Protein AF-0000000082692762 (afdb_homodimer)

InterPro domains:
  IPR006624 Beta-propeller repeat TECPR [PF19193] (37-255)
  IPR006624 Beta-propeller repeat TECPR [SM00706] (29-62)
  IPR006624 Beta-propeller repeat TECPR [SM00706] (63-96)
  IPR006624 Beta-propeller repeat TECPR [SM00706] (97-131)
  IPR006624 Beta-propeller repeat TECPR [SM00706] (144-177)
  IPR006624 Beta-propeller repeat TECPR [SM00706] (186-220)
  IPR006624 Beta-propeller repeat TECPR [SM00706] (229-265)
  IPR051513 Tectonin beta-propeller repeat-containing [PTHR23250] (22-263)

Solvent-accessible surface area (backbone atoms only — not comparable to full-atom values): 27855 Å² total; per-residue (Å²): 138,83,83,78,76,80,76,77,79,75,80,72,77,76,74,74,70,78,77,74,74,78,75,83,81,64,82,71,65,55,64,44,78,47,90,69,62,32,69,37,59,23,35,20,63,22,44,37,38,31,15,25,90,85,14,42,32,33,34,43,43,64,92,38,80,43,77,42,82,66,64,25,63,36,55,19,36,28,42,45,16,40,38,31,16,25,89,85,15,44,28,32,34,38,47,76,20,28,83,37,58,39,67,66,66,25,61,35,61,22,16,26,17,68,26,15,38,36,24,12,24,90,85,15,44,27,38,24,26,25,23,86,48,40,67,65,61,68,58,45,85,47,88,68,71,68,39,79,34,91,67,64,24,59,33,47,18,22,12,65,60,29,34,38,31,18,26,89,85,16,44,30,33,37,38,40,74,37,39,38,89,40,47,72,36,78,48,77,39,82,43,89,70,63,25,65,39,57,32,34,13,61,84,46,52,36,39,32,21,23,88,84,13,49,41,32,35,55,37,70,55,39,92,92,36,56,85,35,75,47,78,42,75,51,88,54,87,84,56,44,30,67,39,57,26,38,34,78,52,33,40,36,36,24,30,74,87,12,45,35,35,42,23,40,51,71,68,86,117,138,82,81,78,77,79,77,78,80,77,80,73,76,76,73,71,71,77,76,76,75,78,75,79,81,64,81,72,64,56,61,44,78,46,90,71,61,34,69,39,57,22,35,20,62,22,43,37,37,30,15,25,90,85,14,42,32,34,35,42,43,64,94,39,78,43,77,40,84,66,64,27,62,38,53,19,35,28,44,45,16,40,35,31,16,24,88,86,16,43,29,31,33,39,48,77,20,29,83,38,60,39,70,66,65,24,61,34,60,21,16,28,16,68,26,15,38,34,25,10,24,91,84,15,42,28,37,27,25,25,22,87,48,39,66,65,61,68,58,46,85,47,88,67,72,67,40,77,34,90,69,64,22,61,33,48,19,22,12,65,60,27,34,38,30,18,26,89,85,16,44,30,33,38,37,39,74,37,39,36,87,40,48,69,36,78,49,78,39,82,42,90,68,64,25,65,40,56,33,32,13,60,83,46,52,38,40,32,21,23,89,85,13,48,41,33,35,55,38,70,56,39,92,92,37,57,85,35,75,45,80,42,75,53,85,54,88,85,57,42,30,67,40,58,27,40,34,78,53,34,40,35,37,24,31,71,87,11,47,34,34,44,23,43,51,71,69,85,116

Secondary structure (DSSP, 8-state):
---------------------SSS-----EEEEEEEE-SEEEEETTEEEEE-TT--EEEEETTEEEEESS--SEEEEETTEEEEE-TT-EEEEEETTEEEEEEEE-SEEE--SSS-EEEE-TT-EEEEE-HHHHTT---TTS----EEEEEE-SEEEEETTEEEEE-TT-EEEEEET--SS-TT-SEEEEEEEE-SEEEE-TTS-EEEE-TTS-EEEEE---SS-TT-SEEEEPP-TT--EEEEEEETTEEEEEETT-EEEEEE-----/---------------------SSS-----EEEEEEEE-SEEEEETTEEEEE-TT--EEEEETTEEEEESS--SEEEEETTEEEEE-TT-EEEEEETTEEEEEEEE-SEEE--SSS-EEEE-TT-EEEEE-HHHHTT---TTSPP--EEEEEE-SEEEEETTEEEEE-TT-EEEEEET--SS-TT-SEEEEEEEE-SEEEE-TTS-EEEE-TTS-EEEEES--SS-TT-SEEEEPP-TT--EEEEEEETTEEEEEETT-EEEEEE-----

Sequence (538 aa):
MMAMGRMAGLQVSLLLLLQLLLTGLSSAMLCVQIPGNLKQIDVSNGHVFGVNYEDQIYTWYENSWTQINGALKHVSVGPAGIWGVNRGDSIYRMVGGKWVQMQGLLKQIDAGGDEFISGANSNDDIFCMSKSGTIPAKVQSSSLPWVQIEGKLKYISCGSLGCWGVNSGDDIYYLWNSSPDSCQGSSWQHVEGKLSMIEAGTEGTVYGVNAQGMVYHRDGITASNPIGTSWIQVDSCGYKFKHVSYDLGFLWMLTTDGTILKCSIACAEMMAMGRMAGLQVSLLLLLQLLLTGLSSAMLCVQIPGNLKQIDVSNGHVFGVNYEDQIYTWYENSWTQINGALKHVSVGPAGIWGVNRGDSIYRMVGGKWVQMQGLLKQIDAGGDEFISGANSNDDIFCMSKSGTIPAKVQSSSLPWVQIEGKLKYISCGSLGCWGVNSGDDIYYLWNSSPDSCQGSSWQHVEGKLSMIEAGTEGTVYGVNAQGMVYHRDGITASNPIGTSWIQVDSCGYKFKHVSYDLGFLWMLTTDGTILKCSIACAE

Organism: NCBI:txid1415580

Nearest PDB structures (foldseek):
  4rus-assembly3_E  TM=9.747E-01  e=4.995E-30  Cyprinus carpio
  5fsc-assembly1_B  TM=8.614E-01  e=7.210E-18  Laccaria bicolor S238N-H82
  5ojp-assembly1_A  TM=5.790E-01  e=2.066E-08  Thermosynechococcus vestitus
  5ojp-assembly3_C  TM=5.913E-01  e=3.999E-07  Thermosynechococcus vestitus
  5ojp-assembly2_B  TM=5.235E-01  e=3.623E-07  Thermosynechococcus vestitus

Foldseek 3Di:
DDPDDPPPPPPPLPPPPPDDDPDPPPVDWRKHWQDDFFPAWADAPHWIWTAHPQQWIWTDDPRDIDTQPDGFNEWEAACQAIWGAHPQQFIWGADPNDTATADDGFNYKYCAANNKIKGAHPQQWIKIAANVQRNPDDHHPDDGPIDTADDGFHEKEAEHQFIWGAHPQQWIWTAAPQHNHRNNGDDIDTDDDGFPYKYAYHVLWIWGAHPQQWIWTAAADDSVRSNGDDIDTDDPVPFGFDYWYDYDQWIWTQTPRRTIMITGNPPPD/DDDPPPPPPPPPQPLPPPDDDPDPPPVDWRKHWQDDFFPAWADAPHWIWTAHPQQWIWTDDPRDIDTQPDGFNEWEAACQAIWGAHPQQFIWGADPNDTATADDGFNYKYCAANNKIKGAHPQQWIKIAANVQRNPDDHHVDDGPIDTADDGFHEKEAAHQFIWGAHPQQWIWTAAPQHNHRNNGDDIDTDDDGFPYKYAYHVLWIWGAHPQQWIWTAAADDSVRSNGDDIDTDDPVPFGFDYWYDYDQWIWTATPRRTIMITGNPPPD

Radius of gyration: 24.18 Å; Cα contacts (8 Å, |Δi|>4): 1562; chains: 2; bounding box: 64×62×82 Å

pLDDT: mean 89.21, std 20.15, range [24.97, 98.94]

Structure (mmCIF, N/CA/C/O backbone):
data_AF-0000000082692762-model_v1
#
loop_
_entity.id
_entity.type
_entity.pdbx_description
1 polymer 'Fish-egg lectin-like'
#
loop_
_atom_site.group_PDB
_atom_site.id
_atom_site.type_symbol
_atom_site.label_atom_id
_atom_site.label_alt_id
_atom_site.label_comp_id
_atom_site.label_asym_id
_atom_site.label_entity_id
_atom_site.label_seq_id
_atom_site.pdbx_PDB_ins_code
_atom_site.Cartn_x
_atom_site.Cartn_y
_atom_site.Cartn_z
_atom_site.occupancy
_atom_site.B_iso_or_equiv
_atom_site.auth_seq_id
_atom_site.auth_comp_id
_atom_site.auth_asym_id
_atom_site.auth_atom_id
_atom_site.pdbx_PDB_model_num
ATOM 1 N N . MET A 1 1 ? 26.594 -29.578 46.469 1 26.94 1 MET A N 1
ATOM 2 C CA . MET A 1 1 ? 26 -28.484 45.719 1 26.94 1 MET A CA 1
ATOM 3 C C . MET A 1 1 ? 26.375 -28.562 44.25 1 26.94 1 MET A C 1
ATOM 5 O O . MET A 1 1 ? 27.484 -28.172 43.875 1 26.94 1 MET A O 1
ATOM 9 N N . MET A 1 2 ? 25.844 -29.547 43.5 1 27.72 2 MET A N 1
ATOM 10 C CA . MET A 1 2 ? 26.203 -30.016 42.156 1 27.72 2 MET A CA 1
ATOM 11 C C . MET A 1 2 ? 25.734 -29.047 41.094 1 27.72 2 MET A C 1
ATOM 13 O O . MET A 1 2 ? 24.609 -28.547 41.156 1 27.72 2 MET A O 1
ATOM 17 N N . ALA A 1 3 ? 26.688 -28.297 40.438 1 33.91 3 ALA A N 1
ATOM 18 C CA . ALA A 1 3 ? 26.703 -27.344 39.344 1 33.91 3 ALA A CA 1
ATOM 19 C C . ALA A 1 3 ? 25.969 -27.906 38.125 1 33.91 3 ALA A C 1
ATOM 21 O O . ALA A 1 3 ? 26.406 -28.891 37.531 1 33.91 3 ALA A O 1
ATOM 22 N N . MET A 1 4 ? 24.625 -27.938 38.219 1 29.98 4 MET A N 1
ATOM 23 C CA . MET A 1 4 ? 23.875 -28.391 37.031 1 29.98 4 MET A CA 1
ATOM 24 C C . MET A 1 4 ? 24.297 -27.625 35.781 1 29.98 4 MET A C 1
ATOM 26 O O . MET A 1 4 ? 24.672 -26.453 35.875 1 29.98 4 MET A O 1
ATOM 30 N N . GLY A 1 5 ? 24.422 -28.25 34.594 1 27.31 5 GLY A N 1
ATOM 31 C CA . GLY A 1 5 ? 24.812 -28.391 33.219 1 27.31 5 GLY A CA 1
ATOM 32 C C . GLY A 1 5 ? 24.016 -27.531 32.25 1 27.31 5 GLY A C 1
ATOM 33 O O . GLY A 1 5 ? 23.016 -27.984 31.688 1 27.31 5 GLY A O 1
ATOM 34 N N . ARG A 1 6 ? 23.438 -26.297 32.562 1 31.12 6 ARG A N 1
ATOM 35 C CA . ARG A 1 6 ? 22.547 -25.797 31.516 1 31.12 6 ARG A CA 1
ATOM 36 C C . ARG A 1 6 ? 23.281 -25.641 30.188 1 31.12 6 ARG A C 1
ATOM 38 O O . ARG A 1 6 ? 24.25 -24.875 30.094 1 31.12 6 ARG A O 1
ATOM 45 N N . MET A 1 7 ? 23.312 -26.609 29.312 1 24.97 7 MET A N 1
ATOM 46 C CA . MET A 1 7 ? 23.844 -26.484 27.953 1 24.97 7 MET A CA 1
ATOM 47 C C . MET A 1 7 ? 23.078 -25.422 27.172 1 24.97 7 MET A C 1
ATOM 49 O O . MET A 1 7 ? 21.859 -25.516 27.047 1 24.97 7 MET A O 1
ATOM 53 N N . ALA A 1 8 ? 23.406 -24.188 27.25 1 36.41 8 ALA A N 1
ATOM 54 C CA . ALA A 1 8 ? 23 -23.125 26.328 1 36.41 8 ALA A CA 1
ATOM 55 C C . ALA A 1 8 ? 23 -23.609 24.891 1 36.41 8 ALA A C 1
ATOM 57 O O . ALA A 1 8 ? 24.047 -24.016 24.375 1 36.41 8 ALA A O 1
ATOM 58 N N . GLY A 1 9 ? 21.906 -24.25 24.359 1 28.53 9 GLY A N 1
ATOM 59 C CA . GLY A 1 9 ? 21.766 -24.641 22.969 1 28.53 9 GLY A CA 1
ATOM 60 C C . GLY A 1 9 ? 22.109 -23.531 22 1 28.53 9 GLY A C 1
ATOM 61 O O . GLY A 1 9 ? 21.5 -22.453 22.031 1 28.53 9 GLY A O 1
ATOM 62 N N . LEU A 1 10 ? 23.344 -23.359 21.469 1 32.19 10 LEU A N 1
ATOM 63 C CA . LEU A 1 10 ? 23.812 -22.547 20.328 1 32.19 10 LEU A CA 1
ATOM 64 C C . LEU A 1 10 ? 22.969 -22.844 19.094 1 32.19 10 LEU A C 1
ATOM 66 O O . LEU A 1 10 ? 22.969 -23.953 18.578 1 32.19 10 LEU A O 1
ATOM 70 N N . GLN A 1 11 ? 21.844 -22.219 18.938 1 33.12 11 GLN A N 1
ATOM 71 C CA . GLN A 1 11 ? 21.188 -22.281 17.641 1 33.12 11 GLN A CA 1
ATOM 72 C C . GLN A 1 11 ? 22.141 -21.891 16.516 1 33.12 11 GLN A C 1
ATOM 74 O O . GLN A 1 11 ? 22.594 -20.734 16.438 1 33.12 11 GLN A O 1
ATOM 79 N N . VAL A 1 12 ? 22.984 -22.703 15.922 1 32.22 12 VAL A N 1
ATOM 80 C CA . VAL A 1 12 ? 23.766 -22.547 14.703 1 32.22 12 VAL A CA 1
ATOM 81 C C . VAL A 1 12 ? 22.844 -22.234 13.531 1 32.22 12 VAL A C 1
ATOM 83 O O . VAL A 1 12 ? 21.953 -23.016 13.195 1 32.22 12 VAL A O 1
ATOM 86 N N . SER A 1 13 ? 22.547 -21 13.305 1 36.94 13 SER A N 1
ATOM 87 C CA . SER A 1 13 ? 22.016 -20.656 11.992 1 36.94 13 SER A CA 1
ATOM 88 C C . SER A 1 13 ? 22.812 -21.328 10.875 1 36.94 13 SER A C 1
ATOM 90 O O . SER A 1 13 ? 24 -21.062 10.711 1 36.94 13 SER A O 1
ATOM 92 N N . LEU A 1 14 ? 22.531 -22.5 10.555 1 35.59 14 LEU A N 1
ATOM 93 C CA . LEU A 1 14 ? 23.125 -23.156 9.398 1 35.59 14 LEU A CA 1
ATOM 94 C C . LEU A 1 14 ? 23.047 -22.266 8.164 1 35.59 14 LEU A C 1
ATOM 96 O O . LEU A 1 14 ? 21.953 -22 7.664 1 35.59 14 LEU A O 1
ATOM 100 N N . LEU A 1 15 ? 23.984 -21.422 8.023 1 39 15 LEU A N 1
ATOM 101 C CA . LEU A 1 15 ? 24.234 -20.812 6.723 1 39 15 LEU A CA 1
ATOM 102 C C . LEU A 1 15 ? 24.453 -21.875 5.648 1 39 15 LEU A C 1
ATOM 104 O O . LEU A 1 15 ? 25.422 -22.625 5.707 1 39 15 LEU A O 1
ATOM 108 N N . LEU A 1 16 ? 23.453 -22.453 5.199 1 35.91 16 LEU A N 1
ATOM 109 C CA . LEU A 1 16 ? 23.672 -23.297 4.023 1 35.91 16 LEU A CA 1
ATOM 110 C C . LEU A 1 16 ? 24.281 -22.5 2.883 1 35.91 16 LEU A C 1
ATOM 112 O O . LEU A 1 16 ? 23.625 -21.594 2.33 1 35.91 16 LEU A O 1
ATOM 116 N N . LEU A 1 17 ? 25.562 -22.297 3.023 1 36.5 17 LEU A N 1
ATOM 117 C CA . LEU A 1 17 ? 26.281 -21.812 1.849 1 36.5 17 LEU A CA 1
ATOM 118 C C . LEU A 1 17 ? 26.281 -22.859 0.742 1 36.5 17 LEU A C 1
ATOM 120 O O . LEU A 1 17 ? 26.875 -23.938 0.899 1 36.5 17 LEU A O 1
ATOM 124 N N . LEU A 1 18 ? 25.281 -22.953 -0.052 1 34.22 18 LEU A N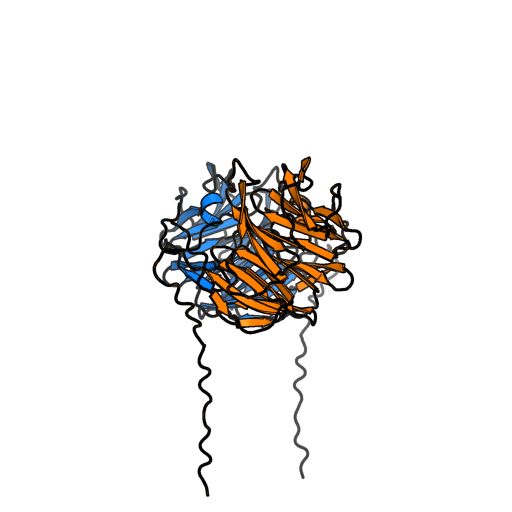 1
ATOM 125 C CA . LEU A 1 18 ? 25.5 -23.734 -1.267 1 34.22 18 LEU A CA 1
ATOM 126 C C . LEU A 1 18 ? 26.641 -23.156 -2.092 1 34.22 18 LEU A C 1
ATOM 128 O O . LEU A 1 18 ? 26.562 -22.031 -2.566 1 34.22 18 LEU A O 1
ATOM 132 N N . GLN A 1 19 ? 27.797 -23.562 -1.807 1 34.25 19 GLN A N 1
ATOM 133 C CA . GLN A 1 19 ? 28.984 -23.234 -2.582 1 34.25 19 GLN A CA 1
ATOM 134 C C . GLN A 1 19 ? 28.828 -23.656 -4.043 1 34.25 19 GLN A C 1
ATOM 136 O O . GLN A 1 19 ? 28.578 -24.828 -4.336 1 34.25 19 GLN A O 1
ATOM 141 N N . LEU A 1 20 ? 28.359 -22.719 -4.949 1 36.56 20 LEU A N 1
ATOM 142 C CA . LEU A 1 20 ? 28.5 -22.906 -6.391 1 36.56 20 LEU A CA 1
ATOM 143 C C . LEU A 1 20 ? 29.969 -23.047 -6.773 1 36.56 20 LEU A C 1
ATOM 145 O O . LEU A 1 20 ? 30.797 -22.234 -6.359 1 36.56 20 LEU A O 1
ATOM 149 N N . LEU A 1 21 ? 30.359 -24.141 -7.129 1 35.19 21 LEU A N 1
ATOM 150 C CA . LEU A 1 21 ? 31.531 -24.328 -7.961 1 35.19 21 LEU A CA 1
ATOM 151 C C . LEU A 1 21 ? 31.562 -23.328 -9.109 1 35.19 21 LEU A C 1
ATOM 153 O O . LEU A 1 21 ? 30.516 -22.953 -9.633 1 35.19 21 LEU A O 1
ATOM 157 N N . LEU A 1 22 ? 32.688 -22.609 -9.477 1 35.75 22 LEU A N 1
ATOM 158 C CA . LEU A 1 22 ? 33.188 -21.594 -10.383 1 35.75 22 LEU A CA 1
ATOM 159 C C . LEU A 1 22 ? 32.781 -21.906 -11.82 1 35.75 22 LEU A C 1
ATOM 161 O O . LEU A 1 22 ? 33.312 -21.312 -12.766 1 35.75 22 LEU A O 1
ATOM 165 N N . THR A 1 23 ? 32.344 -22.984 -12.367 1 36.72 23 THR A N 1
ATOM 166 C CA . THR A 1 23 ? 32.219 -22.719 -13.797 1 36.72 23 THR A CA 1
ATOM 167 C C . THR A 1 23 ? 31.344 -21.5 -14.031 1 36.72 23 THR A C 1
ATOM 169 O O . THR A 1 23 ? 31.844 -20.406 -14.289 1 36.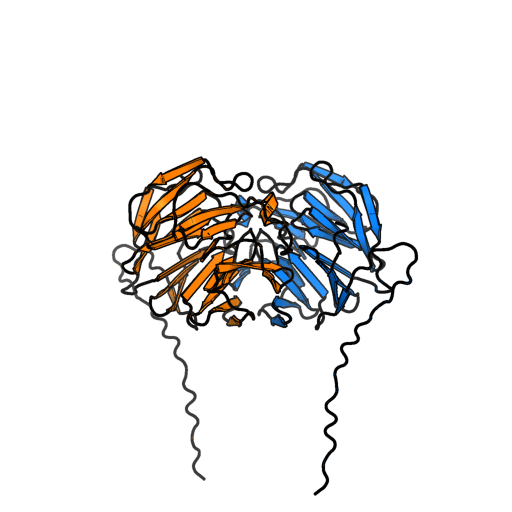72 23 THR A O 1
ATOM 172 N N . GLY A 1 24 ? 30.312 -21.547 -15.102 1 39.38 24 GLY A N 1
ATOM 173 C CA . GLY A 1 24 ? 29.422 -20.469 -15.523 1 39.38 24 GLY A CA 1
ATOM 174 C C . GLY A 1 24 ? 28.688 -19.812 -14.367 1 39.38 24 GLY A C 1
ATOM 175 O O . GLY A 1 24 ? 28.281 -20.5 -13.422 1 39.38 24 GLY A O 1
ATOM 176 N N . LEU A 1 25 ? 29.016 -18.547 -13.961 1 39.31 25 LEU A N 1
ATOM 177 C CA . LEU A 1 25 ? 28.484 -17.641 -12.945 1 39.31 25 LEU A CA 1
ATOM 178 C C . LEU A 1 25 ? 26.969 -17.75 -12.859 1 39.31 25 LEU A C 1
ATOM 180 O O . LEU A 1 25 ? 26.25 -17.109 -13.633 1 39.31 25 LEU A O 1
ATOM 184 N N . SER A 1 26 ? 26.375 -18.828 -12.891 1 43.81 26 SER A N 1
ATOM 185 C CA . SER A 1 26 ? 24.953 -18.766 -12.547 1 43.81 26 SER A CA 1
ATOM 186 C C . SER A 1 26 ? 24.734 -17.906 -11.305 1 43.81 26 SER A C 1
ATOM 188 O O . SER A 1 26 ? 25.359 -18.125 -10.273 1 43.81 26 SER A O 1
ATOM 190 N N . SER A 1 27 ? 24.641 -16.641 -11.453 1 50.75 27 SER A N 1
ATOM 191 C CA . SER A 1 27 ? 24.281 -15.758 -10.344 1 50.75 27 SER A CA 1
ATOM 192 C C . SER A 1 27 ? 23.359 -16.469 -9.352 1 50.75 27 SER A C 1
ATOM 194 O O . SER A 1 27 ? 22.203 -16.766 -9.664 1 50.75 27 SER A O 1
ATOM 196 N N . ALA A 1 28 ? 23.938 -17.312 -8.508 1 59.25 28 ALA A N 1
ATOM 197 C CA . ALA A 1 28 ? 23.234 -18.031 -7.449 1 59.25 28 ALA A CA 1
ATOM 198 C C . ALA A 1 28 ? 22.375 -17.094 -6.613 1 59.25 28 ALA A C 1
ATOM 200 O O . ALA A 1 28 ? 22.781 -15.969 -6.309 1 59.25 28 ALA A O 1
ATOM 201 N N . MET A 1 29 ? 21.031 -17.359 -6.621 1 78.12 29 MET A N 1
ATOM 202 C CA . MET A 1 29 ? 20.094 -16.688 -5.707 1 78.12 29 MET A CA 1
ATOM 203 C C . MET A 1 29 ? 20.469 -16.969 -4.254 1 78.12 29 MET A C 1
ATOM 205 O O . MET A 1 29 ? 20.734 -18.109 -3.889 1 78.12 29 MET A O 1
ATOM 209 N N . LEU A 1 30 ? 20.891 -16.016 -3.443 1 86.69 30 LEU A N 1
ATOM 210 C CA . LEU A 1 30 ? 21.094 -16.156 -2.006 1 86.69 30 LEU A CA 1
ATOM 211 C C . LEU A 1 30 ? 19.766 -16.188 -1.268 1 86.69 30 LEU A C 1
ATOM 213 O O . LEU A 1 30 ? 19 -15.219 -1.34 1 86.69 30 LEU A O 1
ATOM 217 N N . CYS A 1 31 ? 19.531 -17.438 -0.653 1 93.62 31 CYS A N 1
ATOM 218 C CA . CYS A 1 31 ? 18.25 -17.578 0.041 1 93.62 31 CYS A CA 1
ATOM 219 C C . CYS A 1 31 ? 18.469 -17.734 1.542 1 93.62 31 CYS A C 1
ATOM 221 O O . CYS A 1 31 ? 19.438 -18.359 1.975 1 93.62 31 CYS A O 1
ATOM 223 N N . VAL A 1 32 ? 17.625 -17.156 2.309 1 95.88 32 VAL A N 1
ATOM 224 C CA . VAL A 1 32 ? 17.578 -17.344 3.754 1 95.88 32 VAL A CA 1
ATOM 225 C C . VAL A 1 32 ? 16.219 -17.922 4.156 1 95.88 32 VAL A C 1
ATOM 227 O O . VAL A 1 32 ? 15.195 -17.578 3.562 1 95.88 32 VAL A O 1
ATOM 230 N N . GLN A 1 33 ? 16.234 -18.828 5.117 1 97.12 33 GLN A N 1
ATOM 231 C CA . GLN A 1 33 ? 14.977 -19.344 5.656 1 97.12 33 GLN A CA 1
ATOM 232 C C . GLN A 1 33 ? 14.391 -18.375 6.68 1 97.12 33 GLN A C 1
ATOM 234 O O . GLN A 1 33 ? 15.086 -17.953 7.617 1 97.12 33 GLN A O 1
ATOM 239 N N . ILE A 1 34 ? 13.219 -18 6.492 1 98.62 34 ILE A N 1
ATOM 240 C CA . ILE A 1 34 ? 12.484 -17.141 7.414 1 98.62 34 ILE A CA 1
ATOM 241 C C . ILE A 1 34 ? 11.719 -18 8.422 1 98.62 34 ILE A C 1
ATOM 243 O O . ILE A 1 34 ? 11.078 -18.984 8.047 1 98.62 34 ILE A O 1
ATOM 247 N N . PRO A 1 35 ? 11.766 -17.688 9.727 1 98.5 35 PRO A N 1
ATOM 248 C CA . PRO A 1 35 ? 11.055 -18.516 10.711 1 98.5 35 PRO A CA 1
ATOM 249 C C . PRO A 1 35 ? 9.547 -18.547 10.461 1 98.5 35 PRO A C 1
ATOM 251 O O . PRO A 1 35 ? 8.977 -17.594 9.953 1 98.5 35 PRO A O 1
ATOM 254 N N . GLY A 1 36 ? 8.953 -19.656 10.883 1 98.5 36 GLY A N 1
ATOM 255 C CA . GLY A 1 36 ? 7.516 -19.812 10.758 1 98.5 36 GLY A CA 1
ATOM 256 C C . GLY A 1 36 ? 7.113 -20.734 9.617 1 98.5 36 GLY A C 1
ATOM 257 O O . GLY A 1 36 ? 7.965 -21.359 8.992 1 98.5 36 GLY A O 1
ATOM 258 N N . ASN A 1 37 ? 5.852 -20.875 9.445 1 98.75 37 ASN A N 1
ATOM 259 C CA . ASN A 1 37 ? 5.242 -21.734 8.422 1 98.75 37 ASN A CA 1
ATOM 260 C C . ASN A 1 37 ? 3.996 -21.078 7.824 1 98.75 37 ASN A C 1
ATOM 262 O O . ASN A 1 37 ? 3.109 -20.641 8.555 1 98.75 37 ASN A O 1
ATOM 266 N N . LEU A 1 38 ? 3.98 -20.969 6.527 1 98.94 38 LEU A N 1
ATOM 267 C CA . LEU A 1 38 ? 2.863 -20.344 5.836 1 98.94 38 LEU A CA 1
ATOM 268 C C . LEU A 1 38 ? 2.336 -21.234 4.719 1 98.94 38 LEU A C 1
ATOM 270 O O . LEU A 1 38 ? 3.074 -22.062 4.184 1 98.94 38 LEU A O 1
ATOM 274 N N . LYS A 1 39 ? 1.078 -21.109 4.383 1 98.81 39 LYS A N 1
ATOM 275 C CA . LYS A 1 39 ? 0.538 -21.781 3.207 1 98.81 39 LYS A CA 1
ATOM 276 C C . LYS A 1 39 ? 0.406 -20.828 2.029 1 98.81 39 LYS A C 1
ATOM 278 O O . LYS A 1 39 ? 0.283 -21.25 0.881 1 98.81 39 LYS A O 1
ATOM 283 N N . GLN A 1 40 ? 0.372 -19.531 2.283 1 98.88 40 GLN A N 1
ATOM 284 C CA . GLN A 1 40 ? 0.263 -18.5 1.26 1 98.88 40 GLN A CA 1
ATOM 285 C C . GLN A 1 40 ? 0.945 -17.203 1.707 1 98.88 40 GLN A C 1
ATOM 287 O O . GLN A 1 40 ? 0.914 -16.859 2.889 1 98.88 40 GLN A O 1
ATOM 292 N N . ILE A 1 41 ? 1.595 -16.469 0.715 1 98.94 41 ILE A N 1
ATOM 293 C CA . ILE A 1 41 ? 2.305 -15.219 0.998 1 98.94 41 ILE A CA 1
ATOM 294 C C . ILE A 1 41 ? 2.104 -14.234 -0.153 1 98.94 41 ILE A C 1
ATOM 296 O O . ILE A 1 41 ? 1.976 -14.641 -1.311 1 98.94 41 ILE A O 1
ATOM 300 N N . ASP A 1 42 ? 1.983 -13.031 0.146 1 98.88 42 ASP A N 1
ATOM 301 C CA . ASP A 1 42 ? 1.984 -11.961 -0.851 1 98.88 42 ASP A CA 1
ATOM 302 C C . ASP A 1 42 ? 2.855 -10.797 -0.403 1 98.88 42 ASP A C 1
ATOM 304 O O . ASP A 1 42 ? 2.77 -10.352 0.744 1 98.88 42 ASP A O 1
ATOM 308 N N . VAL A 1 43 ? 3.736 -10.414 -1.306 1 98.25 43 VAL A N 1
ATOM 309 C CA . VAL A 1 43 ? 4.629 -9.289 -1.048 1 98.25 43 VAL A CA 1
ATOM 310 C C . VAL A 1 43 ? 4.48 -8.25 -2.154 1 98.25 43 VAL A C 1
ATOM 312 O O . VAL A 1 43 ? 4.367 -8.594 -3.332 1 98.25 43 VAL A O 1
ATOM 315 N N . SER A 1 44 ? 4.41 -7.016 -1.741 1 97 44 SER A N 1
ATOM 316 C CA . SER A 1 44 ? 4.254 -5.93 -2.703 1 97 44 SER A CA 1
ATOM 317 C C . SER A 1 44 ? 4.617 -4.586 -2.082 1 97 44 SER A C 1
ATOM 319 O O . SER A 1 44 ? 4.199 -4.277 -0.966 1 97 44 SER A O 1
ATOM 321 N N . ASN A 1 45 ? 5.398 -3.871 -2.785 1 94.12 45 ASN A N 1
ATOM 322 C CA . ASN A 1 45 ? 5.684 -2.484 -2.438 1 94.12 45 ASN A CA 1
ATOM 323 C C . ASN A 1 45 ? 6.203 -2.359 -1.008 1 94.12 45 ASN A C 1
ATOM 325 O O . ASN A 1 45 ? 5.785 -1.465 -0.269 1 94.12 45 ASN A O 1
ATOM 329 N N . GLY A 1 46 ? 6.992 -3.309 -0.642 1 95.56 46 GLY A N 1
ATOM 330 C CA . GLY A 1 46 ? 7.664 -3.305 0.649 1 95.56 46 GLY A CA 1
ATOM 331 C C . GLY A 1 46 ? 6.93 -4.105 1.706 1 95.56 46 GLY A C 1
ATOM 332 O O . GLY A 1 46 ? 7.5 -4.445 2.746 1 95.56 46 GLY A O 1
ATOM 333 N N . HIS A 1 47 ? 5.664 -4.422 1.494 1 97.31 47 HIS A N 1
ATOM 334 C CA . HIS A 1 47 ? 4.828 -5.141 2.451 1 97.31 47 HIS A CA 1
ATOM 335 C C . HIS A 1 47 ? 4.984 -6.648 2.297 1 97.31 47 HIS A C 1
ATOM 337 O O . HIS A 1 47 ? 5.141 -7.148 1.181 1 97.31 47 HIS A O 1
ATOM 343 N N . VAL A 1 48 ? 4.934 -7.332 3.402 1 98.75 48 VAL A N 1
ATOM 344 C CA . VAL A 1 48 ? 4.926 -8.789 3.451 1 98.75 48 VAL A CA 1
ATOM 345 C C . VAL A 1 48 ? 3.732 -9.273 4.273 1 98.75 48 VAL A C 1
ATOM 347 O O . VAL A 1 48 ? 3.625 -8.961 5.465 1 98.75 48 VAL A O 1
ATOM 350 N N . PHE A 1 49 ? 2.83 -9.977 3.684 1 98.88 49 PHE A N 1
ATOM 351 C CA . PHE A 1 49 ? 1.69 -10.586 4.359 1 98.88 49 PHE A CA 1
ATOM 352 C C . PHE A 1 49 ? 1.596 -12.07 4.027 1 98.88 49 PHE A C 1
ATOM 354 O O . PHE A 1 49 ? 1.956 -12.492 2.926 1 98.88 49 PHE A O 1
ATOM 361 N N . GLY A 1 50 ? 1.166 -12.891 4.926 1 98.94 50 GLY A N 1
ATOM 362 C CA . GLY A 1 50 ? 0.938 -14.305 4.691 1 98.94 50 GLY A CA 1
ATOM 363 C C . GLY A 1 50 ? -0.062 -14.914 5.652 1 98.94 50 GLY A C 1
ATOM 364 O O . GLY A 1 50 ? -0.442 -14.289 6.645 1 98.94 50 GLY A O 1
ATOM 365 N N . VAL A 1 51 ? -0.509 -16.078 5.277 1 98.94 51 VAL A N 1
ATOM 366 C CA . VAL A 1 51 ? -1.422 -16.828 6.133 1 98.94 51 VAL A CA 1
ATOM 367 C C . VAL A 1 51 ? -0.905 -18.25 6.312 1 98.94 51 VAL A C 1
ATOM 369 O O . VAL A 1 51 ? -0.277 -18.812 5.41 1 98.94 51 VAL A O 1
ATOM 372 N N . ASN A 1 52 ? -1.148 -18.781 7.531 1 98.88 52 ASN A N 1
ATOM 373 C CA . ASN A 1 52 ? -0.727 -20.172 7.766 1 98.88 52 ASN A CA 1
ATOM 374 C C . ASN A 1 52 ? -1.882 -21.141 7.578 1 98.88 52 ASN A C 1
ATOM 376 O O . ASN A 1 52 ? -2.947 -20.766 7.086 1 98.88 52 ASN A O 1
ATOM 380 N N . TYR A 1 53 ? -1.653 -22.391 7.879 1 98.56 53 TYR A N 1
ATOM 381 C CA . TYR A 1 53 ? -2.629 -23.438 7.602 1 98.56 53 TYR A CA 1
ATOM 382 C C . TYR A 1 53 ? -3.828 -23.328 8.539 1 98.56 53 TYR A C 1
ATOM 384 O O . TYR A 1 53 ? -4.887 -23.906 8.266 1 98.56 53 TYR A O 1
ATOM 392 N N . GLU A 1 54 ? -3.676 -22.594 9.695 1 98.69 54 GLU A N 1
ATOM 393 C CA . GLU A 1 54 ? -4.777 -22.344 10.617 1 98.69 54 GLU A CA 1
ATOM 394 C C . GLU A 1 54 ? -5.523 -21.062 10.242 1 98.69 54 GLU A C 1
ATOM 396 O O . GLU A 1 54 ? -6.402 -20.609 10.977 1 98.69 54 GLU A O 1
ATOM 401 N N . ASP A 1 55 ? -5.164 -20.391 9.188 1 98.88 55 ASP A N 1
ATOM 402 C CA . ASP A 1 55 ? -5.781 -19.188 8.648 1 98.88 55 ASP A CA 1
ATOM 403 C C . ASP A 1 55 ? -5.402 -17.953 9.469 1 98.88 55 ASP A C 1
ATOM 405 O O . ASP A 1 55 ? -6.082 -16.938 9.406 1 98.88 55 ASP A O 1
ATOM 409 N N . GLN A 1 56 ? -4.395 -18.156 10.266 1 98.94 56 GLN A N 1
ATOM 410 C CA . GLN A 1 56 ? -3.883 -16.984 10.977 1 98.94 56 GLN A CA 1
ATOM 411 C C . GLN A 1 56 ? -3.117 -16.062 10.039 1 98.94 56 GLN A C 1
ATOM 413 O O . GLN A 1 56 ? -2.395 -16.531 9.148 1 98.94 56 GLN A O 1
ATOM 418 N N . ILE A 1 57 ? -3.285 -14.766 10.203 1 98.94 57 ILE A N 1
ATOM 419 C CA . ILE A 1 57 ? -2.742 -13.75 9.305 1 98.94 57 ILE A CA 1
ATOM 420 C C . ILE A 1 57 ? -1.492 -13.125 9.93 1 98.94 57 ILE A C 1
ATOM 422 O O . ILE A 1 57 ? -1.478 -12.805 11.117 1 98.94 57 ILE A O 1
ATOM 426 N N . TYR A 1 58 ? -0.481 -12.984 9.094 1 98.94 58 TYR A N 1
ATOM 427 C CA . TYR A 1 58 ? 0.78 -12.453 9.594 1 98.94 58 TYR A CA 1
ATOM 428 C C . TYR A 1 58 ? 1.326 -11.375 8.656 1 98.94 58 TYR A C 1
ATOM 430 O O . TYR A 1 58 ? 1.101 -11.422 7.449 1 98.94 58 TYR A O 1
ATOM 438 N N . THR A 1 59 ? 2.027 -10.438 9.258 1 98.81 59 THR A N 1
ATOM 439 C CA . THR A 1 59 ? 2.891 -9.516 8.531 1 98.81 59 THR A CA 1
ATOM 440 C C . THR A 1 59 ? 4.309 -9.539 9.102 1 98.81 59 THR A C 1
ATOM 442 O O . THR A 1 59 ? 4.527 -10.016 10.211 1 98.81 59 THR A O 1
ATOM 445 N N . TRP A 1 60 ? 5.23 -9.117 8.289 1 98.75 60 TRP A N 1
ATOM 446 C CA . TRP A 1 60 ? 6.645 -9.258 8.602 1 98.75 60 TRP A CA 1
ATOM 447 C C . TRP A 1 60 ? 7.336 -7.902 8.633 1 98.75 60 TRP A C 1
ATOM 449 O O . TRP A 1 60 ? 7.32 -7.168 7.645 1 98.75 60 TRP A O 1
ATOM 459 N N . TYR A 1 61 ? 7.902 -7.555 9.82 1 98.44 61 TYR A N 1
ATOM 460 C CA . TYR A 1 61 ? 8.703 -6.344 9.961 1 98.44 61 TYR A CA 1
ATOM 461 C C . TYR A 1 61 ? 9.977 -6.617 10.742 1 98.44 61 TYR A C 1
ATOM 463 O O . TYR A 1 61 ? 9.938 -7.207 11.82 1 98.44 61 TYR A O 1
ATOM 471 N N . GLU A 1 62 ? 11.109 -6.203 10.172 1 98.06 62 GLU A N 1
ATOM 472 C CA . GLU A 1 62 ? 12.391 -6.203 10.867 1 98.06 62 GLU A CA 1
ATOM 473 C C . GLU A 1 62 ? 12.633 -7.531 11.578 1 98.06 62 GLU A C 1
ATOM 475 O O . GLU A 1 62 ? 12.883 -7.559 12.789 1 98.06 62 GLU A O 1
ATOM 480 N N . ASN A 1 63 ? 12.5 -8.609 10.875 1 97.31 63 ASN A N 1
ATOM 481 C CA . ASN A 1 63 ? 12.859 -9.977 11.25 1 97.31 63 ASN A CA 1
ATOM 482 C C . ASN A 1 63 ? 11.898 -10.547 12.281 1 97.31 63 ASN A C 1
ATOM 484 O O . ASN A 1 63 ? 12.281 -11.398 13.086 1 97.31 63 ASN A O 1
ATOM 488 N N . SER A 1 64 ? 10.68 -10.062 12.25 1 97.75 64 SER A N 1
ATOM 489 C CA . SER A 1 64 ? 9.688 -10.602 13.164 1 97.75 64 SER A CA 1
ATOM 490 C C . SER A 1 64 ? 8.305 -10.641 12.523 1 97.75 64 SER A C 1
ATOM 492 O O . SER A 1 64 ? 7.902 -9.68 11.852 1 97.75 64 SER A O 1
ATOM 494 N N . TRP A 1 65 ? 7.621 -11.766 12.828 1 98.5 65 TRP A N 1
ATOM 495 C CA . TRP A 1 65 ? 6.227 -11.859 12.414 1 98.5 65 TRP A CA 1
ATOM 496 C C . TRP A 1 65 ? 5.309 -11.188 13.422 1 98.5 65 TRP A C 1
ATOM 498 O O . TRP A 1 65 ? 5.52 -11.305 14.633 1 98.5 65 TRP A O 1
ATOM 508 N N . THR A 1 66 ? 4.367 -10.5 12.977 1 98.44 66 THR A N 1
ATOM 509 C CA . THR A 1 66 ? 3.246 -10 13.758 1 98.44 66 THR A CA 1
ATOM 510 C C . THR A 1 66 ? 1.941 -10.656 13.312 1 98.44 66 THR A C 1
ATOM 512 O O . THR A 1 66 ? 1.575 -10.594 12.141 1 98.44 66 THR A O 1
ATOM 515 N N . GLN A 1 67 ? 1.3 -11.258 14.273 1 98.69 67 GLN A N 1
ATOM 516 C CA . GLN A 1 67 ? -0.002 -11.836 13.961 1 98.69 67 GLN A CA 1
ATOM 517 C C . GLN A 1 67 ? -1.102 -10.781 14.016 1 98.69 67 GLN A C 1
ATOM 519 O O . GLN A 1 67 ? -1.135 -9.961 14.93 1 98.69 67 GLN A O 1
ATOM 524 N N . ILE A 1 68 ? -1.924 -10.766 13.062 1 98.81 68 ILE A N 1
ATOM 525 C CA . ILE A 1 68 ? -3.096 -9.898 13.016 1 98.81 68 ILE A CA 1
ATOM 526 C C . ILE A 1 68 ? -4.355 -10.719 13.281 1 98.81 68 ILE A C 1
ATOM 528 O O . ILE A 1 68 ? -4.641 -11.68 12.57 1 98.81 68 ILE A O 1
ATOM 532 N N . ASN A 1 69 ? -5.098 -10.328 14.289 1 98.69 69 ASN A N 1
ATOM 533 C CA . ASN A 1 69 ? -6.312 -11.07 14.594 1 98.69 69 ASN A CA 1
ATOM 534 C C . ASN A 1 69 ? -7.242 -11.156 13.383 1 98.69 69 ASN A C 1
ATOM 536 O O . ASN A 1 69 ? -7.383 -10.18 12.641 1 98.69 69 ASN A O 1
ATOM 540 N N . GLY A 1 70 ? -7.871 -12.25 13.211 1 98.62 70 GLY A N 1
ATOM 541 C CA . GLY A 1 70 ? -8.719 -12.578 12.07 1 98.62 70 GLY A CA 1
ATOM 542 C C . GLY A 1 70 ? -8.398 -13.938 11.469 1 98.62 70 GLY A C 1
ATOM 543 O O . GLY A 1 70 ? -7.559 -14.672 11.992 1 98.62 70 GLY A O 1
ATOM 544 N N . ALA A 1 71 ? -9.133 -14.258 10.438 1 98.88 71 ALA A N 1
ATOM 545 C CA . ALA A 1 71 ? -8.922 -15.539 9.766 1 98.88 71 ALA A CA 1
ATOM 546 C C . ALA A 1 71 ? -9.125 -15.406 8.258 1 98.88 71 ALA A C 1
ATOM 548 O O . ALA A 1 71 ? -10.227 -15.117 7.793 1 98.88 71 ALA A O 1
ATOM 549 N N . LEU A 1 72 ? -8.086 -15.594 7.539 1 98.94 72 LEU A N 1
ATOM 550 C CA . LEU A 1 72 ? -8.102 -15.578 6.082 1 98.94 72 LEU A CA 1
ATOM 551 C C . LEU A 1 72 ? -7.355 -16.781 5.516 1 98.94 72 LEU A C 1
ATOM 553 O O . LEU A 1 72 ? -6.332 -17.203 6.062 1 98.94 72 LEU A O 1
ATOM 557 N N . LYS A 1 73 ? -7.84 -17.312 4.461 1 98.94 73 LYS A N 1
ATOM 558 C CA . LYS A 1 73 ? -7.109 -18.375 3.779 1 98.94 73 LYS A CA 1
ATOM 559 C C . LYS A 1 73 ? -6.18 -17.812 2.711 1 98.94 73 LYS A C 1
ATOM 561 O O . LYS A 1 73 ? -5.277 -18.5 2.234 1 98.94 73 LYS A O 1
ATOM 566 N N . HIS A 1 74 ? -6.418 -16.625 2.275 1 98.94 74 HIS A N 1
ATOM 567 C CA . HIS A 1 74 ? -5.66 -15.906 1.255 1 98.94 74 HIS A CA 1
ATOM 568 C C . HIS A 1 74 ? -5.648 -14.406 1.525 1 98.94 74 HIS A C 1
ATOM 570 O O . HIS A 1 74 ? -6.695 -13.805 1.787 1 98.94 74 HIS A O 1
ATOM 576 N N . VAL A 1 75 ? -4.434 -13.781 1.524 1 98.94 75 VAL A N 1
ATOM 577 C CA . VAL A 1 75 ? -4.289 -12.344 1.749 1 98.94 75 VAL A CA 1
ATOM 578 C C . VAL A 1 75 ? -3.434 -11.734 0.642 1 98.94 75 VAL A C 1
ATOM 580 O O . VAL A 1 75 ? -2.506 -12.367 0.14 1 98.94 75 VAL A O 1
ATOM 583 N N . SER A 1 76 ? -3.789 -10.602 0.193 1 98.88 76 SER A N 1
ATOM 584 C CA . SER A 1 76 ? -3.039 -9.867 -0.817 1 98.88 76 SER A CA 1
ATOM 585 C C . SER A 1 76 ? -2.82 -8.414 -0.393 1 98.88 76 SER A C 1
ATOM 587 O O . SER A 1 76 ? -3.691 -7.812 0.235 1 98.88 76 SER A O 1
ATOM 589 N N . VAL A 1 77 ? -1.682 -7.895 -0.716 1 98.44 77 VAL A N 1
ATOM 590 C CA . VAL A 1 77 ? -1.318 -6.516 -0.401 1 98.44 77 VAL A CA 1
ATOM 591 C C . VAL A 1 77 ? -0.689 -5.855 -1.625 1 98.44 77 VAL A C 1
ATOM 593 O O . VAL A 1 77 ? -0.004 -6.512 -2.41 1 98.44 77 VAL A O 1
ATOM 596 N N . GLY A 1 78 ? -0.9 -4.574 -1.784 1 96.81 78 GLY A N 1
ATOM 597 C CA . GLY A 1 78 ? -0.344 -3.799 -2.883 1 96.81 78 GLY A CA 1
ATOM 598 C C . GLY A 1 78 ? -0.866 -2.377 -2.938 1 96.81 78 GLY A C 1
ATOM 599 O O . GLY A 1 78 ? -1.348 -1.849 -1.933 1 96.81 78 GLY A O 1
ATOM 600 N N . PRO A 1 79 ? -0.718 -1.739 -4.121 1 96.12 79 PRO A N 1
ATOM 601 C CA . PRO A 1 79 ? -1.177 -0.355 -4.262 1 96.12 79 PRO A CA 1
ATOM 602 C C . PRO A 1 79 ? -2.674 -0.2 -3.996 1 96.12 79 PRO A C 1
ATOM 604 O O . PRO A 1 79 ? -3.148 0.911 -3.75 1 96.12 79 PRO A O 1
ATOM 607 N N . ALA A 1 80 ? -3.414 -1.29 -4.016 1 96.38 80 ALA A N 1
ATOM 608 C CA . ALA A 1 80 ? -4.859 -1.256 -3.797 1 96.38 80 ALA A CA 1
ATOM 609 C C . ALA A 1 80 ? -5.195 -1.477 -2.326 1 96.38 80 ALA A C 1
ATOM 611 O O . ALA A 1 80 ? -6.371 -1.518 -1.951 1 96.38 80 ALA A O 1
ATOM 612 N N . GLY A 1 81 ? -4.176 -1.6 -1.483 1 97 81 GLY A N 1
ATOM 613 C CA . GLY A 1 81 ? -4.41 -1.84 -0.069 1 97 81 GLY A CA 1
ATOM 614 C C . GLY A 1 81 ? -4.234 -3.295 0.326 1 97 81 GLY A C 1
ATOM 615 O O . GLY A 1 81 ? -3.422 -4.012 -0.262 1 97 81 GLY A O 1
ATOM 616 N N . ILE A 1 82 ? -4.895 -3.656 1.418 1 98.5 82 ILE A N 1
ATOM 617 C CA . ILE A 1 82 ? -4.824 -5.023 1.921 1 98.5 82 ILE A CA 1
ATOM 618 C C . ILE A 1 82 ? -6.203 -5.676 1.83 1 98.5 82 ILE A C 1
ATOM 620 O O . ILE A 1 82 ? -7.18 -5.16 2.379 1 98.5 82 ILE A O 1
ATOM 624 N N . TRP A 1 83 ? -6.258 -6.773 1.169 1 98.75 83 TRP A N 1
ATOM 625 C CA . TRP A 1 83 ? -7.484 -7.535 0.964 1 98.75 83 TRP A CA 1
ATOM 626 C C . TRP A 1 83 ? -7.266 -9.016 1.265 1 98.75 83 TRP A C 1
ATOM 628 O O . TRP A 1 83 ? -6.125 -9.492 1.269 1 98.75 83 TRP A O 1
ATOM 638 N N . GLY A 1 84 ? -8.312 -9.711 1.526 1 98.88 84 GLY A N 1
ATOM 639 C CA . GLY A 1 84 ? -8.227 -11.148 1.726 1 98.88 84 GLY A CA 1
ATOM 640 C C . GLY A 1 84 ? -9.578 -11.836 1.659 1 98.88 84 GLY A C 1
ATOM 641 O O . GLY A 1 84 ? -10.617 -11.18 1.545 1 98.88 84 GLY A O 1
ATOM 642 N N . VAL A 1 85 ? -9.492 -13.141 1.61 1 98.94 85 VAL A N 1
ATOM 643 C CA . VAL A 1 85 ? -10.695 -13.961 1.617 1 98.94 85 VAL A CA 1
ATOM 644 C C . VAL A 1 85 ? -10.578 -15.055 2.676 1 98.94 85 VAL A C 1
ATOM 646 O O . VAL A 1 85 ? -9.484 -15.578 2.918 1 98.94 85 VAL A O 1
ATOM 649 N N . ASN A 1 86 ? -11.719 -15.367 3.299 1 98.88 86 ASN A N 1
ATOM 650 C CA . ASN A 1 86 ? -11.688 -16.406 4.32 1 98.88 86 ASN A CA 1
ATOM 651 C C . ASN A 1 86 ? -12.141 -17.75 3.766 1 98.88 86 ASN A C 1
ATOM 653 O O . ASN A 1 86 ? -12.297 -17.906 2.553 1 98.88 86 ASN A O 1
ATOM 657 N N . ARG A 1 87 ? -12.211 -18.719 4.598 1 98.62 87 ARG A N 1
ATOM 658 C CA . ARG A 1 87 ? -12.547 -20.078 4.176 1 98.62 87 ARG A CA 1
ATOM 659 C C . ARG A 1 87 ? -13.914 -20.109 3.502 1 98.62 87 ARG A C 1
ATOM 661 O O . ARG A 1 87 ? -14.141 -20.922 2.594 1 98.62 87 ARG A O 1
ATOM 668 N N . GLY A 1 88 ? -14.805 -19.266 4.02 1 98.62 88 GLY A N 1
ATOM 669 C CA . GLY A 1 88 ? -16.141 -19.188 3.436 1 98.62 88 GLY A CA 1
ATOM 670 C C . GLY A 1 88 ? -16.203 -18.328 2.188 1 98.62 88 GLY A C 1
ATOM 671 O O . GLY A 1 88 ? -17.281 -18.031 1.689 1 98.62 88 GLY A O 1
ATOM 672 N N . ASP A 1 89 ? -15.133 -17.812 1.721 1 98.81 89 ASP A N 1
ATOM 673 C CA . ASP A 1 89 ? -14.969 -17.031 0.492 1 98.81 89 ASP A CA 1
ATOM 674 C C . ASP A 1 89 ? -15.453 -15.602 0.675 1 98.81 89 ASP A C 1
ATOM 676 O O . ASP A 1 89 ? -15.578 -14.852 -0.298 1 98.81 89 ASP A O 1
ATOM 680 N N . SER A 1 90 ? -15.742 -15.266 1.931 1 98.31 90 SER A N 1
ATOM 681 C CA . SER A 1 90 ? -16.078 -13.867 2.174 1 98.31 90 SER A CA 1
ATOM 682 C C . SER A 1 90 ? -14.867 -12.961 1.953 1 98.31 90 SER A C 1
ATOM 684 O O . SER A 1 90 ? -13.742 -13.328 2.312 1 98.31 90 SER A O 1
ATOM 686 N N . ILE A 1 91 ? -15.125 -11.844 1.365 1 98.19 91 ILE A N 1
ATOM 687 C CA . ILE A 1 91 ? -14.07 -10.883 1.047 1 98.19 91 ILE A CA 1
ATOM 688 C C . ILE A 1 91 ? -13.906 -9.898 2.201 1 98.19 91 ILE A C 1
ATOM 690 O O . ILE A 1 91 ? -14.891 -9.406 2.756 1 98.19 91 ILE A O 1
ATOM 694 N N . TYR A 1 92 ? -12.672 -9.648 2.527 1 98.31 92 TYR A N 1
ATOM 695 C CA . TYR A 1 92 ? -12.344 -8.648 3.547 1 98.31 92 TYR A CA 1
ATOM 696 C C . TYR A 1 92 ? -11.312 -7.656 3.029 1 98.31 92 TYR A C 1
ATOM 698 O O . TYR A 1 92 ? -10.461 -8.008 2.213 1 98.31 92 TYR A O 1
ATOM 706 N N . ARG A 1 93 ? -11.398 -6.438 3.512 1 97.88 93 ARG A N 1
ATOM 707 C CA . ARG A 1 93 ? -10.391 -5.402 3.297 1 97.88 93 ARG A CA 1
ATOM 708 C C . ARG A 1 93 ? -9.992 -4.746 4.613 1 97.88 93 ARG A C 1
ATOM 710 O O . ARG A 1 93 ? -10.797 -4.656 5.539 1 97.88 93 ARG A O 1
ATOM 717 N N . MET A 1 94 ? -8.758 -4.367 4.703 1 97.94 94 MET A N 1
ATOM 718 C CA . MET A 1 94 ? -8.297 -3.598 5.855 1 97.94 94 MET A CA 1
ATOM 719 C C . MET A 1 94 ? -8.773 -2.152 5.77 1 97.94 94 MET A C 1
ATOM 721 O O . MET A 1 94 ? -8.609 -1.499 4.734 1 97.94 94 MET A O 1
ATOM 725 N N . VAL A 1 95 ? -9.422 -1.627 6.789 1 96.75 95 VAL A N 1
ATOM 726 C CA . VAL A 1 95 ? -9.891 -0.251 6.922 1 96.75 95 VAL A CA 1
ATOM 727 C C . VAL A 1 95 ? -9.555 0.276 8.312 1 96.75 95 VAL A C 1
ATOM 729 O O . VAL A 1 95 ? -10.062 -0.233 9.32 1 96.75 95 VAL A O 1
ATOM 732 N N . GLY A 1 96 ? -8.711 1.285 8.352 1 95.62 96 GLY A N 1
ATOM 733 C CA . GLY A 1 96 ? -8.328 1.833 9.641 1 95.62 96 GLY A CA 1
ATOM 734 C C . GLY A 1 96 ? -7.707 0.806 10.562 1 95.62 96 GLY A C 1
ATOM 735 O O . GLY A 1 96 ? -7.945 0.825 11.773 1 95.62 96 GLY A O 1
ATOM 736 N N . GLY A 1 97 ? -7.086 -0.189 9.992 1 97.12 97 GLY A N 1
ATOM 737 C CA . GLY A 1 97 ? -6.418 -1.217 10.773 1 97.12 97 GLY A CA 1
ATOM 738 C C . GLY A 1 97 ? -7.336 -2.35 11.188 1 97.12 97 GLY A C 1
ATOM 739 O O . GLY A 1 97 ? -6.977 -3.182 12.023 1 97.12 97 GLY A O 1
ATOM 740 N N . LYS A 1 98 ? -8.516 -2.371 10.625 1 97.38 98 LYS A N 1
ATOM 741 C CA . LYS A 1 98 ? -9.477 -3.424 10.945 1 97.38 98 LYS A CA 1
ATOM 742 C C . LYS A 1 98 ? -9.969 -4.117 9.68 1 97.38 98 LYS A C 1
ATOM 744 O O . LYS A 1 98 ? -10.156 -3.471 8.641 1 97.38 98 LYS A O 1
ATOM 749 N N . TRP A 1 99 ? -10.195 -5.445 9.867 1 98.06 99 TRP A N 1
ATOM 750 C CA . TRP A 1 99 ? -10.812 -6.172 8.758 1 98.06 99 TRP A CA 1
ATOM 751 C C . TRP A 1 99 ? -12.289 -5.836 8.641 1 98.06 99 TRP A C 1
ATOM 753 O O . TRP A 1 99 ? -13.039 -5.953 9.617 1 98.06 99 TRP A O 1
ATOM 763 N N . VAL A 1 100 ? -12.695 -5.43 7.48 1 96.94 100 VAL A N 1
ATOM 764 C CA . VAL A 1 100 ? -14.094 -5.148 7.184 1 96.94 100 VAL A CA 1
ATOM 765 C C . VAL A 1 100 ? -14.57 -6.043 6.047 1 96.94 100 VAL A C 1
ATOM 767 O O . VAL A 1 100 ? -13.922 -6.125 5 1 96.94 100 VAL A O 1
ATOM 770 N N . GLN A 1 101 ? -15.688 -6.688 6.258 1 96.75 101 GLN A N 1
ATOM 771 C CA . GLN A 1 101 ? -16.234 -7.547 5.211 1 96.75 101 GLN A CA 1
ATOM 772 C C . GLN A 1 101 ? -16.797 -6.719 4.059 1 96.75 101 GLN A C 1
ATOM 774 O O . GLN A 1 101 ? -17.469 -5.711 4.285 1 96.75 101 GLN A O 1
ATOM 779 N N . MET A 1 102 ? -16.531 -7.125 2.846 1 96.94 102 MET A N 1
ATOM 780 C CA . MET A 1 102 ? -17 -6.484 1.623 1 96.94 102 MET A CA 1
ATOM 781 C C . MET A 1 102 ? -18 -7.383 0.895 1 96.94 102 MET A C 1
ATOM 783 O O . MET A 1 102 ? -17.969 -8.602 1.038 1 96.94 102 MET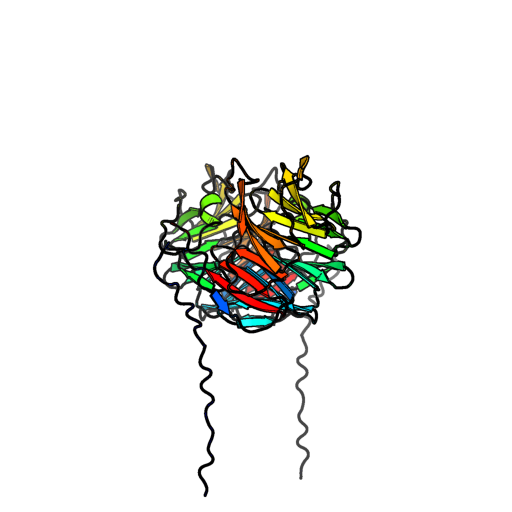 A O 1
ATOM 787 N N . GLN A 1 103 ? -18.797 -6.77 0.123 1 94.88 103 GLN A N 1
ATOM 788 C CA . GLN A 1 103 ? -19.766 -7.531 -0.661 1 94.88 103 GLN A CA 1
ATOM 789 C C . GLN A 1 103 ? -19.062 -8.375 -1.727 1 94.88 103 GLN A C 1
ATOM 791 O O . GLN A 1 103 ? -18.109 -7.914 -2.354 1 94.88 103 GLN A O 1
ATOM 796 N N . GLY A 1 104 ? -19.625 -9.602 -1.917 1 95.38 104 GLY A N 1
ATOM 797 C CA . GLY A 1 104 ? -19.094 -10.516 -2.912 1 95.38 104 GLY A CA 1
ATOM 798 C C . GLY A 1 104 ? -18.453 -11.75 -2.307 1 95.38 104 GLY A C 1
ATOM 799 O O . GLY A 1 104 ? -18.312 -11.852 -1.086 1 95.38 104 GLY A O 1
ATOM 800 N N . LEU A 1 105 ? -18.172 -12.703 -3.201 1 98 105 LEU A N 1
ATOM 801 C CA . LEU A 1 105 ? -17.516 -13.945 -2.809 1 98 105 LEU A CA 1
ATOM 802 C C . LEU A 1 105 ? -16.375 -14.281 -3.754 1 98 105 LEU A C 1
ATOM 804 O O . LEU A 1 105 ? -16.562 -14.336 -4.973 1 98 105 LEU A O 1
ATOM 808 N N . LEU A 1 106 ? -15.211 -14.461 -3.23 1 98.81 106 LEU A N 1
ATOM 809 C CA . LEU A 1 106 ? -14.023 -14.891 -3.971 1 98.81 106 LEU A CA 1
ATOM 810 C C . LEU A 1 106 ? -13.25 -15.945 -3.193 1 98.81 106 LEU A C 1
ATOM 812 O O . LEU A 1 106 ? -13.18 -15.891 -1.964 1 98.81 106 LEU A O 1
ATOM 816 N N . LYS A 1 107 ? -12.656 -16.875 -3.871 1 98.88 107 LYS A N 1
ATOM 817 C CA . LYS A 1 107 ? -11.758 -17.812 -3.211 1 98.88 107 LYS A CA 1
ATOM 818 C C . LYS A 1 107 ? -10.32 -17.312 -3.234 1 98.88 107 LYS A C 1
ATOM 820 O O . LYS A 1 107 ? -9.477 -17.781 -2.457 1 98.88 107 LYS A O 1
ATOM 825 N N . GLN A 1 108 ? -10 -16.469 -4.137 1 98.94 108 GLN A N 1
ATOM 826 C CA . GLN A 1 108 ? -8.688 -15.867 -4.348 1 98.94 108 GLN A CA 1
ATOM 827 C C . GLN A 1 108 ? -8.82 -14.406 -4.781 1 98.94 108 GLN A C 1
ATOM 829 O O . GLN A 1 108 ? -9.688 -14.07 -5.59 1 98.94 108 GLN A O 1
ATOM 834 N N . ILE A 1 109 ? -7.922 -13.516 -4.25 1 98.94 109 ILE A N 1
ATOM 835 C CA . ILE A 1 109 ? -8.016 -12.094 -4.555 1 98.94 109 ILE A CA 1
ATOM 836 C C . ILE A 1 109 ? -6.613 -11.508 -4.695 1 98.94 109 ILE A C 1
ATOM 838 O O . ILE A 1 109 ? -5.668 -11.977 -4.059 1 98.94 109 ILE A O 1
ATOM 842 N N . ASP A 1 110 ? -6.48 -10.539 -5.57 1 98.81 110 ASP A N 1
ATOM 843 C CA . ASP A 1 110 ? -5.203 -9.867 -5.785 1 98.81 110 ASP A CA 1
ATOM 844 C C . ASP A 1 110 ? -5.359 -8.352 -5.707 1 98.81 110 ASP A C 1
ATOM 846 O O . ASP A 1 110 ? -6.219 -7.773 -6.379 1 98.81 110 ASP A O 1
ATOM 850 N N . ALA A 1 111 ? -4.52 -7.746 -4.852 1 97.81 111 ALA A N 1
ATOM 851 C CA . ALA A 1 111 ? -4.512 -6.297 -4.66 1 97.81 111 ALA A CA 1
ATOM 852 C C . ALA A 1 111 ? -3.291 -5.664 -5.316 1 97.81 111 ALA A C 1
ATOM 854 O O . ALA A 1 111 ? -2.896 -4.547 -4.961 1 97.81 111 ALA A O 1
ATOM 855 N N . GLY A 1 112 ? -2.639 -6.332 -6.191 1 89.19 112 GLY A N 1
ATOM 856 C CA . GLY A 1 112 ? -1.381 -5.891 -6.773 1 89.19 112 GLY A CA 1
ATOM 857 C C . GLY A 1 112 ? -1.564 -4.977 -7.969 1 89.19 112 GLY A C 1
ATOM 858 O O . GLY A 1 112 ? -0.614 -4.332 -8.414 1 89.19 112 GLY A O 1
ATOM 859 N N . GLY A 1 113 ? -2.678 -4.836 -8.484 1 83.75 113 GLY A N 1
ATOM 860 C CA . GLY A 1 113 ? -2.928 -3.936 -9.602 1 83.75 113 GLY A CA 1
ATOM 861 C C . GLY A 1 113 ? -2.68 -2.479 -9.258 1 83.75 113 GLY A C 1
ATOM 862 O O . GLY A 1 113 ? -2.508 -2.131 -8.086 1 83.75 113 GLY A O 1
ATOM 863 N N . ASP A 1 114 ? -2.566 -1.676 -10.344 1 92.88 114 ASP A N 1
ATOM 864 C CA . ASP A 1 114 ? -2.373 -0.239 -10.172 1 92.88 114 ASP A CA 1
ATOM 865 C C . ASP A 1 114 ? -3.602 0.408 -9.531 1 92.88 114 ASP A C 1
ATOM 867 O O . ASP A 1 114 ? -4.309 1.183 -10.18 1 92.88 114 ASP A O 1
ATOM 871 N N . GLU A 1 115 ? -3.826 -0.022 -8.234 1 95.5 115 GLU A N 1
ATOM 872 C CA . GLU A 1 115 ? -4.891 0.521 -7.391 1 95.5 115 GLU A CA 1
ATOM 873 C C . GLU A 1 115 ? -6.254 -0.031 -7.805 1 95.5 115 GLU A C 1
ATOM 875 O O . GLU A 1 115 ? -7.262 0.672 -7.727 1 95.5 115 GLU A O 1
ATOM 880 N N . PHE A 1 116 ? -6.309 -1.228 -8.289 1 96.88 116 PHE A N 1
ATOM 881 C CA . PHE A 1 116 ? -7.531 -1.99 -8.508 1 96.88 116 PHE A CA 1
ATOM 882 C C . PHE A 1 116 ? -7.359 -3.432 -8.039 1 96.88 116 PHE A C 1
ATOM 884 O O . PHE A 1 116 ? -6.242 -3.871 -7.766 1 96.88 116 PHE A O 1
ATOM 891 N N . ILE A 1 117 ? -8.492 -4.18 -7.879 1 98.19 117 ILE A N 1
ATOM 892 C CA . ILE A 1 117 ? -8.398 -5.547 -7.379 1 98.19 117 ILE A CA 1
ATOM 893 C C . ILE A 1 117 ? -9.023 -6.508 -8.391 1 98.19 117 ILE A C 1
ATOM 895 O O . ILE A 1 117 ? -9.836 -6.105 -9.227 1 98.19 117 ILE A O 1
ATOM 899 N N . SER A 1 118 ? -8.578 -7.707 -8.383 1 98.75 118 SER A N 1
ATOM 900 C CA . SER A 1 118 ? -9.086 -8.82 -9.18 1 98.75 118 SER A CA 1
ATOM 901 C C . SER A 1 118 ? -9.133 -10.109 -8.359 1 98.75 118 SER A C 1
ATOM 903 O O . SER A 1 118 ? -8.523 -10.188 -7.289 1 98.75 118 SER A O 1
ATOM 905 N N . GLY A 1 119 ? -9.914 -11.047 -8.797 1 98.88 119 GLY A N 1
ATOM 906 C CA . GLY A 1 119 ? -9.992 -12.32 -8.102 1 98.88 119 GLY A CA 1
ATOM 907 C C . GLY A 1 119 ? -10.859 -13.336 -8.82 1 98.88 119 GLY A C 1
ATOM 908 O O . GLY A 1 119 ? -11.438 -13.047 -9.867 1 98.88 119 GLY A O 1
ATOM 909 N N . ALA A 1 120 ? -10.859 -14.516 -8.281 1 98.94 120 ALA A N 1
ATOM 910 C CA . ALA A 1 120 ? -11.664 -15.625 -8.797 1 98.94 120 ALA A CA 1
ATOM 911 C C . ALA A 1 120 ? -12.555 -16.219 -7.707 1 98.94 120 ALA A C 1
ATOM 913 O O . ALA A 1 120 ? -12.133 -16.328 -6.551 1 98.94 120 ALA A O 1
ATOM 914 N N . ASN A 1 121 ? -13.758 -16.594 -8.102 1 98.88 121 ASN A N 1
ATOM 915 C CA . ASN A 1 121 ? -14.633 -17.234 -7.125 1 98.88 121 ASN A CA 1
ATOM 916 C C . ASN A 1 121 ? -14.539 -18.75 -7.184 1 98.88 121 ASN A C 1
ATOM 918 O O . ASN A 1 121 ? -13.664 -19.297 -7.863 1 98.88 121 ASN A O 1
ATOM 922 N N . SER A 1 122 ? -15.391 -19.406 -6.461 1 98.75 122 SER A N 1
ATOM 923 C CA . SER A 1 122 ? -15.312 -20.859 -6.32 1 98.75 122 SER A CA 1
ATOM 924 C C . SER A 1 122 ? -15.656 -21.562 -7.633 1 98.75 122 SER A C 1
ATOM 926 O O . SER A 1 122 ? -15.281 -22.719 -7.836 1 98.75 122 SER A O 1
ATOM 928 N N . ASN A 1 123 ? -16.359 -20.859 -8.508 1 98.69 123 ASN A N 1
ATOM 929 C CA . ASN A 1 123 ? -16.703 -21.406 -9.812 1 98.69 123 ASN A CA 1
ATOM 930 C C . ASN A 1 123 ? -15.648 -21.047 -10.859 1 98.69 123 ASN A C 1
ATOM 932 O O . ASN A 1 123 ? -15.852 -21.266 -12.055 1 98.69 123 ASN A O 1
ATOM 936 N N . ASP A 1 124 ? -14.586 -20.359 -10.461 1 98.88 124 ASP A N 1
ATOM 937 C CA . ASP A 1 124 ? -13.484 -19.906 -11.305 1 98.88 124 ASP A CA 1
ATOM 938 C C . ASP A 1 124 ? -13.914 -18.734 -12.18 1 98.88 124 ASP A C 1
ATOM 940 O O . ASP A 1 124 ? -13.25 -18.422 -13.172 1 98.88 124 ASP A O 1
ATOM 944 N N . ASP A 1 125 ? -15.102 -18.172 -11.844 1 98.94 125 ASP A N 1
ATOM 945 C CA . ASP A 1 125 ? -15.43 -16.906 -12.5 1 98.94 125 ASP A CA 1
ATOM 946 C C . ASP A 1 125 ? -14.477 -15.797 -12.062 1 98.94 125 ASP A C 1
ATOM 948 O O . ASP A 1 125 ? -14.094 -15.719 -10.898 1 98.94 125 ASP A O 1
ATOM 952 N N . ILE A 1 126 ? -14.156 -14.977 -13.008 1 98.94 126 ILE A N 1
ATOM 953 C CA . ILE A 1 126 ? -13.164 -13.93 -12.781 1 98.94 126 ILE A CA 1
ATOM 954 C C . ILE A 1 126 ? -13.859 -12.594 -12.57 1 98.94 126 ILE A C 1
ATOM 956 O O . ILE A 1 126 ? -14.766 -12.234 -13.328 1 98.94 126 ILE A O 1
ATOM 960 N N . PHE A 1 127 ? -13.406 -11.867 -11.57 1 98.81 127 PHE A N 1
ATOM 961 C CA . PHE A 1 127 ? -13.969 -10.547 -11.289 1 98.81 127 PHE A CA 1
ATOM 962 C C . PHE A 1 127 ? -12.859 -9.531 -11.062 1 98.81 127 PHE A C 1
ATOM 964 O O . PHE A 1 127 ? -11.75 -9.891 -10.656 1 98.81 127 PHE A O 1
ATOM 971 N N . CYS A 1 128 ? -13.18 -8.281 -11.383 1 98.62 128 CYS A N 1
ATOM 972 C CA . CYS A 1 128 ? -12.305 -7.18 -11 1 98.62 128 CYS A CA 1
ATOM 973 C C . CYS A 1 128 ? -13.117 -5.957 -10.594 1 98.62 128 CYS A C 1
ATOM 975 O O . CYS A 1 128 ? -14.328 -5.902 -10.828 1 98.62 128 CYS A O 1
ATOM 977 N N . MET A 1 129 ? -12.539 -5.168 -9.852 1 97.75 129 MET A N 1
ATOM 978 C CA . MET A 1 129 ? -13.078 -3.852 -9.516 1 97.75 129 MET A CA 1
ATOM 979 C C . MET A 1 129 ? -12.055 -2.756 -9.812 1 97.75 129 MET A C 1
ATOM 981 O O . MET A 1 129 ? -10.938 -2.783 -9.297 1 97.75 129 MET A O 1
ATOM 985 N N . SER A 1 130 ? -12.477 -1.76 -10.641 1 97.44 130 SER A N 1
ATOM 986 C CA . SER A 1 130 ? -11.578 -0.688 -11.062 1 97.44 130 SER A CA 1
ATOM 987 C C . SER A 1 130 ? -11.242 0.241 -9.906 1 97.44 130 SER A C 1
ATOM 989 O O . SER A 1 130 ? -11.859 0.169 -8.844 1 97.44 130 SER A O 1
ATOM 991 N N . LYS A 1 131 ? -10.305 1.077 -10.18 1 95.75 131 LYS A N 1
ATOM 992 C CA . LYS A 1 131 ? -9.773 1.994 -9.18 1 95.75 131 LYS A CA 1
ATOM 993 C C . LYS A 1 131 ? -10.891 2.814 -8.539 1 95.75 131 LYS A C 1
ATOM 995 O O . LYS A 1 131 ? -10.906 3.004 -7.32 1 95.75 131 LYS A O 1
ATOM 1000 N N . SER A 1 132 ? -11.781 3.311 -9.305 1 93.56 132 SER A N 1
ATOM 1001 C CA . SER A 1 132 ? -12.836 4.199 -8.82 1 93.56 132 SER A CA 1
ATOM 1002 C C . SER A 1 132 ? -13.742 3.486 -7.828 1 93.56 132 SER A C 1
ATOM 1004 O O . SER A 1 132 ? -14.391 4.129 -7 1 93.56 132 SER A O 1
ATOM 1006 N N . GLY A 1 133 ? -13.789 2.188 -7.91 1 94.19 133 GLY A N 1
ATOM 1007 C CA . GLY A 1 133 ? -14.531 1.401 -6.941 1 94.19 133 GLY A CA 1
ATOM 1008 C C . GLY A 1 133 ? -13.68 0.904 -5.789 1 94.19 133 GLY A C 1
ATOM 1009 O O . GLY A 1 133 ? -14.141 0.851 -4.645 1 94.19 133 GLY A O 1
ATOM 1010 N N . THR A 1 134 ? -12.469 0.543 -6.109 1 95.75 134 THR A N 1
ATOM 1011 C CA . THR A 1 134 ? -11.57 -0.107 -5.164 1 95.75 134 THR A CA 1
ATOM 1012 C C . THR A 1 134 ? -11.125 0.87 -4.078 1 95.75 134 THR A C 1
ATOM 1014 O O . THR A 1 134 ? -11.25 0.58 -2.885 1 95.75 134 THR A O 1
ATOM 1017 N N . ILE A 1 135 ? -10.688 2.004 -4.438 1 94.44 135 ILE A N 1
ATOM 1018 C CA . ILE A 1 135 ? -9.984 2.91 -3.539 1 94.44 135 ILE A CA 1
ATOM 1019 C C . ILE A 1 135 ? -10.953 3.465 -2.5 1 94.44 135 ILE A C 1
ATOM 1021 O O . ILE A 1 135 ? -10.648 3.502 -1.308 1 94.44 135 ILE A O 1
ATOM 1025 N N . PRO A 1 136 ? -12.203 3.791 -2.863 1 92 136 PRO A N 1
ATOM 1026 C CA . PRO A 1 136 ? -13.102 4.344 -1.848 1 92 136 PRO A CA 1
ATOM 1027 C C . PRO A 1 136 ? -13.859 3.264 -1.079 1 92 136 PRO A C 1
ATOM 1029 O O . PRO A 1 136 ? -14.625 3.574 -0.167 1 92 136 PRO A O 1
ATOM 1032 N N . ALA A 1 137 ? -13.711 2.02 -1.395 1 92.56 137 ALA A N 1
ATOM 1033 C CA . ALA A 1 137 ? -14.469 0.952 -0.753 1 92.56 137 ALA A CA 1
ATOM 1034 C C . ALA A 1 137 ? -14.164 0.878 0.739 1 92.56 137 ALA A C 1
ATOM 1036 O O . ALA A 1 137 ? -13 0.754 1.135 1 92.56 137 ALA A O 1
ATOM 1037 N N . LYS A 1 138 ? -15.141 1.014 1.68 1 87.44 138 LYS A N 1
ATOM 1038 C CA . LYS A 1 138 ? -14.867 1.007 3.113 1 87.44 138 LYS A CA 1
ATOM 1039 C C . LYS A 1 138 ? -16.016 0.357 3.887 1 87.44 138 LYS A C 1
ATOM 1041 O O . LYS A 1 138 ? -15.898 0.113 5.09 1 87.44 138 LYS A O 1
ATOM 1046 N N . VAL A 1 139 ? -17.25 0.17 3.297 1 74.5 139 VAL A N 1
ATOM 1047 C CA . VAL A 1 139 ? -18.344 -0.367 4.082 1 74.5 139 VAL A CA 1
ATOM 1048 C C . VAL A 1 139 ? -18.953 -1.569 3.363 1 74.5 139 VAL A C 1
ATOM 1050 O O . VAL A 1 139 ? -18.875 -1.671 2.137 1 74.5 139 VAL A O 1
ATOM 1053 N N . GLN A 1 140 ? -19.5 -2.375 4.191 1 65.38 140 GLN A N 1
ATOM 1054 C CA . GLN A 1 140 ? -20.172 -3.578 3.711 1 65.38 140 GLN A CA 1
ATOM 1055 C C . GLN A 1 140 ? -21.422 -3.227 2.908 1 65.38 140 GLN A C 1
ATOM 1057 O O . GLN A 1 140 ? -21.766 -3.914 1.94 1 65.38 140 GLN A O 1
ATOM 1062 N N . SER A 1 141 ? -22.016 -2.258 3.314 1 58.91 141 SER A N 1
ATOM 1063 C CA . SER A 1 141 ? -23.406 -2.141 2.9 1 58.91 141 SER A CA 1
ATOM 1064 C C . SER A 1 141 ? -23.516 -1.613 1.474 1 58.91 141 SER A C 1
ATOM 1066 O O . SER A 1 141 ? -24.609 -1.578 0.902 1 58.91 141 SER A O 1
ATOM 1068 N N . SER A 1 142 ? -22.406 -1.293 0.968 1 63 142 SER A N 1
ATOM 1069 C CA . SER A 1 142 ? -22.578 -0.654 -0.333 1 63 142 SER A CA 1
ATOM 1070 C C . SER A 1 142 ? -22.344 -1.645 -1.47 1 63 142 SER A C 1
ATOM 1072 O O . SER A 1 142 ? -21.562 -2.584 -1.333 1 63 142 SER A O 1
ATOM 1074 N N . SER A 1 143 ? -23.219 -1.608 -2.367 1 84.69 143 SER A N 1
ATOM 1075 C CA . SER A 1 143 ? -23 -2.354 -3.604 1 84.69 143 SER A CA 1
ATOM 1076 C C . SER A 1 143 ? -21.688 -1.957 -4.258 1 84.69 143 SER A C 1
ATOM 1078 O O . SER A 1 143 ? -21.453 -0.777 -4.527 1 84.69 143 SER A O 1
ATOM 1080 N N . LEU A 1 144 ? -20.75 -2.932 -4.309 1 93.81 144 LEU A N 1
ATOM 1081 C CA . LEU A 1 144 ? -19.469 -2.695 -4.961 1 93.81 144 LEU A CA 1
ATOM 1082 C C . LEU A 1 144 ? -19.562 -2.975 -6.457 1 93.81 144 LEU A C 1
ATOM 1084 O O . LEU A 1 144 ? -20.219 -3.932 -6.879 1 93.81 144 LEU A O 1
ATOM 1088 N N . PRO A 1 145 ? -18.953 -2.135 -7.289 1 95.69 145 PRO A N 1
ATOM 1089 C CA . PRO A 1 145 ? -19.078 -2.248 -8.742 1 95.69 145 PRO A CA 1
ATOM 1090 C C . PRO A 1 145 ? -18.156 -3.316 -9.336 1 95.69 145 PRO A C 1
ATOM 1092 O O . PRO A 1 145 ? -17.297 -3.008 -10.172 1 95.69 145 PRO A O 1
ATOM 1095 N N . TRP A 1 146 ? -18.422 -4.547 -8.984 1 97.31 146 TRP A N 1
ATOM 1096 C CA . TRP A 1 146 ? -17.688 -5.68 -9.547 1 97.31 146 TRP A CA 1
ATOM 1097 C C . TRP A 1 146 ? -18 -5.844 -11.031 1 97.31 146 TRP A C 1
ATOM 1099 O O . TRP A 1 146 ? -19.156 -5.711 -11.453 1 97.31 146 TRP A O 1
ATOM 1109 N N . VAL A 1 147 ? -16.969 -6.129 -11.766 1 98.12 147 VAL A N 1
ATOM 1110 C CA . VAL A 1 147 ? -17.109 -6.477 -13.18 1 98.12 147 VAL A CA 1
ATOM 1111 C C . VAL A 1 147 ? -16.641 -7.914 -13.406 1 98.12 147 VAL A C 1
ATOM 1113 O O . VAL A 1 147 ? -15.547 -8.289 -12.984 1 98.12 147 VAL A O 1
ATOM 1116 N N . GLN A 1 148 ? -17.469 -8.688 -13.992 1 98.44 148 GLN A N 1
ATOM 1117 C CA . GLN A 1 148 ? -17.047 -10.039 -14.352 1 98.44 148 GLN A CA 1
ATOM 1118 C C . GLN A 1 148 ? -16.25 -10.039 -15.656 1 98.44 148 GLN A C 1
ATOM 1120 O O . GLN A 1 148 ? -16.656 -9.414 -16.641 1 98.44 148 GLN A O 1
ATOM 1125 N N . ILE A 1 149 ? -15.156 -10.664 -15.656 1 98.69 149 ILE A N 1
ATOM 1126 C CA . ILE A 1 149 ? -14.336 -10.836 -16.844 1 98.69 149 ILE A CA 1
ATOM 1127 C C . ILE A 1 149 ? -14.609 -12.195 -17.469 1 98.69 149 ILE A C 1
ATOM 1129 O O . ILE A 1 149 ? -14.703 -13.203 -16.766 1 98.69 149 ILE A O 1
ATOM 1133 N N . GLU A 1 150 ? -14.695 -12.242 -18.75 1 98 150 GLU A N 1
ATOM 1134 C CA . GLU A 1 150 ? -14.945 -13.508 -19.438 1 98 150 GLU A CA 1
ATOM 1135 C C . GLU A 1 150 ? -13.797 -14.484 -19.219 1 98 150 GLU A C 1
ATOM 1137 O O . GLU A 1 150 ? -12.633 -14.078 -19.094 1 98 150 GLU A O 1
ATOM 1142 N N . GLY A 1 151 ? -14.164 -15.766 -19.234 1 98.31 151 GLY A N 1
ATOM 1143 C CA . GLY A 1 151 ? -13.18 -16.812 -19.016 1 98.31 151 GLY A CA 1
ATOM 1144 C C . GLY A 1 151 ? -13.25 -17.438 -17.641 1 98.31 151 GLY A C 1
ATOM 1145 O O . GLY A 1 151 ? -14.164 -17.125 -16.859 1 98.31 151 GLY A O 1
ATOM 1146 N N . LYS A 1 152 ? -12.359 -18.391 -17.406 1 98.81 152 LYS A N 1
ATOM 1147 C CA . LYS A 1 152 ? -12.281 -19.109 -16.125 1 98.81 152 LYS A CA 1
ATOM 1148 C C . LYS A 1 152 ? -10.836 -19.188 -15.633 1 98.81 152 LYS A C 1
ATOM 1150 O O . LYS A 1 152 ? -9.945 -19.594 -16.375 1 98.81 152 LYS A O 1
ATOM 1155 N N . LEU A 1 153 ? -10.648 -18.734 -14.453 1 98.94 153 LEU A N 1
ATOM 1156 C CA . LEU A 1 153 ? -9.352 -18.844 -13.805 1 98.94 153 LEU A CA 1
ATOM 1157 C C . LEU A 1 153 ? -9.5 -19.281 -12.352 1 98.94 153 LEU A C 1
ATOM 1159 O O . LEU A 1 153 ? -10.445 -18.875 -11.672 1 98.94 153 LEU A O 1
ATOM 1163 N N . LYS A 1 154 ? -8.547 -20.078 -11.891 1 98.88 154 LYS A N 1
ATOM 1164 C CA . LYS A 1 154 ? -8.5 -20.375 -10.461 1 98.88 154 LYS A CA 1
ATOM 1165 C C . LYS A 1 154 ? -7.617 -19.375 -9.719 1 98.88 154 LYS A C 1
ATOM 1167 O O . LYS A 1 154 ? -7.68 -19.281 -8.492 1 98.88 154 LYS A O 1
ATOM 1172 N N . TYR A 1 155 ? -6.766 -18.688 -10.445 1 98.88 155 TYR A N 1
ATOM 1173 C CA . TYR A 1 155 ? -5.809 -17.75 -9.867 1 98.88 155 TYR A CA 1
ATOM 1174 C C . TYR A 1 155 ? -5.5 -16.609 -10.828 1 98.88 155 TYR A C 1
ATOM 1176 O O . TYR A 1 155 ? -5.23 -16.844 -12.008 1 98.88 155 TYR A O 1
ATOM 1184 N N . ILE A 1 156 ? -5.594 -15.375 -10.328 1 98.88 156 ILE A N 1
ATOM 1185 C CA . ILE A 1 156 ? -5.277 -14.195 -11.133 1 98.88 156 ILE A CA 1
ATOM 1186 C C . ILE A 1 156 ? -4.426 -13.227 -10.32 1 98.88 156 ILE A C 1
ATOM 1188 O O . ILE A 1 156 ? -4.645 -13.055 -9.117 1 98.88 156 ILE A O 1
ATOM 1192 N N . SER A 1 157 ? -3.461 -12.625 -10.859 1 98.75 157 SER A N 1
ATOM 1193 C CA . SER A 1 157 ? -2.582 -11.617 -10.266 1 98.75 157 SER A CA 1
ATOM 1194 C C . SER A 1 157 ? -2.275 -10.5 -11.258 1 98.75 157 SER A C 1
ATOM 1196 O O . SER A 1 157 ? -2.004 -10.758 -12.43 1 98.75 157 SER A O 1
ATOM 1198 N N . CYS A 1 158 ? -2.348 -9.297 -10.789 1 97.69 158 CYS A N 1
ATOM 1199 C CA . CYS A 1 158 ? -2.141 -8.141 -11.656 1 97.69 158 CYS A CA 1
ATOM 1200 C C . CYS A 1 158 ? -0.999 -7.273 -11.148 1 97.69 158 CYS A C 1
ATOM 1202 O O . CYS A 1 158 ? -0.806 -7.145 -9.938 1 97.69 158 CYS A O 1
ATOM 1204 N N . GLY A 1 159 ? -0.23 -6.699 -12.039 1 93.75 159 GLY A N 1
ATOM 1205 C CA . GLY A 1 159 ? 0.815 -5.727 -11.758 1 93.75 159 GLY A CA 1
ATOM 1206 C C . GLY A 1 159 ? 0.732 -4.492 -12.633 1 93.75 159 GLY A C 1
ATOM 1207 O O . GLY A 1 159 ? -0.343 -4.141 -13.125 1 93.75 159 GLY A O 1
ATOM 1208 N N . SER A 1 160 ? 1.852 -3.83 -12.766 1 88.94 160 SER A N 1
ATOM 1209 C CA . SER A 1 160 ? 1.875 -2.561 -13.484 1 88.94 160 SER A CA 1
ATOM 1210 C C . SER A 1 160 ? 1.784 -2.781 -14.992 1 88.94 160 SER A C 1
ATOM 1212 O O . SER A 1 160 ? 1.442 -1.862 -15.742 1 88.94 160 SER A O 1
ATOM 1214 N N . LEU A 1 161 ? 2.061 -3.955 -15.438 1 92.12 161 LEU A N 1
ATOM 1215 C CA . LEU A 1 161 ? 2.141 -4.164 -16.875 1 92.12 161 LEU A CA 1
ATOM 1216 C C . LEU A 1 161 ? 1.047 -5.117 -17.359 1 92.12 161 LEU A C 1
ATOM 1218 O O . LEU A 1 161 ? 1.08 -5.594 -18.484 1 92.12 161 LEU A O 1
ATOM 1222 N N . GLY A 1 162 ? 0.094 -5.391 -16.438 1 94.25 162 GLY A N 1
ATOM 1223 C CA . GLY A 1 162 ? -1.03 -6.23 -16.828 1 94.25 162 GLY A CA 1
ATOM 1224 C C . GLY A 1 162 ? -1.327 -7.328 -15.828 1 94.25 162 GLY A C 1
ATOM 1225 O O . GLY A 1 162 ? -0.729 -7.371 -14.75 1 94.25 162 GLY A O 1
ATOM 1226 N N . CYS A 1 163 ? -2.311 -8.195 -16.266 1 98.12 163 CYS A N 1
ATOM 1227 C CA . CYS A 1 163 ? -2.752 -9.281 -15.391 1 98.12 163 CYS A CA 1
ATOM 1228 C C . CYS A 1 163 ? -2.428 -10.633 -16 1 98.12 163 CYS A C 1
ATOM 1230 O O . CYS A 1 163 ? -2.463 -10.797 -17.219 1 98.12 163 CYS A O 1
ATOM 1232 N N . TRP A 1 164 ? -2.123 -11.562 -15.172 1 98.88 164 TRP A N 1
ATOM 1233 C CA . TRP A 1 164 ? -1.836 -12.953 -15.508 1 98.88 164 TRP A CA 1
ATOM 1234 C C . TRP A 1 164 ? -2.742 -13.898 -14.727 1 98.88 164 TRP A C 1
ATOM 1236 O O . TRP A 1 164 ? -3.141 -13.602 -13.602 1 98.88 164 TRP A O 1
ATOM 1246 N N . GLY A 1 165 ? -3.078 -15 -15.312 1 98.88 165 GLY A N 1
ATOM 1247 C CA . GLY A 1 165 ? -3.889 -15.977 -14.602 1 98.88 165 GLY A CA 1
ATOM 1248 C C . GLY A 1 165 ? -3.658 -17.391 -15.07 1 98.88 165 GLY A C 1
ATOM 1249 O O . GLY A 1 165 ? -3.072 -17.609 -16.141 1 98.88 165 GLY A O 1
ATOM 1250 N N . VAL A 1 166 ? -4.066 -18.344 -14.242 1 98.94 166 VAL A N 1
ATOM 1251 C CA . VAL A 1 166 ? -4.039 -19.75 -14.594 1 98.94 166 VAL A CA 1
ATOM 1252 C C . VAL A 1 166 ? -5.41 -20.375 -14.344 1 98.94 166 VAL A C 1
ATOM 1254 O O . VAL A 1 166 ? -6.09 -20.016 -13.375 1 98.94 166 VAL A O 1
ATOM 1257 N N . ASN A 1 167 ? -5.797 -21.266 -15.242 1 98.88 167 ASN A N 1
ATOM 1258 C CA . ASN A 1 167 ? -7.078 -21.938 -15.062 1 98.88 167 ASN A CA 1
ATOM 1259 C C . ASN A 1 167 ? -6.914 -23.281 -14.367 1 98.88 167 ASN A C 1
ATOM 1261 O O . ASN A 1 167 ? -5.824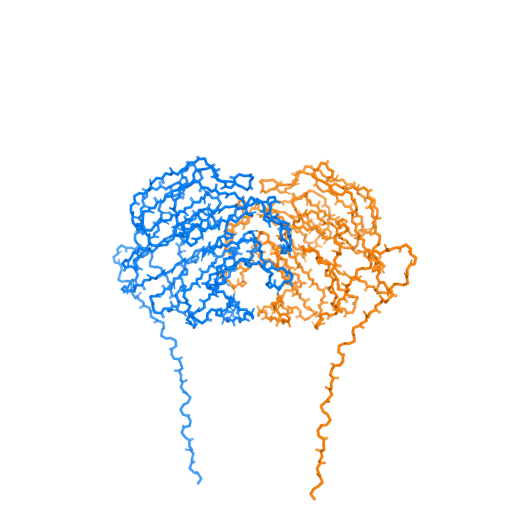 -23.625 -13.906 1 98.88 167 ASN A O 1
ATOM 1265 N N . SER A 1 168 ? -8.023 -23.969 -14.25 1 98.75 168 SER A N 1
ATOM 1266 C CA . SER A 1 168 ? -8.023 -25.234 -13.523 1 98.75 168 SER A CA 1
ATOM 1267 C C . SER A 1 168 ? -7.141 -26.266 -14.219 1 98.75 168 SER A C 1
ATOM 1269 O O . SER A 1 168 ? -6.645 -27.188 -13.57 1 98.75 168 SER A O 1
ATOM 1271 N N . GLY A 1 169 ? -6.934 -26.125 -15.5 1 98.75 169 GLY A N 1
ATOM 1272 C CA . GLY A 1 169 ? -6.051 -27 -16.25 1 98.75 169 GLY A CA 1
ATOM 1273 C C . GLY A 1 169 ? -4.602 -26.562 -16.219 1 98.75 169 GLY A C 1
ATOM 1274 O O . GLY A 1 169 ? -3.764 -27.094 -16.953 1 98.75 169 GLY A O 1
ATOM 1275 N N . ASP A 1 170 ? -4.281 -25.516 -15.539 1 98.88 170 ASP A N 1
ATOM 1276 C CA . ASP A 1 170 ? -2.947 -24.953 -15.328 1 98.88 170 ASP A CA 1
ATOM 1277 C C . ASP A 1 170 ? -2.457 -24.203 -16.562 1 98.88 170 ASP A C 1
ATOM 1279 O O . ASP A 1 170 ? -1.266 -23.922 -16.688 1 98.88 170 ASP A O 1
ATOM 1283 N N . ASP A 1 171 ? -3.367 -24 -17.453 1 98.94 171 ASP A N 1
ATOM 1284 C CA . ASP A 1 171 ? -3 -23.156 -18.594 1 98.94 171 ASP A CA 1
ATOM 1285 C C . ASP A 1 171 ? -2.807 -21.703 -18.172 1 98.94 171 ASP A C 1
ATOM 1287 O O . ASP A 1 171 ? -3.525 -21.203 -17.312 1 98.94 171 ASP A O 1
ATOM 1291 N N . ILE A 1 172 ? -1.873 -21.031 -18.828 1 98.94 172 ILE A N 1
ATOM 1292 C CA . ILE A 1 172 ? -1.475 -19.688 -18.453 1 98.94 172 ILE A CA 1
ATOM 1293 C C . ILE A 1 172 ? -2.061 -18.672 -19.438 1 98.94 172 ILE A C 1
ATOM 1295 O O . ILE A 1 172 ? -2.041 -18.906 -20.656 1 98.94 172 ILE A O 1
ATOM 1299 N N . TYR A 1 173 ? -2.543 -17.562 -18.906 1 98.94 173 TYR A N 1
ATOM 1300 C CA . TYR A 1 173 ? -3.125 -16.531 -19.75 1 98.94 173 TYR A CA 1
ATOM 1301 C C . TYR A 1 173 ? -2.646 -15.141 -19.328 1 98.94 173 TYR A C 1
ATOM 1303 O O . TYR A 1 173 ? -2.396 -14.898 -18.141 1 98.94 173 TYR A O 1
ATOM 1311 N N . TYR A 1 174 ? -2.525 -14.312 -20.328 1 98.81 174 TYR A N 1
ATOM 1312 C CA . TYR A 1 174 ? -2.271 -12.883 -20.141 1 98.81 174 TYR A CA 1
ATOM 1313 C C . TYR A 1 174 ? -3.467 -12.055 -20.594 1 98.81 174 TYR A C 1
ATOM 1315 O O . TYR A 1 174 ? -4.047 -12.305 -21.656 1 98.81 174 TYR A O 1
ATOM 1323 N N . LEU A 1 175 ? -3.879 -11.094 -19.75 1 98.5 175 LEU A N 1
ATOM 1324 C CA . LEU A 1 175 ? -4.992 -10.203 -20.062 1 98.5 175 LEU A CA 1
ATOM 1325 C C . LEU A 1 175 ? -4.484 -8.883 -20.641 1 98.5 175 LEU A C 1
ATOM 1327 O O . LEU A 1 175 ? -3.834 -8.102 -19.938 1 98.5 175 LEU A O 1
ATOM 1331 N N . TRP A 1 176 ? -4.824 -8.586 -21.859 1 97.25 176 TRP A N 1
ATOM 1332 C CA . TRP A 1 176 ? -4.395 -7.363 -22.531 1 97.25 176 TRP A CA 1
ATOM 1333 C C . TRP A 1 176 ? -5.223 -6.168 -22.078 1 97.25 176 TRP A C 1
ATOM 1335 O O . TRP A 1 176 ? -6.434 -6.281 -21.891 1 97.25 176 TRP A O 1
ATOM 1345 N N . ASN A 1 177 ? -4.551 -4.984 -21.875 1 95.81 177 ASN A N 1
ATOM 1346 C CA . ASN A 1 177 ? -5.145 -3.66 -21.734 1 95.81 177 ASN A CA 1
ATOM 1347 C C . ASN A 1 177 ? -5.922 -3.527 -20.422 1 95.81 177 ASN A C 1
ATOM 1349 O O . ASN A 1 177 ? -6.93 -2.82 -20.359 1 95.81 177 ASN A O 1
ATOM 1353 N N . SER A 1 178 ? -5.617 -4.34 -19.484 1 96.31 178 SER A N 1
ATOM 1354 C CA . SER A 1 178 ? -6.133 -4.086 -18.141 1 96.31 178 SER A CA 1
ATOM 1355 C C . SER A 1 178 ? -5.523 -2.822 -17.547 1 96.31 178 SER A C 1
ATOM 1357 O O . SER A 1 178 ? -4.324 -2.58 -17.688 1 96.31 178 SER A O 1
ATOM 1359 N N . SER A 1 179 ? -6.371 -1.921 -16.938 1 95.19 179 SER A N 1
ATOM 1360 C CA . SER A 1 179 ? -5.922 -0.643 -16.391 1 95.19 179 SER A CA 1
ATOM 1361 C C . SER A 1 179 ? -6.73 -0.248 -15.164 1 95.19 179 SER A C 1
ATOM 1363 O O . SER A 1 179 ? -7.754 -0.864 -14.867 1 95.19 179 SER A O 1
ATOM 1365 N N . PRO A 1 180 ? -6.262 0.75 -14.461 1 95.38 180 PRO A N 1
ATOM 1366 C CA . PRO A 1 180 ? -7.008 1.212 -13.289 1 95.38 180 PRO A CA 1
ATOM 1367 C C . PRO A 1 180 ? -8.438 1.641 -13.625 1 95.38 180 PRO A C 1
ATOM 1369 O O . PRO A 1 180 ? -9.344 1.488 -12.805 1 95.38 180 PRO A O 1
ATOM 1372 N N . ASP A 1 181 ? -8.609 2.156 -14.828 1 95.75 181 ASP A N 1
ATOM 1373 C CA . ASP A 1 181 ? -9.93 2.658 -15.219 1 95.75 181 ASP A CA 1
ATOM 1374 C C . ASP A 1 181 ? -10.75 1.57 -15.906 1 95.75 181 ASP A C 1
ATOM 1376 O O . ASP A 1 181 ? -11.977 1.679 -16 1 95.75 181 ASP A O 1
ATOM 1380 N N . SER A 1 182 ? -10.078 0.604 -16.422 1 97.25 182 SER A N 1
ATOM 1381 C CA . SER A 1 182 ? -10.703 -0.518 -17.125 1 97.25 182 SER A CA 1
ATOM 1382 C C . SER A 1 182 ? -10.016 -1.835 -16.766 1 97.25 182 SER A C 1
ATOM 1384 O O . SER A 1 182 ? -9.289 -2.402 -17.578 1 97.25 182 SER A O 1
ATOM 1386 N N . CYS A 1 183 ? -10.438 -2.34 -15.617 1 97.5 183 CYS A N 1
ATOM 1387 C CA . CYS A 1 183 ? -9.727 -3.49 -15.07 1 97.5 183 CYS A CA 1
ATOM 1388 C C . CYS A 1 183 ? -10.055 -4.754 -15.852 1 97.5 183 CYS A C 1
ATOM 1390 O O . CYS A 1 183 ? -9.305 -5.734 -15.797 1 97.5 183 CYS A O 1
ATOM 1392 N N . GLN A 1 184 ? -11.109 -4.797 -16.625 1 97.75 184 GLN A N 1
ATOM 1393 C CA . GLN A 1 184 ? -11.562 -5.988 -17.328 1 97.75 184 GLN A CA 1
ATOM 1394 C C . GLN A 1 184 ? -10.711 -6.262 -18.562 1 97.75 184 GLN A C 1
ATOM 1396 O O . GLN A 1 184 ? -10.797 -7.336 -19.156 1 97.75 184 GLN A O 1
ATOM 1401 N N . GLY A 1 185 ? -9.961 -5.277 -18.953 1 97.44 185 GLY A N 1
ATOM 1402 C CA . GLY A 1 185 ? -9.117 -5.473 -20.125 1 97.44 185 GLY A CA 1
ATOM 1403 C C . GLY A 1 185 ? -9.906 -5.742 -21.391 1 97.44 185 GLY A C 1
ATOM 1404 O O . GLY A 1 185 ? -11.078 -5.363 -21.5 1 97.44 185 GLY A O 1
ATOM 1405 N N . SER A 1 186 ? -9.148 -6.273 -22.406 1 97.31 186 SER A N 1
ATOM 1406 C CA . SER A 1 186 ? -9.789 -6.406 -23.719 1 97.31 186 SER A CA 1
ATOM 1407 C C . SER A 1 186 ? -9.859 -7.867 -24.156 1 97.31 186 SER A C 1
ATOM 1409 O O . SER A 1 186 ? -10.859 -8.305 -24.734 1 97.31 186 SER A O 1
ATOM 1411 N N . SER A 1 187 ? -8.781 -8.656 -23.922 1 97.19 187 SER A N 1
ATOM 1412 C CA . SER A 1 187 ? -8.766 -10.047 -24.375 1 97.19 187 SER A CA 1
ATOM 1413 C C . SER A 1 187 ? -7.691 -10.844 -23.641 1 97.19 187 SER A C 1
ATOM 1415 O O . SER A 1 187 ? -6.656 -10.297 -23.25 1 97.19 187 SER A O 1
ATOM 1417 N N . TRP A 1 188 ? -7.973 -12.164 -23.578 1 98.5 188 TRP A N 1
ATOM 1418 C CA . TRP A 1 188 ? -6.996 -13.102 -23.031 1 98.5 188 TRP A CA 1
ATOM 1419 C C . TRP A 1 188 ? -6.098 -13.656 -24.125 1 98.5 188 TRP A C 1
ATOM 1421 O O . TRP A 1 188 ? -6.566 -13.953 -25.234 1 98.5 188 TRP A O 1
ATOM 1431 N N . GLN A 1 189 ? -4.898 -13.789 -23.812 1 98.62 189 GLN A N 1
ATOM 1432 C CA . GLN A 1 189 ? -3.969 -14.523 -24.672 1 98.62 189 GLN A CA 1
ATOM 1433 C C . GLN A 1 189 ? -3.357 -15.703 -23.922 1 98.62 189 GLN A C 1
ATOM 1435 O O . GLN A 1 189 ? -2.822 -15.547 -22.812 1 98.62 189 GLN A O 1
ATOM 1440 N N . HIS A 1 190 ? -3.439 -16.844 -24.531 1 98.81 190 HIS A N 1
ATOM 1441 C CA . HIS A 1 190 ? -2.793 -18.031 -23.984 1 98.81 190 HIS A CA 1
ATOM 1442 C C . HIS A 1 190 ? -1.274 -17.922 -24.062 1 98.81 190 HIS A C 1
ATOM 1444 O O . HIS A 1 190 ? -0.735 -17.5 -25.094 1 98.81 190 HIS A O 1
ATOM 1450 N N . VAL A 1 191 ? -0.614 -18.203 -23.062 1 98.88 191 VAL A N 1
ATOM 1451 C CA . VAL A 1 191 ? 0.844 -18.234 -23 1 98.88 191 VAL A CA 1
ATOM 1452 C C . VAL A 1 191 ? 1.322 -19.672 -22.75 1 98.88 191 VAL A C 1
ATOM 1454 O O . VAL A 1 191 ? 0.75 -20.391 -21.922 1 98.88 191 VAL A O 1
ATOM 1457 N N . GLU A 1 192 ? 2.367 -20.109 -23.375 1 98.62 192 GLU A N 1
ATOM 1458 C CA . GLU A 1 192 ? 2.855 -21.484 -23.266 1 98.62 192 GLU A CA 1
ATOM 1459 C C . GLU A 1 192 ? 3.273 -21.812 -21.844 1 98.62 192 GLU A C 1
ATOM 1461 O O . GLU A 1 192 ? 3.592 -20.922 -21.062 1 98.62 192 GLU A O 1
ATOM 1466 N N . GLY A 1 193 ? 3.24 -23.109 -21.531 1 98.56 193 GLY A N 1
ATOM 1467 C CA . GLY A 1 193 ? 3.627 -23.594 -20.203 1 98.56 193 GLY A CA 1
ATOM 1468 C C . GLY A 1 193 ? 2.441 -23.953 -19.328 1 98.56 193 GLY A C 1
ATOM 1469 O O . GLY A 1 193 ? 1.291 -23.844 -19.766 1 98.56 193 GLY A O 1
ATOM 1470 N N . LYS A 1 194 ? 2.777 -24.469 -18.172 1 98.81 194 LYS A N 1
ATOM 1471 C CA . LYS A 1 194 ? 1.777 -24.844 -17.172 1 98.81 194 LYS A CA 1
ATOM 1472 C C . LYS A 1 194 ? 2.178 -24.344 -15.781 1 98.81 194 LYS A C 1
ATOM 1474 O O . LYS A 1 194 ? 3.318 -24.547 -15.359 1 98.81 194 LYS A O 1
ATOM 1479 N N . LEU A 1 195 ? 1.254 -23.672 -15.141 1 98.94 195 LEU A N 1
ATOM 1480 C CA . LEU A 1 195 ? 1.461 -23.203 -13.773 1 98.94 195 LEU A CA 1
ATOM 1481 C C . LEU A 1 195 ? 0.214 -23.438 -12.93 1 98.94 195 LEU A C 1
ATOM 1483 O O . LEU A 1 195 ? -0.909 -23.281 -13.414 1 98.94 195 LEU A O 1
ATOM 1487 N N . SER A 1 196 ? 0.443 -23.766 -11.625 1 98.81 196 SER A N 1
ATOM 1488 C CA . SER A 1 196 ? -0.662 -23.906 -10.68 1 98.81 196 SER A CA 1
ATOM 1489 C C . SER A 1 196 ? -1.012 -22.562 -10.047 1 98.81 196 SER A C 1
ATOM 1491 O O . SER A 1 196 ? -2.139 -22.359 -9.586 1 98.81 196 SER A O 1
ATOM 1493 N N . MET A 1 197 ? -0.115 -21.703 -9.914 1 98.81 197 MET A N 1
ATOM 1494 C CA . MET A 1 197 ? -0.315 -20.328 -9.461 1 98.81 197 MET A CA 1
ATOM 1495 C C . MET A 1 197 ? 0.7 -19.391 -10.102 1 98.81 197 MET A C 1
ATOM 1497 O O . MET A 1 197 ? 1.748 -19.828 -10.578 1 98.81 197 MET A O 1
ATOM 1501 N N . ILE A 1 198 ? 0.362 -18.109 -10.133 1 98.88 198 ILE A N 1
ATOM 1502 C CA . ILE A 1 198 ? 1.16 -17.109 -10.828 1 98.88 198 ILE A CA 1
ATOM 1503 C C . ILE A 1 198 ? 1.055 -15.773 -10.109 1 98.88 198 ILE A C 1
ATOM 1505 O O . ILE A 1 198 ? -0.008 -15.414 -9.594 1 98.88 198 ILE A O 1
ATOM 1509 N N . GLU A 1 199 ? 2.135 -15.039 -9.969 1 98.5 199 GLU A N 1
ATOM 1510 C CA . GLU A 1 199 ? 2.191 -13.734 -9.32 1 98.5 199 GLU A CA 1
ATOM 1511 C C . GLU A 1 199 ? 2.855 -12.695 -10.219 1 98.5 199 GLU A C 1
ATOM 1513 O O . GLU A 1 199 ? 3.986 -12.891 -10.672 1 98.5 199 GLU A O 1
ATOM 1518 N N . ALA A 1 200 ? 2.121 -11.648 -10.484 1 97.44 200 ALA A N 1
ATOM 1519 C CA . ALA A 1 200 ? 2.668 -10.469 -11.148 1 97.44 200 ALA A CA 1
ATOM 1520 C C . ALA A 1 200 ? 3.057 -9.398 -10.133 1 97.44 200 ALA A C 1
ATOM 1522 O O . ALA A 1 200 ? 2.225 -8.953 -9.336 1 97.44 200 ALA A O 1
ATOM 1523 N N . GLY A 1 201 ? 4.297 -8.969 -10.195 1 94 201 GLY A N 1
ATOM 1524 C CA . GLY A 1 201 ? 4.781 -7.98 -9.25 1 94 201 GLY A CA 1
ATOM 1525 C C . GLY A 1 201 ? 4.426 -6.559 -9.641 1 94 201 GLY A C 1
ATOM 1526 O O . GLY A 1 201 ? 4.074 -6.293 -10.789 1 94 201 GLY A O 1
ATOM 1527 N N . THR A 1 202 ? 4.613 -5.656 -8.695 1 87 202 THR A N 1
ATOM 1528 C CA . THR A 1 202 ? 4.27 -4.25 -8.875 1 87 202 THR A CA 1
ATOM 1529 C C . THR A 1 202 ? 5.176 -3.596 -9.914 1 87 202 THR A C 1
ATOM 1531 O O . THR A 1 202 ? 4.777 -2.635 -10.578 1 87 202 THR A O 1
ATOM 1534 N N . GLU A 1 203 ? 6.324 -4.152 -10.172 1 84.25 203 GLU A N 1
ATOM 1535 C CA . GLU A 1 203 ? 7.238 -3.578 -11.156 1 84.25 203 GLU A CA 1
ATOM 1536 C C . GLU A 1 203 ? 7.117 -4.285 -12.5 1 84.25 203 GLU A C 1
ATOM 1538 O O . GLU A 1 203 ? 7.852 -3.967 -13.445 1 84.25 203 GLU A O 1
ATOM 1543 N N . GLY A 1 204 ? 6.367 -5.395 -12.555 1 89.19 204 GLY A N 1
ATOM 1544 C CA . GLY A 1 204 ? 6.113 -6.07 -13.812 1 89.19 204 GLY A CA 1
ATOM 1545 C C . GLY A 1 204 ? 6.734 -7.453 -13.891 1 89.19 204 GLY A C 1
ATOM 1546 O O . GLY A 1 204 ? 6.523 -8.18 -14.859 1 89.19 204 GLY A O 1
ATOM 1547 N N . THR A 1 205 ? 7.414 -7.887 -12.883 1 94.56 205 THR A N 1
ATOM 1548 C CA . THR A 1 205 ? 8.039 -9.203 -12.82 1 94.56 205 THR A CA 1
ATOM 1549 C C . THR A 1 205 ? 6.984 -10.289 -12.57 1 94.56 205 THR A C 1
ATOM 1551 O O . THR A 1 205 ? 6.047 -10.086 -11.797 1 94.56 205 THR A O 1
ATOM 1554 N N . VAL A 1 206 ? 7.227 -11.453 -13.242 1 98.19 206 VAL A N 1
ATOM 1555 C CA . VAL A 1 206 ? 6.23 -12.508 -13.125 1 98.19 206 VAL A CA 1
ATOM 1556 C C . VAL A 1 206 ? 6.91 -13.82 -12.75 1 98.19 206 VAL A C 1
ATOM 1558 O O . VAL A 1 206 ? 7.895 -14.219 -13.375 1 98.19 206 VAL A O 1
ATOM 1561 N N . TYR A 1 207 ? 6.422 -14.469 -11.727 1 98.31 207 TYR A N 1
ATOM 1562 C CA . TYR A 1 207 ? 6.828 -15.797 -11.297 1 98.31 207 TYR A CA 1
ATOM 1563 C C . TYR A 1 207 ? 5.621 -16.719 -11.148 1 98.31 207 TYR A C 1
ATOM 1565 O O . TYR A 1 207 ? 4.492 -16.25 -10.977 1 98.31 207 TYR A O 1
ATOM 1573 N N . GLY A 1 208 ? 5.805 -17.984 -11.234 1 98.81 208 GLY A N 1
ATOM 1574 C CA . GLY A 1 208 ? 4.77 -18.969 -10.945 1 98.81 208 GLY A CA 1
ATOM 1575 C C . GLY A 1 208 ? 5.328 -20.312 -10.523 1 98.81 208 GLY A C 1
ATOM 1576 O O . GLY A 1 208 ? 6.539 -20.531 -10.57 1 98.81 208 GLY A O 1
ATOM 1577 N N . VAL A 1 209 ? 4.43 -21.141 -10.055 1 98.88 209 VAL A N 1
ATOM 1578 C CA . VAL A 1 209 ? 4.754 -22.5 -9.625 1 98.88 209 VAL A CA 1
ATOM 1579 C C . VAL A 1 209 ? 3.904 -23.5 -10.406 1 98.88 209 VAL A C 1
ATOM 1581 O O . VAL A 1 209 ? 2.697 -23.312 -10.57 1 98.88 209 VAL A O 1
ATOM 1584 N N . ASN A 1 210 ? 4.539 -24.562 -10.922 1 98.69 210 ASN A N 1
ATOM 1585 C CA . ASN A 1 210 ? 3.738 -25.562 -11.609 1 98.69 210 ASN A CA 1
ATOM 1586 C C . ASN A 1 210 ? 3.322 -26.688 -10.656 1 98.69 210 ASN A C 1
ATOM 1588 O O . ASN A 1 210 ? 3.617 -26.641 -9.461 1 98.69 210 ASN A O 1
ATOM 1592 N N . ALA A 1 211 ? 2.596 -27.609 -11.195 1 98.56 211 ALA A N 1
ATOM 1593 C CA . ALA A 1 211 ? 2.023 -28.688 -10.383 1 98.56 211 ALA A CA 1
ATOM 1594 C C . ALA A 1 211 ? 3.117 -29.547 -9.773 1 98.56 211 ALA A C 1
ATOM 1596 O O . ALA A 1 211 ? 2.904 -30.203 -8.742 1 98.56 211 ALA A O 1
ATOM 1597 N N . GLN A 1 212 ? 4.301 -29.594 -10.367 1 97.94 212 GLN A N 1
ATOM 1598 C CA . GLN A 1 212 ? 5.418 -30.391 -9.883 1 97.94 212 GLN A CA 1
ATOM 1599 C C . GLN A 1 212 ? 6.211 -29.656 -8.812 1 97.94 212 GLN A C 1
ATOM 1601 O O . GLN A 1 212 ? 7.176 -30.188 -8.266 1 97.94 212 GLN A O 1
ATOM 1606 N N . GLY A 1 213 ? 5.855 -28.391 -8.531 1 98.56 213 GLY A N 1
ATOM 1607 C CA . GLY A 1 213 ? 6.508 -27.609 -7.477 1 98.56 213 GLY A CA 1
ATOM 1608 C C . GLY A 1 213 ? 7.727 -26.859 -7.961 1 98.56 213 GLY A C 1
ATOM 1609 O O . GLY A 1 213 ? 8.578 -26.469 -7.16 1 98.56 213 GLY A O 1
ATOM 1610 N N . MET A 1 214 ? 7.867 -26.781 -9.266 1 98.31 214 MET A N 1
ATOM 1611 C CA . MET A 1 214 ? 8.984 -26.031 -9.828 1 98.31 214 MET A CA 1
ATOM 1612 C C . MET A 1 214 ? 8.617 -24.562 -10.039 1 98.31 214 MET A C 1
ATOM 1614 O O . MET A 1 214 ? 7.5 -24.266 -10.453 1 98.31 214 MET A O 1
ATOM 1618 N N . VAL A 1 215 ? 9.562 -23.688 -9.727 1 98 215 VAL A N 1
ATOM 1619 C CA . VAL A 1 215 ? 9.336 -22.25 -9.852 1 98 215 VAL A CA 1
ATOM 1620 C C . VAL A 1 215 ? 9.867 -21.766 -11.195 1 98 215 VAL A C 1
ATOM 1622 O O . VAL A 1 215 ? 10.945 -22.172 -11.633 1 98 215 VAL A O 1
ATOM 1625 N N . TYR A 1 216 ? 9.078 -20.891 -11.797 1 98.19 216 TYR A N 1
ATOM 1626 C CA . TYR A 1 216 ? 9.461 -20.312 -13.078 1 98.19 216 TYR A CA 1
ATOM 1627 C C . TYR A 1 216 ? 9.375 -18.781 -13.039 1 98.19 216 TYR A C 1
ATOM 1629 O O . TYR A 1 216 ? 8.477 -18.234 -12.414 1 98.19 216 TYR A O 1
ATOM 1637 N N . HIS A 1 217 ? 10.32 -18.172 -13.734 1 97.38 217 HIS A N 1
ATOM 1638 C CA . HIS A 1 217 ? 10.344 -16.734 -14.008 1 97.38 217 HIS A CA 1
ATOM 1639 C C . HIS A 1 217 ? 10.008 -16.453 -15.469 1 97.38 217 HIS A C 1
ATOM 1641 O O . HIS A 1 217 ? 10.492 -17.141 -16.375 1 97.38 217 HIS A O 1
ATOM 1647 N N . ARG A 1 218 ? 9.102 -15.492 -15.695 1 98.06 218 ARG A N 1
ATOM 1648 C CA . ARG A 1 218 ? 8.852 -15.07 -17.078 1 98.06 218 ARG A CA 1
ATOM 1649 C C . ARG A 1 218 ? 9.93 -14.102 -17.547 1 98.06 218 ARG A C 1
ATOM 1651 O O . ARG A 1 218 ? 10.023 -12.977 -17.047 1 98.06 218 ARG A O 1
ATOM 1658 N N . ASP A 1 219 ? 10.68 -14.43 -18.5 1 96.75 219 ASP A N 1
ATOM 1659 C CA . ASP A 1 219 ? 11.773 -13.625 -19.031 1 96.75 219 ASP A CA 1
ATOM 1660 C C . ASP A 1 219 ? 11.281 -12.711 -20.156 1 96.75 219 ASP A C 1
ATOM 1662 O O . ASP A 1 219 ? 10.281 -13.008 -20.797 1 96.75 219 ASP A O 1
ATOM 1666 N N . GLY A 1 220 ? 11.984 -11.508 -20.281 1 96.5 220 GLY A N 1
ATOM 1667 C CA . GLY A 1 220 ? 11.805 -10.672 -21.453 1 96.5 220 GLY A CA 1
ATOM 1668 C C . GLY A 1 220 ? 10.633 -9.719 -21.328 1 96.5 220 GLY A C 1
ATOM 1669 O O . GLY A 1 220 ? 10.219 -9.109 -22.328 1 96.5 220 GLY A O 1
ATOM 1670 N N . ILE A 1 221 ? 10.047 -9.57 -20.203 1 96.81 221 ILE A N 1
ATOM 1671 C CA . ILE A 1 221 ? 8.945 -8.625 -20.016 1 96.81 221 ILE A CA 1
ATOM 1672 C C . ILE A 1 221 ? 9.484 -7.199 -20.062 1 96.81 221 ILE A C 1
ATOM 1674 O O . ILE A 1 221 ? 10.453 -6.875 -19.375 1 96.81 221 ILE A O 1
ATOM 1678 N N . THR A 1 222 ? 8.883 -6.359 -20.891 1 94.31 222 THR A N 1
ATOM 1679 C CA . THR A 1 222 ? 9.078 -4.914 -20.953 1 94.31 222 THR A CA 1
ATOM 1680 C C . THR A 1 222 ? 7.746 -4.191 -21.125 1 94.31 222 THR A C 1
ATOM 1682 O O . THR A 1 222 ? 6.715 -4.828 -21.344 1 94.31 222 THR A O 1
ATOM 1685 N N . ALA A 1 223 ? 7.828 -2.902 -20.984 1 91.56 223 ALA A N 1
ATOM 1686 C CA . ALA A 1 223 ? 6.602 -2.135 -21.188 1 91.56 223 ALA A CA 1
ATOM 1687 C C . ALA A 1 223 ? 6.047 -2.357 -22.594 1 91.56 223 ALA A C 1
ATOM 1689 O O . ALA A 1 223 ? 4.828 -2.391 -22.781 1 91.56 223 ALA A O 1
ATOM 1690 N N . SER A 1 224 ? 6.906 -2.473 -23.562 1 95 224 SER A N 1
ATOM 1691 C CA . SER A 1 224 ? 6.48 -2.66 -24.938 1 95 224 SER A CA 1
ATOM 1692 C C . SER A 1 224 ? 6.195 -4.129 -25.234 1 95 224 SER A C 1
ATOM 1694 O O . SER A 1 224 ? 5.602 -4.453 -26.266 1 95 224 SER A O 1
ATOM 1696 N N . ASN A 1 225 ? 6.621 -5.023 -24.406 1 96.88 225 ASN A N 1
ATOM 1697 C CA . ASN A 1 225 ? 6.355 -6.457 -24.5 1 96.88 225 ASN A CA 1
ATOM 1698 C C . ASN A 1 225 ? 5.961 -7.051 -23.156 1 96.88 225 ASN A C 1
ATOM 1700 O O . ASN A 1 225 ? 6.699 -7.859 -22.594 1 96.88 225 ASN A O 1
ATOM 1704 N N . PRO A 1 226 ? 4.766 -6.742 -22.75 1 96.56 226 PRO A N 1
ATOM 1705 C CA . PRO A 1 226 ? 4.391 -7.117 -21.391 1 96.56 226 PRO A CA 1
ATOM 1706 C C . PRO A 1 226 ? 4.18 -8.625 -21.219 1 96.56 226 PRO A C 1
ATOM 1708 O O . PRO A 1 226 ? 4.074 -9.117 -20.094 1 96.56 226 PRO A O 1
ATOM 1711 N N . ILE A 1 227 ? 4.16 -9.391 -22.297 1 97.5 227 ILE A N 1
ATOM 1712 C CA . ILE A 1 227 ? 3.943 -10.836 -22.219 1 97.5 227 ILE A CA 1
ATOM 1713 C C . ILE A 1 227 ? 5.285 -11.555 -22.109 1 97.5 227 ILE A C 1
ATOM 1715 O O . ILE A 1 227 ? 5.336 -12.75 -21.812 1 97.5 227 ILE A O 1
ATOM 1719 N N . GLY A 1 228 ? 6.34 -10.828 -22.375 1 97.75 228 GLY A N 1
ATOM 1720 C CA . GLY A 1 228 ? 7.676 -11.398 -22.312 1 97.75 228 GLY A CA 1
ATOM 1721 C C . GLY A 1 228 ? 7.961 -12.375 -23.438 1 97.75 228 GLY A C 1
ATOM 1722 O O . GLY A 1 228 ? 7.387 -12.266 -24.531 1 97.75 228 GLY A O 1
ATOM 1723 N N . THR A 1 229 ? 9 -13.336 -23.141 1 98.06 229 THR A N 1
ATOM 1724 C CA . THR A 1 229 ? 9.477 -14.141 -24.25 1 98.06 229 THR A CA 1
ATOM 1725 C C . THR A 1 229 ? 9.5 -15.625 -23.875 1 98.06 229 THR A C 1
ATOM 1727 O O . THR A 1 229 ? 9.156 -16.484 -24.703 1 98.06 229 THR A O 1
ATOM 1730 N N . SER A 1 230 ? 9.93 -15.953 -22.656 1 98.25 230 SER A N 1
ATOM 1731 C CA . SER A 1 230 ? 10.086 -17.359 -22.297 1 98.25 230 SER A CA 1
ATOM 1732 C C . SER A 1 230 ? 10.023 -17.547 -20.797 1 98.25 230 SER A C 1
ATOM 1734 O O . SER A 1 230 ? 10.117 -16.594 -20.031 1 98.25 230 SER A O 1
ATOM 1736 N N . TRP A 1 231 ? 9.75 -18.812 -20.469 1 98.25 231 TRP A N 1
ATOM 1737 C CA . TRP A 1 231 ? 9.844 -19.188 -19.062 1 98.25 231 TRP A CA 1
ATOM 1738 C C . TRP A 1 231 ? 11.227 -19.734 -18.734 1 98.25 231 TRP A C 1
ATOM 1740 O O . TRP A 1 231 ? 11.773 -20.547 -19.484 1 98.25 231 TRP A O 1
ATOM 1750 N N . ILE A 1 232 ? 11.797 -19.203 -17.594 1 96.88 232 ILE A N 1
ATOM 1751 C CA . ILE A 1 232 ? 13.062 -19.719 -17.062 1 96.88 232 ILE A CA 1
ATOM 1752 C C . ILE A 1 232 ? 12.828 -20.375 -15.711 1 96.88 232 ILE A C 1
ATOM 1754 O O . ILE A 1 232 ? 12.289 -19.766 -14.797 1 96.88 232 ILE A O 1
ATOM 1758 N N . GLN A 1 233 ? 13.227 -21.609 -15.617 1 96.06 233 GLN A N 1
ATOM 1759 C CA . GLN A 1 233 ? 13.086 -22.312 -14.336 1 96.06 233 GLN A CA 1
ATOM 1760 C C . GLN A 1 233 ? 14.078 -21.781 -13.312 1 96.06 233 GLN A C 1
ATOM 1762 O O . GLN A 1 233 ? 15.266 -21.625 -13.609 1 96.06 233 GLN A O 1
ATOM 1767 N N . VAL A 1 234 ? 13.586 -21.438 -12.188 1 94.38 234 VAL A N 1
ATOM 1768 C CA . VAL A 1 234 ? 14.43 -21.031 -11.062 1 94.38 234 VAL A CA 1
ATOM 1769 C C . VAL A 1 234 ? 15.07 -22.266 -10.43 1 94.38 234 VAL A C 1
ATOM 1771 O O . VAL A 1 234 ? 14.391 -23.266 -10.195 1 94.38 234 VAL A O 1
ATOM 1774 N N . ASP A 1 235 ? 16.312 -22.188 -10.172 1 87.75 235 ASP A N 1
ATOM 1775 C CA . ASP A 1 235 ? 16.969 -23.297 -9.5 1 87.75 235 ASP A CA 1
ATOM 1776 C C . ASP A 1 235 ? 16.5 -23.438 -8.055 1 87.75 235 ASP A C 1
ATOM 1778 O O . ASP A 1 235 ? 16.75 -22.547 -7.227 1 87.75 235 ASP A O 1
ATOM 1782 N N . SER A 1 236 ? 15.883 -24.5 -7.715 1 83.31 236 SER A N 1
ATOM 1783 C CA . SER A 1 236 ? 15.258 -24.703 -6.414 1 83.31 236 SER A CA 1
ATOM 1784 C C . SER A 1 236 ? 16.141 -25.531 -5.492 1 83.31 236 SER A C 1
ATOM 1786 O O . SER A 1 236 ? 15.812 -25.75 -4.328 1 83.31 236 SER A O 1
ATOM 1788 N N . CYS A 1 237 ? 17.219 -25.922 -5.945 1 82.69 237 CYS A N 1
ATOM 1789 C CA . CYS A 1 237 ? 18.156 -26.734 -5.191 1 82.69 237 CYS A CA 1
ATOM 1790 C C . CYS A 1 237 ? 17.453 -27.938 -4.566 1 82.69 237 CYS A C 1
ATOM 1792 O O . CYS A 1 237 ? 17.656 -28.25 -3.393 1 82.69 237 CYS A O 1
ATOM 1794 N N . GLY A 1 238 ? 16.5 -28.516 -5.281 1 86.81 238 GLY A N 1
ATOM 1795 C CA . GLY A 1 238 ? 15.844 -29.734 -4.852 1 86.81 238 GLY A CA 1
ATOM 1796 C C . GLY A 1 238 ? 14.555 -29.484 -4.094 1 86.81 238 GLY A C 1
ATOM 1797 O O . GLY A 1 238 ? 13.789 -30.422 -3.822 1 86.81 238 GLY A O 1
ATOM 1798 N N . TYR A 1 239 ? 14.273 -28.297 -3.719 1 93.44 239 TYR A N 1
ATOM 1799 C CA . TYR A 1 239 ? 13.031 -27.984 -3.018 1 93.44 239 TYR A CA 1
ATOM 1800 C C . TYR A 1 239 ? 11.859 -27.953 -3.986 1 93.44 239 TYR A C 1
ATOM 1802 O O . TYR A 1 239 ? 12.031 -27.641 -5.168 1 93.44 239 TYR A O 1
ATOM 1810 N N . LYS A 1 240 ? 10.734 -28.359 -3.451 1 98 240 LYS A N 1
ATOM 1811 C CA . LYS A 1 240 ? 9.469 -28.156 -4.148 1 98 240 LYS A CA 1
ATOM 1812 C C . LYS A 1 240 ? 8.641 -27.062 -3.492 1 98 240 LYS A C 1
ATOM 1814 O O . LYS A 1 240 ? 8.609 -26.953 -2.266 1 98 240 LYS A O 1
ATOM 1819 N N . PHE A 1 241 ? 7.973 -26.359 -4.367 1 98.62 241 PHE A N 1
ATOM 1820 C CA . PHE A 1 241 ? 7.289 -25.172 -3.871 1 98.62 241 PHE A CA 1
ATOM 1821 C C . PHE A 1 241 ? 5.809 -25.203 -4.219 1 98.62 241 PHE A C 1
ATOM 1823 O O . PHE A 1 241 ? 5.402 -25.906 -5.145 1 98.62 241 PHE A O 1
ATOM 1830 N N . LYS A 1 242 ? 5.027 -24.484 -3.438 1 98.62 242 LYS A N 1
ATOM 1831 C CA . LYS A 1 242 ? 3.598 -24.406 -3.715 1 98.62 242 LYS A CA 1
ATOM 1832 C C . LYS A 1 242 ? 3.154 -22.969 -3.955 1 98.62 242 LYS A C 1
ATOM 1834 O O . LYS A 1 242 ? 2.049 -22.719 -4.445 1 98.62 242 LYS A O 1
ATOM 1839 N N . HIS A 1 243 ? 3.939 -22.016 -3.574 1 98.75 243 HIS A N 1
ATOM 1840 C CA . HIS A 1 243 ? 3.545 -20.609 -3.68 1 98.75 243 HIS A CA 1
ATOM 1841 C C . HIS A 1 243 ? 4.762 -19.703 -3.748 1 98.75 243 HIS A C 1
ATOM 1843 O O . HIS A 1 243 ? 5.789 -19.969 -3.119 1 98.75 243 HIS A O 1
ATOM 1849 N N . VAL A 1 244 ? 4.641 -18.562 -4.5 1 98.62 244 VAL A N 1
ATOM 1850 C CA . VAL A 1 244 ? 5.723 -17.578 -4.582 1 98.62 244 VAL A CA 1
ATOM 1851 C C . VAL A 1 244 ? 5.137 -16.172 -4.664 1 98.62 244 VAL A C 1
ATOM 1853 O O . VAL A 1 244 ? 3.967 -16 -5.023 1 98.62 244 VAL A O 1
ATOM 1856 N N . SER A 1 245 ? 5.848 -15.234 -4.328 1 98.44 245 SER A N 1
ATOM 1857 C CA . SER A 1 245 ? 5.594 -13.812 -4.551 1 98.44 245 SER A CA 1
ATOM 1858 C C . SER A 1 245 ? 6.895 -13.023 -4.625 1 98.44 245 SER A C 1
ATOM 1860 O O . SER A 1 245 ? 7.871 -13.367 -3.957 1 98.44 245 SER A O 1
ATOM 1862 N N . TYR A 1 246 ? 6.906 -12.008 -5.477 1 96.94 246 TYR A N 1
ATOM 1863 C CA . TYR A 1 246 ? 8.117 -11.234 -5.703 1 96.94 246 TYR A CA 1
ATOM 1864 C C . TYR A 1 246 ? 7.867 -9.75 -5.473 1 96.94 246 TYR A C 1
ATOM 1866 O O . TYR A 1 246 ? 6.812 -9.227 -5.852 1 96.94 246 TYR A O 1
ATOM 1874 N N . ASP A 1 247 ? 8.883 -9.125 -4.844 1 96.62 247 ASP A N 1
ATOM 1875 C CA . ASP A 1 247 ? 8.82 -7.68 -4.66 1 96.62 247 ASP A CA 1
ATOM 1876 C C . ASP A 1 247 ? 10.211 -7.098 -4.426 1 96.62 247 ASP A C 1
ATOM 1878 O O . ASP A 1 247 ? 10.969 -7.594 -3.59 1 96.62 247 ASP A O 1
ATOM 1882 N N . LEU A 1 248 ? 10.586 -6.117 -5.211 1 94.19 248 LEU A N 1
ATOM 1883 C CA . LEU A 1 248 ? 11.719 -5.23 -4.98 1 94.19 248 LEU A CA 1
ATOM 1884 C C . LEU A 1 248 ? 13 -6.031 -4.746 1 94.19 248 LEU A C 1
ATOM 1886 O O . LEU A 1 248 ? 13.719 -5.793 -3.773 1 94.19 248 LEU A O 1
ATOM 1890 N N . GLY A 1 249 ? 13.266 -6.988 -5.543 1 92.5 249 GLY A N 1
ATOM 1891 C CA . GLY A 1 249 ? 14.539 -7.691 -5.543 1 92.5 249 GLY A CA 1
ATOM 1892 C C . GLY A 1 249 ? 14.523 -8.969 -4.723 1 92.5 249 GLY A C 1
ATOM 1893 O O . GLY A 1 249 ? 15.5 -9.711 -4.695 1 92.5 249 GLY A O 1
ATOM 1894 N N . PHE A 1 250 ? 13.344 -9.25 -4.129 1 95.25 250 PHE A N 1
ATOM 1895 C CA . PHE A 1 250 ? 13.273 -10.445 -3.295 1 95.25 250 PHE A CA 1
ATOM 1896 C C . PHE A 1 250 ? 12.164 -11.375 -3.771 1 95.25 250 PHE A C 1
ATOM 1898 O O . PHE A 1 250 ? 11.031 -10.945 -3.98 1 95.25 250 PHE A O 1
ATOM 1905 N N . LEU A 1 251 ? 12.539 -12.594 -3.938 1 96.5 251 LEU A N 1
ATOM 1906 C CA . LEU A 1 251 ? 11.594 -13.672 -4.203 1 96.5 251 LEU A CA 1
ATOM 1907 C C . LEU A 1 251 ? 11.297 -14.453 -2.928 1 96.5 251 LEU A C 1
ATOM 1909 O O . LEU A 1 251 ? 12.211 -14.977 -2.287 1 96.5 251 LEU A O 1
ATOM 1913 N N . TRP A 1 252 ? 10.07 -14.484 -2.57 1 98.12 252 TRP A N 1
ATOM 1914 C CA . TRP A 1 252 ? 9.586 -15.273 -1.443 1 98.12 252 TRP A CA 1
ATOM 1915 C C . TRP A 1 252 ? 8.914 -16.547 -1.924 1 98.12 252 TRP A C 1
ATOM 1917 O O . TRP A 1 252 ? 8.008 -16.516 -2.758 1 98.12 252 TRP A O 1
ATOM 1927 N N . MET A 1 253 ? 9.391 -17.641 -1.413 1 98.38 253 MET A N 1
ATOM 1928 C CA . MET A 1 253 ? 8.898 -18.953 -1.847 1 98.38 253 MET A CA 1
ATOM 1929 C C . MET A 1 253 ? 8.453 -19.781 -0.652 1 98.38 253 MET A C 1
ATOM 1931 O O . MET A 1 253 ? 9.109 -19.781 0.393 1 98.38 253 MET A O 1
ATOM 1935 N N . LEU A 1 254 ? 7.348 -20.453 -0.827 1 98.88 254 LEU A N 1
ATOM 1936 C CA . LEU A 1 254 ? 6.875 -21.406 0.166 1 98.88 254 LEU A CA 1
ATOM 1937 C C . LEU A 1 254 ? 7.027 -22.844 -0.344 1 98.88 254 LEU A C 1
ATOM 1939 O O . LEU A 1 254 ? 6.484 -23.188 -1.396 1 98.88 254 LEU A O 1
ATOM 1943 N N . THR A 1 255 ? 7.742 -23.625 0.451 1 98.56 255 THR A N 1
ATOM 1944 C CA . THR A 1 255 ? 7.828 -25.031 0.099 1 98.56 255 THR A CA 1
ATOM 1945 C C . THR A 1 255 ? 6.488 -25.734 0.334 1 98.56 255 THR A C 1
ATOM 1947 O O . THR A 1 255 ? 5.582 -25.156 0.94 1 98.56 255 THR A O 1
ATOM 1950 N N . THR A 1 256 ? 6.406 -26.938 -0.175 1 98.12 256 THR A N 1
ATOM 1951 C CA . THR A 1 256 ? 5.164 -27.688 -0.056 1 98.12 256 THR A CA 1
ATOM 1952 C C . THR A 1 256 ? 4.809 -27.922 1.409 1 98.12 256 THR A C 1
ATOM 1954 O O . THR A 1 256 ? 3.631 -28.016 1.762 1 98.12 256 THR A O 1
ATOM 1957 N N . ASP A 1 257 ? 5.77 -27.922 2.285 1 97.19 257 ASP A N 1
ATOM 1958 C CA . ASP A 1 257 ? 5.508 -28.141 3.703 1 97.19 257 ASP A CA 1
ATOM 1959 C C . ASP A 1 257 ? 5.363 -26.812 4.449 1 97.19 257 ASP A C 1
ATOM 1961 O O . ASP A 1 257 ? 5.191 -26.797 5.668 1 97.19 257 ASP A O 1
ATOM 1965 N N . GLY A 1 258 ? 5.531 -25.703 3.764 1 98.44 258 GLY A N 1
ATOM 1966 C CA . GLY A 1 258 ? 5.215 -24.406 4.344 1 98.44 258 GLY A CA 1
ATOM 1967 C C . GLY A 1 258 ? 6.441 -23.641 4.793 1 98.44 258 GLY A C 1
ATOM 1968 O O . GLY A 1 258 ? 6.328 -22.531 5.309 1 98.44 258 GLY A O 1
ATOM 1969 N N . THR A 1 259 ? 7.633 -24.25 4.555 1 98.38 259 THR A N 1
ATOM 1970 C CA . THR A 1 259 ? 8.859 -23.531 4.855 1 98.38 259 THR A CA 1
ATOM 1971 C C . THR A 1 259 ? 8.953 -22.25 4.016 1 98.38 259 THR A C 1
ATOM 1973 O O . THR A 1 259 ? 8.641 -22.266 2.824 1 98.38 259 THR A O 1
ATOM 1976 N N . ILE A 1 260 ? 9.406 -21.203 4.648 1 98.69 260 ILE A N 1
ATOM 1977 C CA . ILE A 1 260 ? 9.477 -19.906 3.986 1 98.69 260 ILE A CA 1
ATOM 1978 C C . ILE A 1 260 ? 10.922 -19.594 3.604 1 98.69 260 ILE A C 1
ATOM 1980 O O . ILE A 1 260 ? 11.812 -19.578 4.461 1 98.69 260 ILE A O 1
ATOM 1984 N N . LEU A 1 261 ? 11.156 -19.375 2.332 1 97.75 261 LEU A N 1
ATOM 1985 C CA . LEU A 1 261 ? 12.461 -18.969 1.841 1 97.75 261 LEU A CA 1
ATOM 1986 C C . LEU A 1 261 ? 12.398 -17.562 1.226 1 97.75 261 LEU A C 1
ATOM 1988 O O . LEU A 1 261 ? 11.484 -17.266 0.448 1 97.75 261 LEU A O 1
ATOM 1992 N N . LYS A 1 262 ? 13.234 -16.688 1.651 1 97.38 262 LYS A N 1
ATOM 1993 C CA . LYS A 1 262 ? 13.445 -15.383 1.035 1 97.38 262 LYS A CA 1
ATOM 1994 C C . LYS A 1 262 ? 14.758 -15.352 0.26 1 97.38 262 LYS A C 1
ATOM 1996 O O . LYS A 1 262 ? 15.828 -15.547 0.836 1 97.38 262 LYS A O 1
ATOM 2001 N N . CYS A 1 263 ? 14.656 -15.039 -1.044 1 95.38 263 CYS A N 1
ATOM 2002 C CA . CYS A 1 263 ? 15.82 -15.102 -1.92 1 95.38 263 CYS A CA 1
ATOM 2003 C C . CYS A 1 263 ? 16.078 -13.758 -2.578 1 95.38 263 CYS A C 1
ATOM 2005 O O . CYS A 1 263 ? 15.172 -13.148 -3.146 1 95.38 263 CYS A O 1
ATOM 2007 N N . SER A 1 264 ? 17.281 -13.273 -2.441 1 92.75 264 SER A N 1
ATOM 2008 C CA . SER A 1 264 ? 17.688 -12.055 -3.141 1 92.75 264 SER A CA 1
ATOM 2009 C C . SER A 1 264 ? 18.016 -12.344 -4.602 1 92.75 264 SER A C 1
ATOM 2011 O O . SER A 1 264 ? 18.828 -13.227 -4.898 1 92.75 264 SER A O 1
ATOM 2013 N N . ILE A 1 265 ? 17.297 -11.656 -5.477 1 86.56 265 ILE A N 1
ATOM 2014 C CA . ILE A 1 265 ? 17.531 -11.836 -6.902 1 86.56 265 ILE A CA 1
ATOM 2015 C C . ILE A 1 265 ? 18.531 -10.797 -7.395 1 86.56 265 ILE A C 1
ATOM 2017 O O . ILE A 1 265 ? 18.328 -9.594 -7.203 1 86.56 265 ILE A O 1
ATOM 2021 N N . ALA A 1 266 ? 19.859 -11.172 -7.234 1 64.19 266 ALA A N 1
ATOM 2022 C CA . ALA A 1 266 ? 20.906 -10.25 -7.668 1 64.19 266 ALA A CA 1
ATOM 2023 C C . ALA A 1 266 ? 20.609 -9.719 -9.07 1 64.19 266 ALA A C 1
ATOM 2025 O O . ALA A 1 266 ? 20.125 -10.453 -9.93 1 64.19 266 ALA A O 1
ATOM 2026 N N . CYS A 1 267 ? 20.078 -8.477 -9.047 1 51.5 267 CYS A N 1
ATOM 2027 C CA . CYS A 1 267 ? 19.938 -7.91 -10.383 1 51.5 267 CYS A CA 1
ATOM 2028 C C . CYS A 1 267 ? 21.203 -8.102 -11.195 1 51.5 267 CYS A C 1
ATOM 2030 O O . CYS A 1 267 ? 22.312 -7.906 -10.68 1 51.5 267 CYS A O 1
ATOM 2032 N N . ALA A 1 268 ? 21.219 -9.078 -12.148 1 36.84 268 ALA A N 1
ATOM 2033 C CA . ALA A 1 268 ? 22.297 -8.906 -13.125 1 36.84 268 ALA A CA 1
ATOM 2034 C C . ALA A 1 268 ? 22.469 -7.438 -13.492 1 36.84 268 ALA A C 1
ATOM 2036 O O . ALA A 1 268 ? 21.562 -6.816 -14.039 1 36.84 268 ALA A O 1
ATOM 2037 N N . GLU A 1 269 ? 22.797 -6.484 -12.57 1 32.56 269 GLU A N 1
ATOM 2038 C CA . GLU A 1 269 ? 23.219 -5.223 -13.172 1 32.56 269 GLU A CA 1
ATOM 2039 C C . GLU A 1 269 ? 24.312 -5.457 -14.211 1 32.56 269 GLU A C 1
ATOM 2041 O O . GLU A 1 269 ? 25.188 -6.309 -14.031 1 32.56 269 GLU A O 1
ATOM 2046 N N . MET B 1 1 ? -4.602 -15.5 58.688 1 25.75 1 MET B N 1
ATOM 2047 C CA . MET B 1 1 ? -4.312 -15.703 57.25 1 25.75 1 MET B CA 1
ATOM 2048 C C . MET B 1 1 ? -5.289 -14.914 56.406 1 25.75 1 MET B C 1
ATOM 2050 O O . MET B 1 1 ? -6.418 -15.352 56.156 1 25.75 1 MET B O 1
ATOM 2054 N N . MET B 1 2 ? -5.207 -13.539 56.375 1 26.56 2 MET B N 1
ATOM 2055 C CA . MET B 1 2 ? -6.156 -12.539 55.875 1 26.56 2 MET B CA 1
ATOM 2056 C C . MET B 1 2 ? -6.121 -12.469 54.375 1 26.56 2 MET B C 1
ATOM 2058 O O . MET B 1 2 ? -5.047 -12.5 53.75 1 26.56 2 MET B O 1
ATOM 2062 N N . ALA B 1 3 ? -7.219 -12.875 53.656 1 30.38 3 ALA B N 1
ATOM 2063 C CA . ALA B 1 3 ? -7.633 -12.93 52.25 1 30.38 3 ALA B CA 1
ATOM 2064 C C . ALA B 1 3 ? -7.465 -11.578 51.562 1 30.38 3 ALA B C 1
ATOM 2066 O O . ALA B 1 3 ? -8.164 -10.617 51.906 1 30.38 3 ALA B O 1
ATOM 2067 N N . MET B 1 4 ? -6.266 -11.102 51.281 1 29.95 4 MET B N 1
ATOM 2068 C CA . MET B 1 4 ? -6.113 -9.828 50.594 1 29.95 4 MET B CA 1
ATOM 2069 C C . MET B 1 4 ? -6.801 -9.859 49.25 1 29.95 4 MET B C 1
ATOM 2071 O O . MET B 1 4 ? -6.473 -10.695 48.406 1 29.95 4 MET B O 1
ATOM 2075 N N . GLY B 1 5 ? -8.086 -9.539 49.156 1 27.62 5 GLY B N 1
ATOM 2076 C CA . GLY B 1 5 ? -8.953 -9.453 47.969 1 27.62 5 GLY B CA 1
ATOM 2077 C C . GLY B 1 5 ? -8.391 -8.57 46.875 1 27.62 5 GLY B C 1
ATOM 2078 O O . GLY B 1 5 ? -7.969 -7.438 47.125 1 27.62 5 GLY B O 1
ATOM 2079 N N . ARG B 1 6 ? -7.738 -9.109 45.812 1 30.59 6 ARG B N 1
ATOM 2080 C CA . ARG B 1 6 ? -7.242 -8.5 44.594 1 30.59 6 ARG B CA 1
ATOM 2081 C C . ARG B 1 6 ? -8.328 -7.676 43.906 1 30.59 6 ARG B C 1
ATOM 2083 O O . ARG B 1 6 ? -9.352 -8.219 43.469 1 30.59 6 ARG B O 1
ATOM 2090 N N . MET B 1 7 ? -8.602 -6.402 44.25 1 28.05 7 MET B N 1
ATOM 2091 C CA . MET B 1 7 ? -9.531 -5.539 43.531 1 28.05 7 MET B CA 1
ATOM 2092 C C . MET B 1 7 ? -9.094 -5.383 42.062 1 28.05 7 MET B C 1
ATOM 2094 O O . MET B 1 7 ? -7.973 -4.957 41.812 1 28.05 7 MET B O 1
ATOM 2098 N N . ALA B 1 8 ? -9.477 -6.254 41.156 1 31.16 8 ALA B N 1
ATOM 2099 C CA . ALA B 1 8 ? -9.375 -6.105 39.688 1 31.16 8 ALA B CA 1
ATOM 2100 C C . ALA B 1 8 ? -9.906 -4.75 39.25 1 31.16 8 ALA B C 1
ATOM 2102 O O . ALA B 1 8 ? -11.047 -4.391 39.562 1 31.16 8 ALA B O 1
ATOM 2103 N N . GLY B 1 9 ? -9.078 -3.717 39.125 1 27.77 9 GLY B N 1
ATOM 2104 C CA . GLY B 1 9 ? -9.445 -2.443 38.531 1 27.77 9 GLY B CA 1
ATOM 2105 C C . GLY B 1 9 ? -10.094 -2.59 37.156 1 27.77 9 GLY B C 1
ATOM 2106 O O . GLY B 1 9 ? -9.484 -3.125 36.219 1 27.77 9 GLY B O 1
ATOM 2107 N N . LEU B 1 10 ? -11.414 -2.717 37 1 32.72 10 LEU B N 1
ATOM 2108 C CA . LEU B 1 10 ? -12.227 -2.582 35.781 1 32.72 10 LEU B CA 1
ATOM 2109 C C . LEU B 1 10 ? -11.844 -1.324 35.031 1 32.72 10 LEU B C 1
ATOM 2111 O O . LEU B 1 10 ? -11.984 -0.211 35.531 1 32.72 10 LEU B O 1
ATOM 2115 N N . GLN B 1 11 ? -10.938 -1.345 34.094 1 32 11 GLN B N 1
ATOM 2116 C CA . GLN B 1 11 ? -10.695 -0.235 33.188 1 32 11 GLN B CA 1
ATOM 2117 C C . GLN B 1 11 ? -11.984 0.195 32.5 1 32 11 GLN B C 1
ATOM 2119 O O . GLN B 1 11 ? -12.562 -0.567 31.703 1 32 11 GLN B O 1
ATOM 2124 N N . VAL B 1 12 ? -12.883 1.038 32.969 1 32.16 12 VAL B N 1
ATOM 2125 C CA . VAL B 1 12 ? -14.031 1.702 32.375 1 32.16 12 VAL B CA 1
ATOM 2126 C C . VAL B 1 12 ? -13.586 2.48 31.141 1 32.16 12 VAL B C 1
ATOM 2128 O O . VAL B 1 12 ? -12.766 3.391 31.234 1 32.16 12 VAL B O 1
ATOM 2131 N N . SER B 1 13 ? -13.57 1.879 30.047 1 37.84 13 SER B N 1
ATOM 2132 C CA . SER B 1 13 ? -13.523 2.654 28.812 1 37.84 13 SER B CA 1
ATOM 2133 C C . SER B 1 13 ? -14.531 3.799 28.828 1 37.84 13 SER B C 1
ATOM 2135 O O . SER B 1 13 ? -15.742 3.566 28.906 1 37.84 13 SER B O 1
ATOM 2137 N N . LEU B 1 14 ? -14.242 4.871 29.375 1 35.72 14 LEU B N 1
ATOM 2138 C CA . LEU B 1 14 ? -15.086 6.055 29.328 1 35.72 14 LEU B CA 1
ATOM 2139 C C . LEU B 1 14 ? -15.539 6.352 27.906 1 35.72 14 LEU B C 1
ATOM 2141 O O . LEU B 1 14 ? -14.711 6.684 27.047 1 35.72 14 LEU B O 1
ATOM 2145 N N . LEU B 1 15 ? -16.562 5.723 27.516 1 39 15 LEU B N 1
ATOM 2146 C CA . LEU B 1 15 ? -17.297 6.18 26.344 1 39 15 LEU B CA 1
ATOM 2147 C C . LEU B 1 15 ? -17.703 7.645 26.484 1 39 15 LEU B C 1
ATOM 2149 O O . LEU B 1 15 ? -18.469 7.996 27.375 1 39 15 LEU B O 1
ATOM 2153 N N . LEU B 1 16 ? -16.828 8.508 26.281 1 36.75 16 LEU B N 1
ATOM 2154 C CA . LEU B 1 16 ? -17.281 9.898 26.219 1 36.75 16 LEU B CA 1
ATOM 2155 C C . LEU B 1 16 ? -18.328 10.078 25.125 1 36.75 16 LEU B C 1
ATOM 2157 O O . LEU B 1 16 ? -18.016 9.953 23.938 1 36.75 16 LEU B O 1
ATOM 2161 N N . LEU B 1 17 ? -19.5 9.664 25.516 1 37.09 17 LEU B N 1
ATOM 2162 C CA . LEU B 1 17 ? -20.609 10.055 24.672 1 37.09 17 LEU B CA 1
ATOM 2163 C C . LEU B 1 17 ? -20.828 11.57 24.703 1 37.09 17 LEU B C 1
ATOM 2165 O O . LEU B 1 17 ? -21.188 12.125 25.734 1 37.09 17 LEU B O 1
ATOM 2169 N N . LEU B 1 18 ? -20.141 12.297 23.922 1 34.88 18 LEU B N 1
ATOM 2170 C CA . LEU B 1 18 ? -20.594 13.68 23.766 1 34.88 18 LEU B CA 1
ATOM 2171 C C . LEU B 1 18 ? -22.016 13.719 23.219 1 34.88 18 LEU B C 1
ATOM 2173 O O . LEU B 1 18 ? -22.266 13.297 22.078 1 34.88 18 LEU B O 1
ATOM 2177 N N . GLN B 1 19 ? -22.953 13.578 24.047 1 34.62 19 GLN B N 1
ATOM 2178 C CA . GLN B 1 19 ? -24.375 13.727 23.703 1 34.62 19 GLN B CA 1
ATOM 2179 C C . GLN B 1 19 ? -24.656 15.109 23.125 1 34.62 19 GLN B C 1
ATOM 2181 O O . GLN B 1 19 ? -24.406 16.125 23.766 1 34.62 19 GLN B O 1
ATOM 2186 N N . LEU B 1 20 ? -24.578 15.281 21.734 1 36.5 20 LEU B N 1
ATOM 2187 C CA . LEU B 1 20 ? -25.156 16.453 21.094 1 36.5 20 LEU B CA 1
ATOM 2188 C C . LEU B 1 20 ? -26.672 16.516 21.344 1 36.5 20 LEU B C 1
ATOM 2190 O O . LEU B 1 20 ? -27.375 15.516 21.156 1 36.5 20 LEU B O 1
ATOM 2194 N N . LEU B 1 21 ? -27.125 17.391 22.062 1 34.75 21 LEU B N 1
ATOM 2195 C CA . LEU B 1 21 ? -28.5 17.859 22.078 1 34.75 21 LEU B CA 1
ATOM 2196 C C . LEU B 1 21 ? -29.047 18.031 20.672 1 34.75 21 LEU B C 1
ATOM 2198 O O . LEU B 1 21 ? -28.281 18.344 19.75 1 34.75 21 LEU B O 1
ATOM 2202 N N . LEU B 1 22 ? -30.359 17.688 20.281 1 35.59 22 LEU B N 1
ATOM 2203 C CA . LEU B 1 22 ? -31.266 17.656 19.141 1 35.59 22 LEU B CA 1
ATOM 2204 C C . LEU B 1 22 ? -31.266 19 18.406 1 35.59 22 LEU B C 1
ATOM 2206 O O . LEU B 1 22 ? -32.156 19.266 17.578 1 35.59 22 LEU B O 1
ATOM 2210 N N . THR B 1 23 ? -30.906 20.188 18.734 1 36.31 23 THR B N 1
ATOM 2211 C CA . THR B 1 23 ? -31.266 21.047 17.609 1 36.31 23 THR B CA 1
ATOM 2212 C C . THR B 1 23 ? -30.688 20.5 16.312 1 36.31 23 THR B C 1
ATOM 2214 O O . THR B 1 23 ? -31.422 20 15.461 1 36.31 23 THR B O 1
ATOM 2217 N N . GLY B 1 24 ? -30.125 21.438 15.305 1 39.06 24 GLY B N 1
ATOM 2218 C CA . GLY B 1 24 ? -29.562 21.109 14 1 39.06 24 GLY B CA 1
ATOM 2219 C C . GLY B 1 24 ? -28.578 19.953 14.055 1 39.06 24 GLY B C 1
ATOM 2220 O O . GLY B 1 24 ? -27.766 19.859 14.969 1 39.06 24 GLY B O 1
ATOM 2221 N N . LEU B 1 25 ? -28.922 18.703 13.586 1 39.25 25 LEU B N 1
ATOM 2222 C CA . LEU B 1 25 ? -28.219 17.438 13.469 1 39.25 25 LEU B CA 1
ATOM 2223 C C . LEU B 1 25 ? -26.75 17.672 13.094 1 39.25 25 LEU B C 1
ATOM 2225 O O . LEU B 1 25 ? -26.438 17.859 11.922 1 39.25 25 LEU B O 1
ATOM 2229 N N . SER B 1 26 ? -26.047 18.531 13.641 1 43.81 26 SER B N 1
ATOM 2230 C CA . SER B 1 26 ? -24.625 18.453 13.344 1 43.81 26 SER B CA 1
ATOM 2231 C C . SER B 1 26 ? -24.109 17.016 13.438 1 43.81 26 SER B C 1
ATOM 2233 O O . SER B 1 26 ? -24.328 16.344 14.445 1 43.81 26 SER B O 1
ATOM 2235 N N . SER B 1 27 ? -24.266 16.266 12.422 1 50.81 27 SER B N 1
ATOM 2236 C CA . SER B 1 27 ? -23.688 14.93 12.359 1 50.81 27 SER B CA 1
ATOM 2237 C C . SER B 1 27 ? -22.406 14.844 13.188 1 50.81 27 SER B C 1
ATOM 2239 O O . SER B 1 27 ? -21.391 15.453 12.844 1 50.81 27 SER B O 1
ATOM 2241 N N . ALA B 1 28 ? -22.562 14.758 14.523 1 59.34 28 ALA B N 1
ATOM 2242 C CA . ALA B 1 28 ? -21.469 14.625 15.477 1 59.34 28 ALA B CA 1
ATOM 2243 C C . ALA B 1 28 ? -20.516 13.5 15.07 1 59.34 28 ALA B C 1
ATOM 2245 O O . ALA B 1 28 ? -20.953 12.445 14.602 1 59.34 28 ALA B O 1
ATOM 2246 N N . MET B 1 29 ? -19.219 13.867 14.82 1 78.25 29 MET B N 1
ATOM 2247 C CA . MET B 1 29 ? -18.156 12.891 14.641 1 78.25 29 MET B CA 1
ATOM 2248 C C . MET B 1 29 ? -18 12.008 15.875 1 78.25 29 MET B C 1
ATOM 2250 O O . MET B 1 29 ? -18 12.508 17 1 78.25 29 MET B O 1
ATOM 2254 N N . LEU B 1 30 ? -18.266 10.711 15.844 1 86.75 30 LEU B N 1
ATOM 2255 C CA . LEU B 1 30 ? -17.984 9.773 16.922 1 86.75 30 LEU B CA 1
ATOM 2256 C C . LEU B 1 30 ? -16.5 9.445 16.969 1 86.75 30 LEU B C 1
ATOM 2258 O O . LEU B 1 30 ? -15.938 8.938 16 1 86.75 30 LEU B O 1
ATOM 2262 N N . CYS B 1 31 ? -15.898 9.898 18.172 1 93.62 31 CYS B N 1
ATOM 2263 C CA . CYS B 1 31 ? -14.469 9.68 18.297 1 93.62 31 CYS B CA 1
ATOM 2264 C C . CYS B 1 31 ? -14.164 8.688 19.422 1 93.62 31 CYS B C 1
ATOM 2266 O O . CYS B 1 31 ? -14.844 8.68 20.453 1 93.62 31 CYS B O 1
ATOM 2268 N N . VAL B 1 32 ? -13.211 7.871 19.234 1 95.88 32 VAL B N 1
ATOM 2269 C CA . VAL B 1 32 ? -12.68 6.984 20.266 1 95.88 32 VAL B CA 1
ATOM 2270 C C . VAL B 1 32 ? -11.203 7.285 20.484 1 95.88 32 VAL B C 1
ATOM 2272 O O . VAL B 1 32 ? -10.477 7.598 19.531 1 95.88 32 VAL B O 1
ATOM 2275 N N . GLN B 1 33 ? -10.789 7.23 21.734 1 97.06 33 GLN B N 1
ATOM 2276 C CA . GLN B 1 33 ? -9.367 7.371 22.031 1 97.06 33 GLN B CA 1
ATOM 2277 C C . GLN B 1 33 ? -8.625 6.055 21.812 1 97.06 33 GLN B C 1
ATOM 2279 O O . GLN B 1 33 ? -9.031 5.012 22.328 1 97.06 33 GLN B O 1
ATOM 2284 N N . ILE B 1 34 ? -7.645 6.094 21.047 1 98.62 34 ILE B N 1
ATOM 2285 C CA . ILE B 1 34 ? -6.781 4.945 20.781 1 98.62 34 ILE B CA 1
ATOM 2286 C C . ILE B 1 34 ? -5.625 4.93 21.781 1 98.62 34 ILE B C 1
ATOM 2288 O O . ILE B 1 34 ? -5 5.965 22.047 1 98.62 34 ILE B O 1
ATOM 2292 N N . PRO B 1 35 ? -5.297 3.781 22.406 1 98.44 35 PRO B N 1
ATOM 2293 C CA . PRO B 1 35 ? -4.203 3.754 23.391 1 98.44 35 PRO B CA 1
ATOM 2294 C C . PRO B 1 35 ? -2.863 4.164 22.781 1 98.44 35 PRO B C 1
ATOM 2296 O O . PRO B 1 35 ? -2.621 3.93 21.594 1 98.44 35 PRO B O 1
ATOM 2299 N N . GLY B 1 36 ? -2.023 4.719 23.625 1 98.5 36 GLY B N 1
ATOM 2300 C CA . GLY B 1 36 ? -0.688 5.113 23.203 1 98.5 36 GLY B CA 1
ATOM 2301 C C . GLY B 1 36 ? -0.542 6.609 23.016 1 98.5 36 GLY B C 1
ATOM 2302 O O . GLY B 1 36 ? -1.452 7.375 23.328 1 98.5 36 GLY B O 1
ATOM 2303 N N . ASN B 1 37 ? 0.61 7.02 22.609 1 98.75 37 ASN B N 1
ATOM 2304 C CA . ASN B 1 37 ? 0.98 8.414 22.375 1 98.75 37 ASN B CA 1
ATOM 2305 C C . ASN B 1 37 ? 1.864 8.562 21.141 1 98.75 37 ASN B C 1
ATOM 2307 O O . ASN B 1 37 ? 2.867 7.859 21 1 98.75 37 ASN B O 1
ATOM 2311 N N . LEU B 1 38 ? 1.447 9.414 20.234 1 98.94 38 LEU B N 1
ATOM 2312 C CA . LEU B 1 38 ? 2.184 9.617 19 1 98.94 38 LEU B CA 1
ATOM 2313 C C . LEU B 1 38 ? 2.445 11.102 18.766 1 98.94 38 LEU B C 1
ATOM 2315 O O . LEU B 1 38 ? 1.699 11.953 19.25 1 98.94 38 LEU B O 1
ATOM 2319 N N . LYS B 1 39 ? 3.492 11.43 18.047 1 98.81 39 LYS B N 1
ATOM 2320 C CA . LYS B 1 39 ? 3.715 12.805 17.625 1 98.81 39 LYS B CA 1
ATOM 2321 C C . LYS B 1 39 ? 3.33 12.992 16.156 1 98.81 39 LYS B C 1
ATOM 2323 O O . LYS B 1 39 ? 3.137 14.125 15.703 1 98.81 39 LYS B O 1
ATOM 2328 N N . GLN B 1 40 ? 3.27 11.922 15.391 1 98.88 40 GLN B N 1
ATOM 2329 C CA . GLN B 1 40 ? 2.904 11.945 13.984 1 98.88 40 GLN B CA 1
ATOM 2330 C C . GLN B 1 40 ? 2.229 10.648 13.562 1 98.88 40 GLN B C 1
ATOM 2332 O O . GLN B 1 40 ? 2.588 9.57 14.047 1 98.88 40 GLN B O 1
ATOM 2337 N N . ILE B 1 41 ? 1.205 10.742 12.617 1 98.94 41 ILE B N 1
ATOM 2338 C CA . ILE B 1 41 ? 0.455 9.586 12.141 1 98.94 41 ILE B CA 1
ATOM 2339 C C . ILE B 1 41 ? 0.139 9.742 10.656 1 98.94 41 ILE B C 1
ATOM 2341 O O . ILE B 1 41 ? -0.052 10.867 10.18 1 98.94 41 ILE B O 1
ATOM 2345 N N . ASP B 1 42 ? 0.175 8.711 9.945 1 98.88 42 ASP B N 1
ATOM 2346 C CA . ASP B 1 42 ? -0.291 8.688 8.562 1 98.88 42 ASP B CA 1
ATOM 2347 C C . ASP B 1 42 ? -1.129 7.438 8.297 1 98.88 42 ASP B C 1
ATOM 2349 O O . ASP B 1 42 ? -0.739 6.328 8.664 1 98.88 42 ASP B O 1
ATOM 2353 N N . VAL B 1 43 ? -2.297 7.691 7.75 1 98.25 43 VAL B N 1
ATOM 2354 C CA . VAL B 1 43 ? -3.207 6.609 7.395 1 98.25 43 VAL B CA 1
ATOM 2355 C C . VAL B 1 43 ? -3.561 6.691 5.914 1 98.25 43 VAL B C 1
ATOM 2357 O O . VAL B 1 43 ? -3.781 7.785 5.383 1 98.25 43 VAL B O 1
ATOM 2360 N N . SER B 1 44 ? -3.539 5.562 5.277 1 97 44 SER B N 1
ATOM 2361 C CA . SER B 1 44 ? -3.846 5.52 3.854 1 97 44 SER B CA 1
ATOM 2362 C C . SER B 1 44 ? -4.18 4.102 3.402 1 97 44 SER B C 1
ATOM 2364 O O . SER B 1 44 ? -3.477 3.152 3.752 1 97 44 SER B O 1
ATOM 2366 N N . ASN B 1 45 ? -5.23 3.994 2.705 1 94.12 45 ASN B N 1
ATOM 2367 C CA . ASN B 1 45 ? -5.586 2.75 2.031 1 94.12 45 ASN B CA 1
ATOM 2368 C C . ASN B 1 45 ? -5.629 1.577 3.008 1 94.12 45 ASN B C 1
ATOM 2370 O O . ASN B 1 45 ? -5.133 0.491 2.705 1 94.12 45 ASN B O 1
ATOM 2374 N N . GLY B 1 46 ? -6.129 1.869 4.164 1 95.56 46 GLY B N 1
ATOM 2375 C CA . GLY B 1 46 ? -6.344 0.855 5.188 1 95.56 46 GLY B CA 1
ATOM 2376 C C . GLY B 1 46 ? -5.207 0.759 6.184 1 95.56 46 GLY B C 1
ATOM 2377 O O . GLY B 1 46 ? -5.359 0.172 7.254 1 95.56 46 GLY B O 1
ATOM 2378 N N . HIS B 1 47 ? -4.047 1.309 5.867 1 97.38 47 HIS B N 1
ATOM 2379 C CA . HIS B 1 47 ? -2.857 1.24 6.711 1 97.38 47 HIS B CA 1
ATOM 2380 C C . HIS B 1 47 ? -2.84 2.371 7.734 1 97.38 47 HIS B C 1
ATOM 2382 O O . HIS B 1 47 ? -3.268 3.49 7.434 1 97.38 47 HIS B O 1
ATOM 2388 N N . VAL B 1 48 ? -2.344 2.07 8.898 1 98.75 48 VAL B N 1
ATOM 2389 C CA . VAL B 1 48 ? -2.117 3.045 9.961 1 98.75 48 VAL B CA 1
ATOM 2390 C C . VAL B 1 48 ? -0.671 2.959 10.445 1 98.75 48 VAL B C 1
ATOM 2392 O O . VAL B 1 48 ? -0.237 1.915 10.938 1 98.75 48 VAL B O 1
ATOM 2395 N N . PHE B 1 49 ? 0.081 3.988 10.281 1 98.94 49 PHE B N 1
ATOM 2396 C CA . PHE B 1 49 ? 1.449 4.086 10.773 1 98.94 49 PHE B CA 1
ATOM 2397 C C . PHE B 1 49 ? 1.641 5.359 11.586 1 98.94 49 PHE B C 1
ATOM 2399 O O . PHE B 1 49 ? 1.008 6.379 11.312 1 98.94 49 PHE B O 1
ATOM 2406 N N . GLY B 1 50 ? 2.453 5.355 12.594 1 98.94 50 GLY B N 1
ATOM 2407 C CA . GLY B 1 50 ? 2.787 6.535 13.375 1 98.94 50 GLY B CA 1
ATOM 2408 C C . GLY B 1 50 ? 4.117 6.414 14.102 1 98.94 50 GLY B C 1
ATOM 2409 O O . GLY B 1 50 ? 4.703 5.332 14.156 1 98.94 50 GLY B O 1
ATOM 2410 N N . VAL B 1 51 ? 4.582 7.535 14.539 1 98.94 51 VAL B N 1
ATOM 2411 C CA . VAL B 1 51 ? 5.816 7.578 15.32 1 98.94 51 VAL B CA 1
ATOM 2412 C C . VAL B 1 51 ? 5.586 8.359 16.609 1 98.94 51 VAL B C 1
ATOM 2414 O O . VAL B 1 51 ? 4.785 9.297 16.641 1 98.94 51 VAL B O 1
ATOM 2417 N N . ASN B 1 52 ? 6.273 7.906 17.688 1 98.88 52 ASN B N 1
ATOM 2418 C CA . ASN B 1 52 ? 6.145 8.633 18.938 1 98.88 52 ASN B CA 1
ATOM 2419 C C . ASN B 1 52 ? 7.305 9.602 19.156 1 98.88 52 ASN B C 1
ATOM 2421 O O . ASN B 1 52 ? 8.094 9.844 18.234 1 98.88 52 ASN B O 1
ATOM 2425 N N . TYR B 1 53 ? 7.363 10.227 20.297 1 98.56 53 TYR B N 1
ATOM 2426 C CA . TYR B 1 53 ? 8.336 11.281 20.562 1 98.56 53 TYR B CA 1
ATOM 2427 C C . TYR B 1 53 ? 9.742 10.703 20.688 1 98.56 53 TYR B C 1
ATOM 2429 O O . TYR B 1 53 ? 10.727 11.438 20.594 1 98.56 53 TYR B O 1
ATOM 2437 N N . GLU B 1 54 ? 9.859 9.359 20.938 1 98.69 54 GLU B N 1
ATOM 2438 C CA . GLU B 1 54 ? 11.156 8.688 20.984 1 98.69 54 GLU B CA 1
ATOM 2439 C C . GLU B 1 54 ? 11.555 8.164 19.609 1 98.69 54 GLU B C 1
ATOM 2441 O O . GLU B 1 54 ? 12.555 7.453 19.484 1 98.69 54 GLU B O 1
ATOM 2446 N N . ASP B 1 55 ? 10.797 8.398 18.578 1 98.88 55 ASP B N 1
ATOM 2447 C CA . ASP B 1 55 ? 11.031 8.031 17.188 1 98.88 55 ASP B CA 1
ATOM 2448 C C . ASP B 1 55 ? 10.766 6.547 16.953 1 98.88 55 ASP B C 1
ATOM 2450 O O . ASP B 1 55 ? 11.234 5.977 15.969 1 98.88 55 ASP B O 1
ATOM 2454 N N . GLN B 1 56 ? 10.102 5.984 17.922 1 98.94 56 GLN B N 1
ATOM 2455 C CA . GLN B 1 56 ? 9.688 4.602 17.703 1 98.94 56 GLN B CA 1
ATOM 2456 C C . GLN B 1 56 ? 8.539 4.52 16.703 1 98.94 56 GLN B C 1
ATOM 2458 O O . GLN B 1 56 ? 7.648 5.371 16.703 1 98.94 56 GLN B O 1
ATOM 2463 N N . ILE B 1 57 ? 8.57 3.523 15.828 1 98.94 57 ILE B N 1
ATOM 2464 C CA . ILE B 1 57 ? 7.633 3.385 14.719 1 98.94 57 ILE B CA 1
ATOM 2465 C C . ILE B 1 57 ? 6.57 2.342 15.07 1 98.94 57 ILE B C 1
ATOM 2467 O O . ILE B 1 57 ? 6.891 1.271 15.586 1 98.94 57 ILE B O 1
ATOM 2471 N N . TYR B 1 58 ? 5.336 2.688 14.766 1 98.94 58 TYR B N 1
ATOM 2472 C CA . TYR B 1 58 ? 4.242 1.786 15.102 1 98.94 58 TYR B CA 1
ATOM 2473 C C . TYR B 1 58 ? 3.281 1.63 13.93 1 98.94 58 TYR B C 1
ATOM 2475 O O . TYR B 1 58 ? 3.119 2.553 13.125 1 98.94 58 TYR B O 1
ATOM 2483 N N . THR B 1 59 ? 2.686 0.46 13.859 1 98.81 59 THR B N 1
ATOM 2484 C CA . THR B 1 59 ? 1.517 0.219 13.016 1 98.81 59 THR B CA 1
ATOM 2485 C C . THR B 1 59 ? 0.373 -0.371 13.844 1 98.81 59 THR B C 1
ATOM 2487 O O . THR B 1 59 ? 0.59 -0.876 14.945 1 98.81 59 THR B O 1
ATOM 2490 N N . TRP B 1 60 ? -0.805 -0.195 13.336 1 98.75 60 TRP B N 1
ATOM 2491 C CA . TRP B 1 60 ? -2.014 -0.521 14.086 1 98.75 60 TRP B CA 1
ATOM 2492 C C . TRP B 1 60 ? -2.836 -1.579 13.359 1 98.75 60 TRP B C 1
ATOM 2494 O O . TRP B 1 60 ? -3.234 -1.381 12.211 1 98.75 60 TRP B O 1
ATOM 2504 N N . TYR B 1 61 ? -3.037 -2.738 14.039 1 98.44 61 TYR B N 1
ATOM 2505 C CA . TYR B 1 61 ? -3.91 -3.785 13.523 1 98.44 61 TYR B CA 1
ATOM 2506 C C . TYR B 1 61 ? -4.82 -4.328 14.617 1 98.44 61 TYR B C 1
ATOM 2508 O O . TYR B 1 61 ? -4.355 -4.684 15.703 1 98.44 61 TYR B O 1
ATOM 2516 N N . GLU B 1 62 ? -6.129 -4.371 14.328 1 98.06 62 GLU B N 1
ATOM 2517 C CA . GLU B 1 62 ? -7.105 -5.047 15.18 1 98.06 62 GLU B CA 1
ATOM 2518 C C . GLU B 1 62 ? -6.922 -4.668 16.641 1 98.06 62 GLU B C 1
ATOM 2520 O O . GLU B 1 62 ? -6.77 -5.539 17.5 1 98.06 62 GLU B O 1
ATOM 2525 N N . ASN B 1 63 ? -6.879 -3.4 16.922 1 97.25 63 ASN B N 1
ATOM 2526 C CA . ASN B 1 63 ? -6.91 -2.773 18.234 1 97.25 63 ASN B CA 1
ATOM 2527 C C . ASN B 1 63 ? -5.598 -2.98 19 1 97.25 63 ASN B C 1
ATOM 2529 O O . ASN B 1 63 ? -5.578 -3.02 20.219 1 97.25 63 ASN B O 1
ATOM 2533 N N . SER B 1 64 ? -4.535 -3.125 18.234 1 97.75 64 SER B N 1
ATOM 2534 C CA . SER B 1 64 ? -3.23 -3.262 18.875 1 97.75 64 SER B CA 1
ATOM 2535 C C . SER B 1 64 ? -2.135 -2.588 18.062 1 97.75 64 SER B C 1
ATOM 2537 O O . SER B 1 64 ? -2.109 -2.707 16.828 1 97.75 64 SER B O 1
ATOM 2539 N N . TRP B 1 65 ? -1.243 -1.938 18.828 1 98.5 65 TRP B N 1
ATOM 2540 C CA . TRP B 1 65 ? -0.055 -1.379 18.203 1 98.5 65 TRP B CA 1
ATOM 2541 C C . TRP B 1 65 ? 1.037 -2.436 18.062 1 98.5 65 TRP B C 1
ATOM 2543 O O . TRP B 1 65 ? 1.243 -3.244 18.969 1 98.5 65 TRP B O 1
ATOM 2553 N N . THR B 1 66 ? 1.678 -2.455 17 1 98.44 66 THR B N 1
ATOM 2554 C CA . THR B 1 66 ? 2.912 -3.199 16.781 1 98.44 66 THR B CA 1
ATOM 2555 C C . THR B 1 66 ? 4.086 -2.248 16.547 1 98.44 66 THR B C 1
ATOM 2557 O O . THR B 1 66 ? 4.043 -1.408 15.648 1 98.44 66 THR B O 1
ATOM 2560 N N . GLN B 1 67 ? 5.074 -2.416 17.375 1 98.69 67 GLN B N 1
ATOM 2561 C CA . GLN B 1 67 ? 6.273 -1.613 17.172 1 98.69 67 GLN B CA 1
ATOM 2562 C C . GLN B 1 67 ? 7.176 -2.229 16.109 1 98.69 67 GLN B C 1
ATOM 2564 O O . GLN B 1 67 ? 7.387 -3.443 16.094 1 98.69 67 GLN B O 1
ATOM 2569 N N . ILE B 1 68 ? 7.648 -1.463 15.242 1 98.81 68 ILE B N 1
ATOM 2570 C CA . ILE B 1 68 ? 8.609 -1.861 14.219 1 98.81 68 ILE B CA 1
ATOM 2571 C C . ILE B 1 68 ? 9.992 -1.313 14.57 1 98.81 68 ILE B C 1
ATOM 2573 O O . ILE B 1 68 ? 10.164 -0.102 14.711 1 98.81 68 ILE B O 1
ATOM 2577 N N . ASN B 1 69 ? 10.953 -2.188 14.688 1 98.69 69 ASN B N 1
ATOM 2578 C CA . ASN B 1 69 ? 12.297 -1.723 15.023 1 98.69 69 ASN B CA 1
ATOM 2579 C C . ASN B 1 69 ? 12.797 -0.683 14.023 1 98.69 69 ASN B C 1
ATOM 2581 O O . ASN B 1 69 ? 12.562 -0.808 12.82 1 98.69 69 ASN B O 1
ATOM 2585 N N . GLY B 1 70 ? 13.461 0.281 14.484 1 98.62 70 GLY B N 1
ATOM 2586 C CA . GLY B 1 70 ? 13.938 1.434 13.742 1 98.62 70 GLY B CA 1
ATOM 2587 C C . GLY B 1 70 ? 13.633 2.754 14.422 1 98.62 70 GLY B C 1
ATOM 2588 O O . GLY B 1 70 ? 13.109 2.777 15.539 1 98.62 70 GLY B O 1
ATOM 2589 N N . ALA B 1 71 ? 14.047 3.818 13.766 1 98.88 71 ALA B N 1
ATOM 2590 C CA . ALA B 1 71 ? 13.812 5.152 14.312 1 98.88 71 ALA B CA 1
ATOM 2591 C C . ALA B 1 71 ? 13.5 6.156 13.211 1 98.88 71 ALA B C 1
ATOM 2593 O O . ALA B 1 71 ? 14.352 6.434 12.359 1 98.88 71 ALA B O 1
ATOM 2594 N N . LEU B 1 72 ? 12.328 6.641 13.219 1 98.94 72 LEU B N 1
ATOM 2595 C CA . LEU B 1 72 ? 11.875 7.668 12.281 1 98.94 72 LEU B CA 1
ATOM 2596 C C . LEU B 1 72 ? 11.164 8.797 13.016 1 98.94 72 LEU B C 1
ATOM 2598 O O . LEU B 1 72 ? 10.438 8.555 13.984 1 98.94 72 LEU B O 1
ATOM 2602 N N . LYS B 1 73 ? 11.359 9.992 12.578 1 98.94 73 LYS B N 1
ATOM 2603 C CA . LYS B 1 73 ? 10.609 11.109 13.141 1 98.94 73 LYS B CA 1
ATOM 2604 C C . LYS B 1 73 ? 9.32 11.344 12.359 1 98.94 73 LYS B C 1
ATOM 2606 O O . LYS B 1 73 ? 8.414 12.039 12.844 1 98.94 73 LYS B O 1
ATOM 2611 N N . HIS B 1 74 ? 9.234 10.859 11.156 1 98.94 74 HIS B N 1
ATOM 2612 C CA . HIS B 1 74 ? 8.094 10.984 10.25 1 98.94 74 HIS B CA 1
ATOM 2613 C C . HIS B 1 74 ? 7.965 9.75 9.359 1 98.94 74 HIS B C 1
ATOM 2615 O O . HIS B 1 74 ? 8.945 9.305 8.773 1 98.94 74 HIS B O 1
ATOM 2621 N N . VAL B 1 75 ? 6.734 9.148 9.305 1 98.94 75 VAL B N 1
ATOM 2622 C CA . VAL B 1 75 ? 6.469 7.977 8.477 1 98.94 75 VAL B CA 1
ATOM 2623 C C . VAL B 1 75 ? 5.23 8.219 7.617 1 98.94 75 VAL B C 1
ATOM 2625 O O . VAL B 1 75 ? 4.289 8.891 8.055 1 98.94 75 VAL B O 1
ATOM 2628 N N . SER B 1 76 ? 5.262 7.809 6.43 1 98.88 76 SER B N 1
ATOM 2629 C CA . SER B 1 76 ? 4.133 7.91 5.512 1 98.88 76 SER B CA 1
ATOM 2630 C C . SER B 1 76 ? 3.861 6.582 4.82 1 98.88 76 SER B C 1
ATOM 2632 O O . SER B 1 76 ? 4.793 5.836 4.504 1 98.88 76 SER B O 1
ATOM 2634 N N . VAL B 1 77 ? 2.623 6.289 4.605 1 98.44 77 VAL B N 1
ATOM 2635 C CA . VAL B 1 77 ? 2.191 5.059 3.945 1 98.44 77 VAL B CA 1
ATOM 2636 C C . VAL B 1 77 ? 1.121 5.383 2.904 1 98.44 77 VAL B C 1
ATOM 2638 O O . VAL B 1 77 ? 0.32 6.301 3.092 1 98.44 77 VAL B O 1
ATOM 2641 N N . GLY B 1 78 ? 1.087 4.633 1.83 1 96.88 78 GLY B N 1
ATOM 2642 C CA . GLY B 1 78 ? 0.107 4.797 0.769 1 96.88 78 GLY B CA 1
ATOM 2643 C C . GLY B 1 78 ? 0.383 3.924 -0.44 1 96.88 78 GLY B C 1
ATOM 2644 O O . GLY B 1 78 ? 1.081 2.914 -0.335 1 96.88 78 GLY B O 1
ATOM 2645 N N . PRO B 1 79 ? -0.231 4.301 -1.599 1 96.12 79 PRO B N 1
ATOM 2646 C CA . PRO B 1 79 ? -0.034 3.506 -2.812 1 96.12 79 PRO B CA 1
ATOM 2647 C C . PRO B 1 79 ? 1.432 3.422 -3.232 1 96.12 79 PRO B C 1
ATOM 2649 O O . PRO B 1 79 ? 1.804 2.545 -4.016 1 96.12 79 PRO B O 1
ATOM 2652 N N . ALA B 1 80 ? 2.279 4.297 -2.703 1 96.38 80 ALA B N 1
ATOM 2653 C CA . ALA B 1 80 ? 3.697 4.32 -3.051 1 96.38 80 ALA B CA 1
ATOM 2654 C C . ALA B 1 80 ? 4.516 3.477 -2.076 1 96.38 80 ALA B C 1
ATOM 2656 O O . ALA B 1 80 ? 5.742 3.412 -2.18 1 96.38 80 ALA B O 1
ATOM 2657 N N . GLY B 1 81 ? 3.84 2.82 -1.133 1 97.06 81 GLY B N 1
ATOM 2658 C CA . GLY B 1 81 ? 4.543 2.016 -0.146 1 97.06 81 GLY B CA 1
ATOM 2659 C C . GLY B 1 81 ? 4.707 2.719 1.188 1 97.06 81 GLY B C 1
ATOM 2660 O O . GLY B 1 81 ? 3.861 3.525 1.58 1 97.06 81 GLY B O 1
ATOM 2661 N N . ILE B 1 82 ? 5.723 2.277 1.923 1 98.5 82 ILE B N 1
ATOM 2662 C CA . ILE B 1 82 ? 6.008 2.855 3.23 1 98.5 82 ILE B CA 1
ATOM 2663 C C . ILE B 1 82 ? 7.359 3.564 3.199 1 98.5 82 ILE B C 1
ATOM 2665 O O . ILE B 1 82 ? 8.383 2.957 2.865 1 98.5 82 ILE B O 1
ATOM 2669 N N . TRP B 1 83 ? 7.348 4.805 3.543 1 98.75 83 TRP B N 1
ATOM 2670 C CA . TRP B 1 83 ? 8.539 5.645 3.559 1 98.75 83 TRP B CA 1
ATOM 2671 C C . TRP B 1 83 ? 8.641 6.426 4.867 1 98.75 83 TRP B C 1
ATOM 2673 O O . TRP B 1 83 ? 7.641 6.598 5.57 1 98.75 83 TRP B O 1
ATOM 2683 N N . GLY B 1 84 ? 9.805 6.871 5.184 1 98.88 84 GLY B N 1
ATOM 2684 C CA . GLY B 1 84 ? 9.984 7.715 6.355 1 98.88 84 GLY B CA 1
ATOM 2685 C C . GLY B 1 84 ? 11.328 8.43 6.371 1 98.88 84 GLY B C 1
ATOM 2686 O O . GLY B 1 84 ? 12.172 8.203 5.5 1 98.88 84 GLY B O 1
ATOM 2687 N N . VAL B 1 85 ? 11.414 9.352 7.293 1 98.94 85 VAL B N 1
ATOM 2688 C CA . VAL B 1 85 ? 12.664 10.078 7.496 1 98.94 85 VAL B CA 1
ATOM 2689 C C . VAL B 1 85 ? 13.039 10.07 8.977 1 98.94 85 VAL B C 1
ATOM 2691 O O . VAL B 1 85 ? 12.164 10.109 9.844 1 98.94 85 VAL B O 1
ATOM 2694 N N . ASN B 1 86 ? 14.344 10 9.211 1 98.88 86 ASN B N 1
ATOM 2695 C CA . ASN B 1 86 ? 14.789 9.984 10.602 1 98.88 86 ASN B CA 1
ATOM 2696 C C . ASN B 1 86 ? 15.219 11.375 11.062 1 98.88 86 ASN B C 1
ATOM 2698 O O . ASN B 1 86 ? 15.008 12.359 10.359 1 98.88 86 ASN B O 1
ATOM 2702 N N . ARG B 1 87 ? 15.688 11.461 12.25 1 98.56 87 ARG B N 1
ATOM 2703 C CA . ARG B 1 87 ? 16.062 12.742 12.844 1 98.56 87 ARG B CA 1
ATOM 2704 C C . ARG B 1 87 ? 17.125 13.438 12.008 1 98.56 87 ARG B C 1
ATOM 2706 O O . ARG B 1 87 ? 17.156 14.672 11.938 1 98.56 87 ARG B O 1
ATOM 2713 N N . GLY B 1 88 ? 18.016 12.625 11.445 1 98.62 88 GLY B N 1
ATOM 2714 C CA . GLY B 1 88 ? 19.062 13.18 10.602 1 98.62 88 GLY B CA 1
ATOM 2715 C C . GLY B 1 88 ? 18.609 13.477 9.188 1 98.62 88 GLY B C 1
ATOM 2716 O O . GLY B 1 88 ? 19.422 13.766 8.312 1 98.62 88 GLY B O 1
ATOM 2717 N N . ASP B 1 89 ? 17.391 13.281 8.859 1 98.81 89 ASP B N 1
ATOM 2718 C CA . ASP B 1 89 ? 16.734 13.602 7.594 1 98.81 89 ASP B CA 1
ATOM 2719 C C . ASP B 1 89 ? 17.047 12.547 6.535 1 98.81 89 ASP B C 1
ATOM 2721 O O . ASP B 1 89 ? 16.75 12.734 5.352 1 98.81 89 ASP B O 1
ATOM 2725 N N . SER B 1 90 ? 17.672 11.469 6.996 1 98.31 90 SER B N 1
ATOM 2726 C CA . SER B 1 90 ? 17.875 10.367 6.055 1 98.31 90 SER B CA 1
ATOM 2727 C C . SER B 1 90 ? 16.531 9.734 5.66 1 98.31 90 SER B C 1
ATOM 2729 O O . SER B 1 90 ? 15.648 9.578 6.5 1 98.31 90 SER B O 1
ATOM 2731 N N . ILE B 1 91 ? 16.438 9.398 4.41 1 98.25 91 ILE B N 1
ATOM 2732 C CA . ILE B 1 91 ? 15.219 8.82 3.871 1 98.25 91 ILE B CA 1
ATOM 2733 C C . ILE B 1 91 ? 15.289 7.297 3.949 1 98.25 91 ILE B C 1
ATOM 2735 O O . ILE B 1 91 ? 16.328 6.699 3.635 1 98.25 91 ILE B O 1
ATOM 2739 N N . TYR B 1 92 ? 14.203 6.723 4.367 1 98.31 92 TYR B N 1
ATOM 2740 C CA . TYR B 1 92 ? 14.086 5.27 4.406 1 98.31 92 TYR B CA 1
ATOM 2741 C C . TYR B 1 92 ? 12.812 4.805 3.705 1 98.31 92 TYR B C 1
ATOM 2743 O O . TYR B 1 92 ? 11.805 5.508 3.711 1 98.31 92 TYR B O 1
ATOM 2751 N N . ARG B 1 93 ? 12.875 3.625 3.125 1 97.88 93 ARG B N 1
ATOM 2752 C CA . ARG B 1 93 ? 11.711 2.924 2.58 1 97.88 93 ARG B CA 1
ATOM 2753 C C . ARG B 1 93 ? 11.664 1.481 3.074 1 97.88 93 ARG B C 1
ATOM 2755 O O . ARG B 1 93 ? 12.711 0.877 3.342 1 97.88 93 ARG B O 1
ATOM 2762 N N . MET B 1 94 ? 10.492 0.975 3.25 1 97.94 94 MET B N 1
ATOM 2763 C CA . MET B 1 94 ? 10.32 -0.438 3.574 1 97.94 94 MET B CA 1
ATOM 2764 C C . MET B 1 94 ? 10.547 -1.31 2.342 1 97.94 94 MET B C 1
ATOM 2766 O O . MET B 1 94 ? 9.977 -1.05 1.281 1 97.94 94 MET B O 1
ATOM 2770 N N . VAL B 1 95 ? 11.414 -2.303 2.414 1 96.81 95 VAL B N 1
ATOM 2771 C CA . VAL B 1 95 ? 11.703 -3.285 1.374 1 96.81 95 VAL B CA 1
ATOM 2772 C C . VAL B 1 95 ? 11.75 -4.684 1.984 1 96.81 95 VAL B C 1
ATOM 2774 O O . VAL B 1 95 ? 12.617 -4.973 2.814 1 96.81 95 VAL B O 1
ATOM 2777 N N . GLY B 1 96 ? 10.828 -5.516 1.568 1 95.75 96 GLY B N 1
ATOM 2778 C CA . GLY B 1 96 ? 10.805 -6.863 2.113 1 95.75 96 GLY B CA 1
ATOM 2779 C C . GLY B 1 96 ? 10.664 -6.898 3.623 1 95.75 96 GLY B C 1
ATOM 2780 O O . GLY B 1 96 ? 11.266 -7.734 4.293 1 95.75 96 GLY B O 1
ATOM 2781 N N . GLY B 1 97 ? 10.039 -5.891 4.176 1 97.19 97 GLY B N 1
ATOM 2782 C CA . GLY B 1 97 ? 9.797 -5.828 5.609 1 97.19 97 GLY B CA 1
ATOM 2783 C C . GLY B 1 97 ? 10.953 -5.207 6.375 1 97.19 97 GLY B C 1
ATOM 2784 O O . GLY B 1 97 ? 10.992 -5.277 7.605 1 97.19 97 GLY B O 1
ATOM 2785 N N . LYS B 1 98 ? 11.883 -4.621 5.652 1 97.44 98 LYS B N 1
ATOM 2786 C CA . LYS B 1 98 ? 13.031 -3.986 6.293 1 97.44 98 LYS B CA 1
ATOM 2787 C C . LYS B 1 98 ? 13.188 -2.541 5.828 1 97.44 98 LYS B C 1
ATOM 2789 O O . LYS B 1 98 ? 12.945 -2.227 4.66 1 97.44 98 LYS B O 1
ATOM 2794 N N . TRP B 1 99 ? 13.641 -1.731 6.812 1 98.06 99 TRP B N 1
ATOM 2795 C CA . TRP B 1 99 ? 13.961 -0.359 6.434 1 98.06 99 TRP B CA 1
ATOM 2796 C C . TRP B 1 99 ? 15.273 -0.301 5.652 1 98.06 99 TRP B C 1
ATOM 2798 O O . TRP B 1 99 ? 16.297 -0.806 6.109 1 98.06 99 TRP B O 1
ATOM 2808 N N . VAL B 1 100 ? 15.219 0.292 4.504 1 96.94 100 VAL B N 1
ATOM 2809 C CA . VAL B 1 100 ? 16.406 0.5 3.672 1 96.94 100 VAL B CA 1
ATOM 2810 C C . VAL B 1 100 ? 16.609 1.994 3.436 1 96.94 100 VAL B C 1
ATOM 2812 O O . VAL B 1 100 ? 15.68 2.703 3.041 1 96.94 100 VAL B O 1
ATOM 2815 N N . GLN B 1 101 ? 17.797 2.443 3.668 1 96.81 101 GLN B N 1
ATOM 2816 C CA . GLN B 1 101 ? 18.094 3.855 3.445 1 96.81 101 GLN B CA 1
ATOM 2817 C C . GLN B 1 101 ? 18.141 4.176 1.953 1 96.81 101 GLN B C 1
ATOM 2819 O O . GLN B 1 101 ? 18.703 3.41 1.165 1 96.81 101 GLN B O 1
ATOM 2824 N N . MET B 1 102 ? 17.562 5.277 1.566 1 96.88 102 MET B N 1
ATOM 2825 C CA . MET B 1 102 ? 17.531 5.77 0.192 1 96.88 102 MET B CA 1
ATOM 2826 C C . MET B 1 102 ? 18.359 7.043 0.051 1 96.88 102 MET B C 1
ATOM 2828 O O . MET B 1 102 ? 18.547 7.781 1.02 1 96.88 102 MET B O 1
ATOM 2832 N N . GLN B 1 103 ? 18.781 7.281 -1.127 1 94.94 103 GLN B N 1
ATOM 2833 C CA . GLN B 1 103 ? 19.531 8.5 -1.386 1 94.94 103 GLN B CA 1
ATOM 2834 C C . GLN B 1 103 ? 18.656 9.734 -1.238 1 94.94 103 GLN B C 1
ATOM 2836 O O . GLN B 1 103 ? 17.5 9.734 -1.652 1 94.94 103 GLN B O 1
ATOM 2841 N N . GLY B 1 104 ? 19.297 10.805 -0.67 1 95.38 104 GLY B N 1
ATOM 2842 C CA . GLY B 1 104 ? 18.609 12.07 -0.479 1 95.38 104 GLY B CA 1
ATOM 2843 C C . GLY B 1 104 ? 18.359 12.406 0.981 1 95.38 104 GLY B C 1
ATOM 2844 O O . GLY B 1 104 ? 18.625 11.586 1.862 1 95.38 104 GLY B O 1
ATOM 2845 N N . LEU B 1 105 ? 17.953 13.672 1.184 1 98 105 LEU B N 1
ATOM 2846 C CA . LEU B 1 105 ? 17.641 14.156 2.521 1 98 105 LEU B CA 1
ATOM 2847 C C . LEU B 1 105 ? 16.297 14.898 2.529 1 98 105 LEU B C 1
ATOM 2849 O O . LEU B 1 105 ? 16.094 15.828 1.743 1 98 105 LEU B O 1
ATOM 2853 N N . LEU B 1 106 ? 15.406 14.492 3.354 1 98.88 106 LEU B N 1
ATOM 2854 C CA . LEU B 1 106 ? 14.125 15.148 3.566 1 98.88 106 LEU B CA 1
ATOM 2855 C C . LEU B 1 106 ? 13.789 15.219 5.055 1 98.88 106 LEU B C 1
ATOM 2857 O O . LEU B 1 106 ? 14.125 14.305 5.812 1 98.88 106 LEU B O 1
ATOM 2861 N N . LYS B 1 107 ? 13.148 16.25 5.48 1 98.88 107 LYS B N 1
ATOM 2862 C CA . LYS B 1 107 ? 12.648 16.312 6.852 1 98.88 107 LYS B CA 1
ATOM 2863 C C . LYS B 1 107 ? 11.219 15.781 6.938 1 98.88 107 LYS B C 1
ATOM 2865 O O . LYS B 1 107 ? 10.75 15.43 8.023 1 98.88 107 LYS B O 1
ATOM 2870 N N . GLN B 1 108 ? 10.508 15.805 5.879 1 98.94 108 GLN B N 1
ATOM 2871 C CA . GLN B 1 108 ? 9.133 15.352 5.734 1 98.94 108 GLN B CA 1
ATOM 2872 C C . GLN B 1 108 ? 8.914 14.664 4.387 1 98.94 108 GLN B C 1
ATOM 2874 O O . GLN B 1 108 ? 9.43 15.125 3.363 1 98.94 108 GLN B O 1
ATOM 2879 N N . ILE B 1 109 ? 8.117 13.555 4.379 1 98.94 109 ILE B N 1
ATOM 2880 C CA . ILE B 1 109 ? 7.91 12.797 3.148 1 98.94 109 ILE B CA 1
ATOM 2881 C C . ILE B 1 109 ? 6.469 12.297 3.09 1 98.94 109 ILE B C 1
ATOM 2883 O O . ILE B 1 109 ? 5.852 12.031 4.129 1 98.94 109 ILE B O 1
ATOM 2887 N N . ASP B 1 110 ? 5.934 12.227 1.898 1 98.81 110 ASP B N 1
ATOM 2888 C CA . ASP B 1 110 ? 4.574 11.734 1.694 1 98.81 110 ASP B CA 1
ATOM 2889 C C . ASP B 1 110 ? 4.539 10.656 0.617 1 98.81 110 ASP B C 1
ATOM 2891 O O . ASP B 1 110 ? 5.055 10.852 -0.485 1 98.81 110 ASP B O 1
ATOM 2895 N N . ALA B 1 111 ? 3.936 9.516 0.989 1 97.81 111 ALA B N 1
ATOM 2896 C CA . ALA B 1 111 ? 3.791 8.375 0.086 1 97.81 111 ALA B CA 1
ATOM 2897 C C . ALA B 1 111 ? 2.348 8.227 -0.385 1 97.81 111 ALA B C 1
ATOM 2899 O O . ALA B 1 111 ? 1.937 7.148 -0.817 1 97.81 111 ALA B O 1
ATOM 2900 N N . GLY B 1 112 ? 1.554 9.219 -0.267 1 89.25 112 GLY B N 1
ATOM 2901 C CA . GLY B 1 112 ? 0.127 9.148 -0.541 1 89.25 112 GLY B CA 1
ATOM 2902 C C . GLY B 1 112 ? -0.213 9.375 -2 1 89.25 112 GLY B C 1
ATOM 2903 O O . GLY B 1 112 ? -1.335 9.102 -2.434 1 89.25 112 GLY B O 1
ATOM 2904 N N . GLY B 1 113 ? 0.64 9.805 -2.777 1 84.38 113 GLY B N 1
ATOM 2905 C CA . GLY B 1 113 ? 0.389 10.008 -4.195 1 84.38 113 GLY B CA 1
ATOM 2906 C C . GLY B 1 113 ? 0.077 8.719 -4.934 1 84.38 113 GLY B C 1
ATOM 2907 O O . GLY B 1 113 ? 0.262 7.625 -4.391 1 84.38 113 GLY B O 1
ATOM 2908 N N . ASP B 1 114 ? -0.49 8.906 -6.156 1 92.94 114 ASP B N 1
ATOM 2909 C CA . ASP B 1 114 ? -0.807 7.766 -7.004 1 92.94 114 ASP B CA 1
ATOM 2910 C C . ASP B 1 114 ? 0.463 7.043 -7.449 1 92.94 114 ASP B C 1
ATOM 2912 O O . ASP B 1 114 ? 0.816 7.066 -8.633 1 92.94 114 ASP B O 1
ATOM 2916 N N . GLU B 1 115 ? 1.148 6.445 -6.391 1 95.56 115 GLU B N 1
ATOM 2917 C CA . GLU B 1 115 ? 2.344 5.629 -6.586 1 95.56 115 GLU B CA 1
ATOM 2918 C C . GLU B 1 115 ? 3.561 6.496 -6.891 1 95.56 115 GLU B C 1
ATOM 2920 O O . GLU B 1 115 ? 4.438 6.098 -7.66 1 95.56 115 GLU B O 1
ATOM 2925 N N . PHE B 1 116 ? 3.621 7.68 -6.363 1 96.88 116 PHE B N 1
ATOM 2926 C CA . PHE B 1 116 ? 4.805 8.531 -6.348 1 96.88 116 PHE B CA 1
ATOM 2927 C C . PHE B 1 116 ? 4.988 9.18 -4.98 1 96.88 116 PHE B C 1
ATOM 2929 O O . PHE B 1 116 ? 4.086 9.141 -4.141 1 96.88 116 PHE B O 1
ATOM 2936 N N . ILE B 1 117 ? 6.203 9.734 -4.707 1 98.12 117 ILE B N 1
ATOM 2937 C CA . ILE B 1 117 ? 6.465 10.312 -3.395 1 98.12 117 ILE B CA 1
ATOM 2938 C C . ILE B 1 117 ? 6.855 11.781 -3.549 1 98.12 117 ILE B C 1
ATOM 2940 O O . ILE B 1 117 ? 7.297 12.203 -4.617 1 98.12 117 ILE B O 1
ATOM 2944 N N . SER B 1 118 ? 6.613 12.539 -2.551 1 98.75 118 SER B N 1
ATOM 2945 C CA . SER B 1 118 ? 6.996 13.945 -2.422 1 98.75 118 SER B CA 1
ATOM 2946 C C . SER B 1 118 ? 7.477 14.258 -1.01 1 98.75 118 SER B C 1
ATOM 2948 O O . SER B 1 118 ? 7.258 13.477 -0.085 1 98.75 118 SER B O 1
ATOM 2950 N N . GLY B 1 119 ? 8.195 15.328 -0.879 1 98.88 119 GLY B N 1
ATOM 2951 C CA . GLY B 1 119 ? 8.672 15.727 0.436 1 98.88 119 GLY B CA 1
ATOM 2952 C C . GLY B 1 119 ? 9.398 17.062 0.43 1 98.88 119 GLY B C 1
ATOM 2953 O O . GLY B 1 119 ? 9.57 17.672 -0.625 1 98.88 119 GLY B O 1
ATOM 2954 N N . ALA B 1 120 ? 9.727 17.5 1.605 1 98.94 120 ALA B N 1
ATOM 2955 C CA . ALA B 1 120 ? 10.469 18.75 1.808 1 98.94 120 ALA B CA 1
ATOM 2956 C C . ALA B 1 120 ? 11.734 18.5 2.627 1 98.94 120 ALA B C 1
ATOM 2958 O O . ALA B 1 120 ? 11.727 17.703 3.57 1 98.94 120 ALA B O 1
ATOM 2959 N N . ASN B 1 121 ? 12.789 19.219 2.26 1 98.88 121 ASN B N 1
ATOM 2960 C CA . ASN B 1 121 ? 14.008 19.078 3.045 1 98.88 121 ASN B CA 1
ATOM 2961 C C . ASN B 1 121 ? 14.102 20.156 4.121 1 98.88 121 ASN B C 1
ATOM 2963 O O . ASN B 1 121 ? 13.148 20.906 4.352 1 98.88 121 ASN B O 1
ATOM 2967 N N . SER B 1 122 ? 15.234 20.219 4.77 1 98.75 122 SER B N 1
ATOM 2968 C CA . SER B 1 122 ? 15.398 21.109 5.91 1 98.75 122 SER B CA 1
ATOM 2969 C C . SER B 1 122 ? 15.398 22.562 5.477 1 98.75 122 SER B C 1
ATOM 2971 O O . SER B 1 122 ? 15.148 23.469 6.289 1 98.75 122 SER B O 1
ATOM 2973 N N . ASN B 1 123 ? 15.672 22.812 4.199 1 98.75 123 ASN B N 1
ATOM 2974 C CA . ASN B 1 123 ? 15.648 24.172 3.658 1 98.75 123 ASN B CA 1
ATOM 2975 C C . ASN B 1 123 ? 14.273 24.516 3.08 1 98.75 123 ASN B C 1
ATOM 2977 O O . ASN B 1 123 ? 14.117 25.547 2.424 1 98.75 123 ASN B O 1
ATOM 2981 N N . ASP B 1 124 ? 13.32 23.609 3.182 1 98.88 124 ASP B N 1
ATOM 2982 C CA . ASP B 1 124 ? 11.961 23.75 2.68 1 98.88 124 ASP B CA 1
ATOM 2983 C C . ASP B 1 124 ? 11.914 23.609 1.16 1 98.88 124 ASP B C 1
ATOM 2985 O O . ASP B 1 124 ? 10.93 24 0.524 1 98.88 124 ASP B O 1
ATOM 2989 N N . ASP B 1 125 ? 13.062 23.141 0.603 1 98.94 125 ASP B N 1
ATOM 2990 C CA . ASP B 1 125 ? 12.992 22.781 -0.811 1 98.94 125 ASP B CA 1
ATOM 2991 C C . ASP B 1 125 ? 12.086 21.578 -1.025 1 98.94 125 ASP B C 1
ATOM 2993 O O . ASP B 1 125 ? 12.086 20.641 -0.22 1 98.94 125 ASP B O 1
ATOM 2997 N N . ILE B 1 126 ? 11.367 21.625 -2.096 1 98.94 126 ILE B N 1
ATOM 2998 C CA . ILE B 1 126 ? 10.367 20.609 -2.373 1 98.94 126 ILE B CA 1
ATOM 2999 C C . ILE B 1 126 ? 10.898 19.625 -3.42 1 98.94 126 ILE B C 1
ATOM 3001 O O . ILE B 1 126 ? 11.461 20.047 -4.438 1 98.94 126 ILE B O 1
ATOM 3005 N N . PHE B 1 127 ? 10.703 18.359 -3.15 1 98.81 127 PHE B N 1
ATOM 3006 C CA . PHE B 1 127 ? 11.133 17.328 -4.086 1 98.81 127 PHE B CA 1
ATOM 3007 C C . PHE B 1 127 ? 10.023 16.297 -4.312 1 98.81 127 PHE B C 1
ATOM 3009 O O . PHE B 1 127 ? 9.164 16.109 -3.453 1 98.81 127 PHE B O 1
ATOM 3016 N N . CYS B 1 128 ? 10.047 15.711 -5.496 1 98.62 128 CYS B N 1
ATOM 3017 C CA . CYS B 1 128 ? 9.195 14.555 -5.762 1 98.62 128 CYS B CA 1
ATOM 3018 C C . CYS B 1 128 ? 9.914 13.531 -6.629 1 98.62 128 CYS B C 1
ATOM 3020 O O . CYS B 1 128 ? 10.969 13.828 -7.195 1 98.62 128 CYS B O 1
ATOM 3022 N N . MET B 1 129 ? 9.5 12.383 -6.547 1 97.75 129 MET B N 1
ATOM 3023 C CA . MET B 1 129 ? 9.93 11.305 -7.438 1 97.75 129 MET B CA 1
ATOM 3024 C C . MET B 1 129 ? 8.727 10.617 -8.078 1 97.75 129 MET B C 1
ATOM 3026 O O . MET B 1 129 ? 7.848 10.109 -7.383 1 97.75 129 MET B O 1
ATOM 3030 N N . SER B 1 130 ? 8.719 10.562 -9.438 1 97.5 130 SER B N 1
ATOM 3031 C CA . SER B 1 130 ? 7.598 10 -10.18 1 97.5 130 SER B CA 1
ATOM 3032 C C . SER B 1 130 ? 7.52 8.484 -9.992 1 97.5 130 SER B C 1
ATOM 3034 O O . SER B 1 130 ? 8.453 7.871 -9.469 1 97.5 130 SER B O 1
ATOM 3036 N N . LYS B 1 131 ? 6.441 7.969 -10.461 1 95.81 131 LYS B N 1
ATOM 3037 C CA . LYS B 1 131 ? 6.137 6.547 -10.312 1 95.81 131 LYS B CA 1
ATOM 3038 C C . LYS B 1 131 ? 7.273 5.684 -10.844 1 95.81 131 LYS B C 1
ATOM 3040 O O . LYS B 1 131 ? 7.656 4.691 -10.219 1 95.81 131 LYS B O 1
ATOM 3045 N N . SER B 1 132 ? 7.805 6.02 -11.969 1 93.62 132 SER B N 1
ATOM 3046 C CA . SER B 1 132 ? 8.828 5.207 -12.625 1 93.62 132 SER B CA 1
ATOM 3047 C C . SER B 1 132 ? 10.094 5.121 -11.781 1 93.62 132 SER B C 1
ATOM 3049 O O . SER B 1 132 ? 10.875 4.184 -11.922 1 93.62 132 SER B O 1
ATOM 3051 N N . GLY B 1 133 ? 10.281 6.09 -10.922 1 94.19 133 GLY B N 1
ATOM 3052 C CA . GLY B 1 133 ? 11.398 6.047 -9.992 1 94.19 133 GLY B CA 1
ATOM 3053 C C . GLY B 1 133 ? 11.031 5.457 -8.648 1 94.19 133 GLY B C 1
ATOM 3054 O O . GLY B 1 133 ? 11.836 4.754 -8.031 1 94.19 133 GLY B O 1
ATOM 3055 N N . THR B 1 134 ? 9.836 5.766 -8.203 1 95.81 134 THR B N 1
ATOM 3056 C CA . THR B 1 134 ? 9.383 5.422 -6.859 1 95.81 134 THR B CA 1
ATOM 3057 C C . THR B 1 134 ? 9.18 3.916 -6.727 1 95.81 134 THR B C 1
ATOM 3059 O O . THR B 1 134 ? 9.719 3.289 -5.812 1 95.81 134 THR B O 1
ATOM 3062 N N . ILE B 1 135 ? 8.5 3.322 -7.617 1 94.56 135 ILE B N 1
ATOM 3063 C CA . ILE B 1 135 ? 8.008 1.959 -7.465 1 94.56 135 ILE B CA 1
ATOM 3064 C C . ILE B 1 135 ? 9.172 0.974 -7.516 1 94.56 135 ILE B C 1
ATOM 3066 O O . ILE B 1 135 ? 9.258 0.061 -6.691 1 94.56 135 ILE B O 1
ATOM 3070 N N . PRO B 1 136 ? 10.18 1.181 -8.375 1 92.19 136 PRO B N 1
ATOM 3071 C CA . PRO B 1 136 ? 11.266 0.201 -8.414 1 92.19 136 PRO B CA 1
ATOM 3072 C C . PRO B 1 136 ? 12.375 0.509 -7.414 1 92.19 136 PRO B C 1
ATOM 3074 O O . PRO B 1 136 ? 13.344 -0.246 -7.309 1 92.19 136 PRO B O 1
ATOM 3077 N N . ALA B 1 137 ? 12.305 1.576 -6.68 1 92.81 137 ALA B N 1
ATOM 3078 C CA . ALA B 1 137 ? 13.375 1.964 -5.766 1 92.81 137 ALA B CA 1
ATOM 3079 C C . ALA B 1 137 ? 13.57 0.913 -4.68 1 92.81 137 ALA B C 1
ATOM 3081 O O . ALA B 1 137 ? 12.625 0.56 -3.969 1 92.81 137 ALA B O 1
ATOM 3082 N N . LYS B 1 138 ? 14.781 0.289 -4.508 1 87.56 138 LYS B N 1
ATOM 3083 C CA . LYS B 1 138 ? 14.984 -0.763 -3.518 1 87.56 138 LYS B CA 1
ATOM 3084 C C . LYS B 1 138 ? 16.391 -0.703 -2.934 1 87.56 138 LYS B C 1
ATOM 3086 O O . LYS B 1 138 ? 16.703 -1.403 -1.966 1 87.56 138 LYS B O 1
ATOM 3091 N N . VAL B 1 139 ? 17.375 0.013 -3.562 1 74.69 139 VAL B N 1
ATOM 3092 C CA . VAL B 1 139 ? 18.734 -0.015 -3.037 1 74.69 139 VAL B CA 1
ATOM 3093 C C . VAL B 1 139 ? 19.234 1.411 -2.834 1 74.69 139 VAL B C 1
ATOM 3095 O O . VAL B 1 139 ? 18.797 2.336 -3.521 1 74.69 139 VAL B O 1
ATOM 3098 N N . GLN B 1 140 ? 20.125 1.465 -1.914 1 65.38 140 GLN B N 1
ATOM 3099 C CA . GLN B 1 140 ? 20.766 2.734 -1.587 1 65.38 140 GLN B CA 1
ATOM 3100 C C . GLN B 1 140 ? 21.641 3.217 -2.734 1 65.38 140 GLN B C 1
ATOM 3102 O O . GLN B 1 140 ? 21.766 4.422 -2.973 1 65.38 140 GLN B O 1
ATOM 3107 N N . SER B 1 141 ? 22.188 2.324 -3.35 1 59.12 141 SER B N 1
ATOM 3108 C CA . SER B 1 141 ? 23.359 2.709 -4.133 1 59.12 141 SER B CA 1
ATOM 3109 C C . SER B 1 141 ? 22.953 3.381 -5.441 1 59.12 141 SER B C 1
ATOM 3111 O O . SER B 1 141 ? 23.797 3.902 -6.168 1 59.12 141 SER B O 1
ATOM 3113 N N . SER B 1 142 ? 21.688 3.383 -5.625 1 62.94 142 SER B N 1
ATOM 3114 C CA . SER B 1 142 ? 21.359 3.893 -6.953 1 62.94 142 SER B CA 1
ATOM 3115 C C . SER B 1 142 ? 20.906 5.344 -6.887 1 62.94 142 SER B C 1
ATOM 3117 O O . SER B 1 142 ? 20.328 5.777 -5.887 1 62.94 142 SER B O 1
ATOM 3119 N N . SER B 1 143 ? 21.422 6.086 -7.738 1 85 143 SER B N 1
ATOM 3120 C CA . SER B 1 143 ? 20.922 7.441 -7.914 1 85 143 SER B CA 1
ATOM 3121 C C . SER B 1 143 ? 19.422 7.441 -8.188 1 85 143 SER B C 1
ATOM 3123 O O . SER B 1 143 ? 18.953 6.746 -9.086 1 85 143 SER B O 1
ATOM 3125 N N . LEU B 1 144 ? 18.672 8.055 -7.254 1 93.81 144 LEU B N 1
ATOM 3126 C CA . LEU B 1 144 ? 17.234 8.164 -7.426 1 93.81 144 LEU B CA 1
ATOM 3127 C C . LEU B 1 144 ? 16.875 9.43 -8.195 1 93.81 144 LEU B C 1
ATOM 3129 O O . LEU B 1 144 ? 17.484 10.484 -7.996 1 93.81 144 LEU B O 1
ATOM 3133 N N . PRO B 1 145 ? 15.922 9.344 -9.117 1 95.69 145 PRO B N 1
ATOM 3134 C CA . PRO B 1 145 ? 15.594 10.477 -9.992 1 95.69 145 PRO B CA 1
ATOM 3135 C C . PRO B 1 145 ? 14.695 11.508 -9.312 1 95.69 145 PRO B C 1
ATOM 3137 O O . PRO B 1 145 ? 13.586 11.773 -9.789 1 95.69 145 PRO B O 1
ATOM 3140 N N . TRP B 1 146 ? 15.227 12.141 -8.305 1 97.38 146 TRP B N 1
ATOM 3141 C CA . TRP B 1 146 ? 14.508 13.211 -7.621 1 97.38 146 TRP B CA 1
ATOM 3142 C C . TRP B 1 146 ? 14.352 14.43 -8.539 1 97.38 146 TRP B C 1
ATOM 3144 O O . TRP B 1 146 ? 15.281 14.789 -9.258 1 97.38 146 TRP B O 1
ATOM 3154 N N . VAL B 1 147 ? 13.188 15.008 -8.477 1 98.06 147 VAL B N 1
ATOM 3155 C CA . VAL B 1 147 ? 12.922 16.266 -9.164 1 98.06 147 VAL B CA 1
ATOM 3156 C C . VAL B 1 147 ? 12.609 17.359 -8.141 1 98.06 147 VAL B C 1
ATOM 3158 O O . VAL B 1 147 ? 11.773 17.172 -7.258 1 98.06 147 VAL B O 1
ATOM 3161 N N . GLN B 1 148 ? 13.297 18.438 -8.227 1 98.5 148 GLN B N 1
ATOM 3162 C CA . GLN B 1 148 ? 12.977 19.562 -7.359 1 98.5 148 GLN B CA 1
ATOM 3163 C C . GLN B 1 148 ? 11.812 20.375 -7.922 1 98.5 148 GLN B C 1
ATOM 3165 O O . GLN B 1 148 ? 11.797 20.703 -9.109 1 98.5 148 GLN B O 1
ATOM 3170 N N . ILE B 1 149 ? 10.875 20.656 -7.133 1 98.69 149 ILE B N 1
ATOM 3171 C CA . ILE B 1 149 ? 9.742 21.516 -7.496 1 98.69 149 ILE B CA 1
ATOM 3172 C C . ILE B 1 149 ? 10 22.938 -7.012 1 98.69 149 ILE B C 1
ATOM 3174 O O . ILE B 1 149 ? 10.453 23.141 -5.887 1 98.69 149 ILE B O 1
ATOM 3178 N N . GLU B 1 150 ? 9.672 23.891 -7.824 1 98.06 150 GLU B N 1
ATOM 3179 C CA . GLU B 1 150 ? 9.859 25.281 -7.43 1 98.06 150 GLU B CA 1
ATOM 3180 C C . GLU B 1 150 ? 8.992 25.641 -6.23 1 98.06 150 GLU B C 1
ATOM 3182 O O . GLU B 1 150 ? 7.879 25.125 -6.086 1 98.06 150 GLU B O 1
ATOM 3187 N N . GLY B 1 151 ? 9.508 26.578 -5.453 1 98.31 151 GLY B N 1
ATOM 3188 C CA . GLY B 1 151 ? 8.797 27.016 -4.266 1 98.31 151 GLY B CA 1
ATOM 3189 C C . GLY B 1 151 ? 9.391 26.484 -2.979 1 98.31 151 GLY B C 1
ATOM 3190 O O . GLY B 1 151 ? 10.445 25.844 -2.994 1 98.31 151 GLY B O 1
ATOM 3191 N N . LYS B 1 152 ? 8.758 26.859 -1.872 1 98.81 152 LYS B N 1
ATOM 3192 C CA . LYS B 1 152 ? 9.188 26.438 -0.542 1 98.81 152 LYS B CA 1
ATOM 3193 C C . LYS B 1 152 ? 8.008 25.938 0.285 1 98.81 152 LYS B C 1
ATOM 3195 O O . LYS B 1 152 ? 6.988 26.625 0.396 1 98.81 152 LYS B O 1
ATOM 3200 N N . LEU B 1 153 ? 8.148 24.766 0.778 1 98.94 153 LEU B N 1
ATOM 3201 C CA . LEU B 1 153 ? 7.148 24.203 1.672 1 98.94 153 LEU B CA 1
ATOM 3202 C C . LEU B 1 153 ? 7.809 23.5 2.854 1 98.94 153 LEU B C 1
ATOM 3204 O O . LEU B 1 153 ? 8.859 22.875 2.699 1 98.94 153 LEU B O 1
ATOM 3208 N N . LYS B 1 154 ? 7.176 23.578 4.012 1 98.88 154 LYS B N 1
ATOM 3209 C CA . LYS B 1 154 ? 7.629 22.766 5.145 1 98.88 154 LYS B CA 1
ATOM 3210 C C . LYS B 1 154 ? 6.906 21.422 5.184 1 98.88 154 LYS B C 1
ATOM 3212 O O . LYS B 1 154 ? 7.34 20.5 5.875 1 98.88 154 LYS B O 1
ATOM 3217 N N . TYR B 1 155 ? 5.773 21.359 4.504 1 98.88 155 TYR B N 1
ATOM 3218 C CA . TYR B 1 155 ? 4.934 20.156 4.512 1 98.88 155 TYR B CA 1
ATOM 3219 C C . TYR B 1 155 ? 4.184 20.016 3.193 1 98.88 155 TYR B C 1
ATOM 3221 O O . TYR B 1 155 ? 3.588 20.984 2.699 1 98.88 155 TYR B O 1
ATOM 3229 N N . ILE B 1 156 ? 4.254 18.812 2.604 1 98.88 156 ILE B N 1
ATOM 3230 C CA . ILE B 1 156 ? 3.541 18.531 1.365 1 98.88 156 ILE B CA 1
ATOM 3231 C C . ILE B 1 156 ? 2.865 17.172 1.462 1 98.88 156 ILE B C 1
ATOM 3233 O O . ILE B 1 156 ? 3.43 16.219 2.027 1 98.88 156 ILE B O 1
ATOM 3237 N N . SER B 1 157 ? 1.705 16.984 1.001 1 98.75 157 SER B N 1
ATOM 3238 C CA . SER B 1 157 ? 0.931 15.75 0.942 1 98.75 157 SER B CA 1
ATOM 3239 C C . SER B 1 157 ? 0.175 15.633 -0.378 1 98.75 157 SER B C 1
ATOM 3241 O O . SER B 1 157 ? -0.414 16.609 -0.85 1 98.75 157 SER B O 1
ATOM 3243 N N . CYS B 1 158 ? 0.232 14.492 -0.959 1 97.69 158 CYS B N 1
ATOM 3244 C CA . CYS B 1 158 ? -0.398 14.281 -2.258 1 97.69 158 CYS B CA 1
ATOM 3245 C C . CYS B 1 158 ? -1.428 13.156 -2.188 1 97.69 158 CYS B C 1
ATOM 3247 O O . CYS B 1 158 ? -1.243 12.188 -1.454 1 97.69 158 CYS B O 1
ATOM 3249 N N . GLY B 1 159 ? -2.521 13.281 -2.918 1 93.75 159 GLY B N 1
ATOM 3250 C CA . GLY B 1 159 ? -3.545 12.266 -3.098 1 93.75 159 GLY B CA 1
ATOM 3251 C C . GLY B 1 159 ? -3.912 12.039 -4.551 1 93.75 159 GLY B C 1
ATOM 3252 O O . GLY B 1 159 ? -3.107 12.297 -5.449 1 93.75 159 GLY B O 1
ATOM 3253 N N . SER B 1 160 ? -5.098 11.516 -4.75 1 88.94 160 SER B N 1
ATOM 3254 C CA . SER B 1 160 ? -5.52 11.141 -6.098 1 88.94 160 SER B CA 1
ATOM 3255 C C . SER B 1 160 ? -5.891 12.375 -6.918 1 88.94 160 SER B C 1
ATOM 3257 O O . SER B 1 160 ? -5.941 12.32 -8.148 1 88.94 160 SER B O 1
ATOM 3259 N N . LEU B 1 161 ? -6.125 13.469 -6.273 1 92.06 161 LEU B N 1
ATOM 3260 C CA . LEU B 1 161 ? -6.633 14.625 -7.004 1 92.06 161 LEU B CA 1
ATOM 3261 C C . LEU B 1 161 ? -5.625 15.766 -6.98 1 92.06 161 LEU B C 1
ATOM 3263 O O . LEU B 1 161 ? -5.949 16.891 -7.363 1 92.06 161 LEU B O 1
ATOM 3267 N N . GLY B 1 162 ? -4.418 15.453 -6.504 1 94.38 162 GLY B N 1
ATOM 3268 C CA . GLY B 1 162 ? -3.369 16.469 -6.512 1 94.38 162 GLY B CA 1
ATOM 3269 C C . GLY B 1 162 ? -2.615 16.547 -5.195 1 94.38 162 GLY B C 1
ATOM 3270 O O . GLY B 1 162 ? -2.824 15.734 -4.301 1 94.38 162 GLY B O 1
ATOM 3271 N N . CYS B 1 163 ? -1.721 17.594 -5.172 1 98.12 163 CYS B N 1
ATOM 3272 C CA . CYS B 1 163 ? -0.877 17.797 -3.996 1 98.12 163 CYS B CA 1
ATOM 3273 C C . CYS B 1 163 ? -1.187 19.125 -3.316 1 98.12 163 CYS B C 1
ATOM 3275 O O . CYS B 1 163 ? -1.523 20.109 -3.984 1 98.12 163 CYS B O 1
ATOM 3277 N N . TRP B 1 164 ? -1.069 19.141 -2.033 1 98.88 164 TRP B N 1
ATOM 3278 C CA . TRP B 1 164 ? -1.252 20.297 -1.168 1 98.88 164 TRP B CA 1
ATOM 3279 C C . TRP B 1 164 ? -0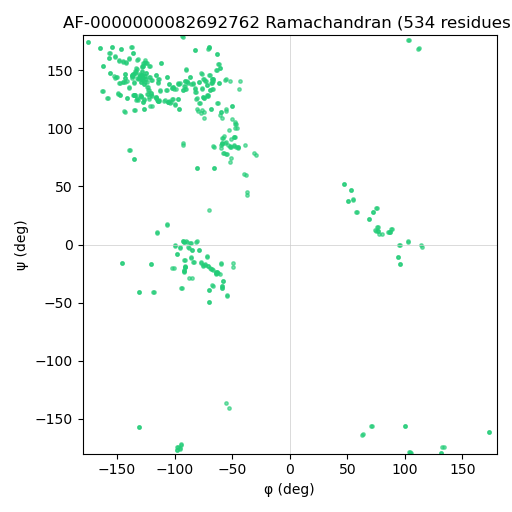.022 20.531 -0.297 1 98.88 164 TRP B C 1
ATOM 3281 O O . TRP B 1 164 ? 0.669 19.578 0.074 1 98.88 164 TRP B O 1
ATOM 3291 N N . GLY B 1 165 ? 0.261 21.734 0.001 1 98.88 165 GLY B N 1
ATOM 3292 C CA . GLY B 1 165 ? 1.383 22.031 0.882 1 98.88 165 GLY B CA 1
ATOM 3293 C C . GLY B 1 165 ? 1.215 23.312 1.667 1 98.88 165 GLY B C 1
ATOM 3294 O O . GLY B 1 165 ? 0.356 24.141 1.344 1 98.88 165 GLY B O 1
ATOM 3295 N N . VAL B 1 166 ? 1.98 23.422 2.725 1 98.94 166 VAL B N 1
ATOM 3296 C CA . VAL B 1 166 ? 2.039 24.656 3.52 1 98.94 166 VAL B CA 1
ATOM 3297 C C . VAL B 1 166 ? 3.492 25.094 3.684 1 98.94 166 VAL B C 1
ATOM 3299 O O . VAL B 1 166 ? 4.387 24.25 3.826 1 98.94 166 VAL B O 1
ATOM 3302 N N . ASN B 1 167 ? 3.695 26.406 3.621 1 98.88 167 ASN B N 1
ATOM 3303 C CA . ASN B 1 167 ? 5.051 26.906 3.801 1 98.88 167 ASN B CA 1
ATOM 3304 C C . ASN B 1 167 ? 5.305 27.328 5.246 1 98.88 167 ASN B C 1
ATOM 3306 O O . ASN B 1 167 ? 4.473 27.094 6.125 1 98.88 167 ASN B O 1
ATOM 3310 N N . SER B 1 168 ? 6.477 27.875 5.449 1 98.75 168 SER B N 1
ATOM 3311 C CA . SER B 1 168 ? 6.883 28.234 6.801 1 98.75 168 SER B CA 1
ATOM 3312 C C . SER B 1 168 ? 5.977 29.312 7.383 1 98.75 168 SER B C 1
ATOM 3314 O O . SER B 1 168 ? 5.844 29.438 8.602 1 98.75 168 SER B O 1
ATOM 3316 N N . GLY B 1 169 ? 5.352 30.109 6.543 1 98.75 169 GLY B N 1
ATOM 3317 C CA . GLY B 1 169 ? 4.406 31.125 6.973 1 98.75 169 GLY B CA 1
ATOM 3318 C C . GLY B 1 169 ? 2.994 30.594 7.141 1 98.75 169 GLY B C 1
ATOM 3319 O O . GLY B 1 169 ? 2.055 31.375 7.332 1 98.75 169 GLY B O 1
ATOM 3320 N N . ASP B 1 170 ? 2.766 29.328 6.922 1 98.88 170 ASP B N 1
ATOM 3321 C CA . ASP B 1 170 ? 1.505 28.609 7.086 1 98.88 170 ASP B CA 1
ATOM 3322 C C . ASP B 1 170 ? 0.549 28.906 5.93 1 98.88 170 ASP B C 1
ATOM 3324 O O . A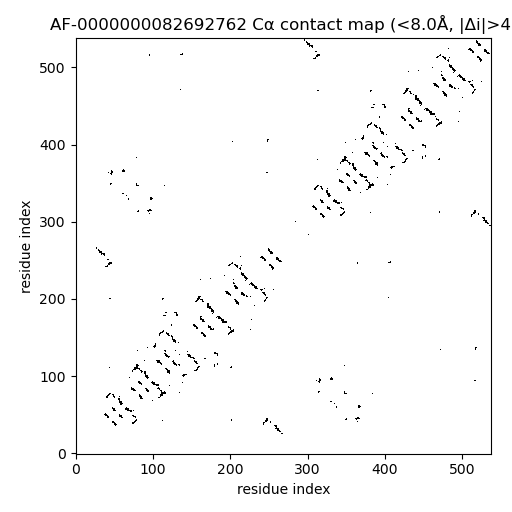SP B 1 170 ? -0.649 28.641 6.023 1 98.88 170 ASP B O 1
ATOM 3328 N N . ASP B 1 171 ? 1.088 29.516 4.926 1 98.94 171 ASP B N 1
ATOM 3329 C CA . ASP B 1 171 ? 0.266 29.703 3.734 1 98.94 171 ASP B CA 1
ATOM 3330 C C . ASP B 1 171 ? 0.015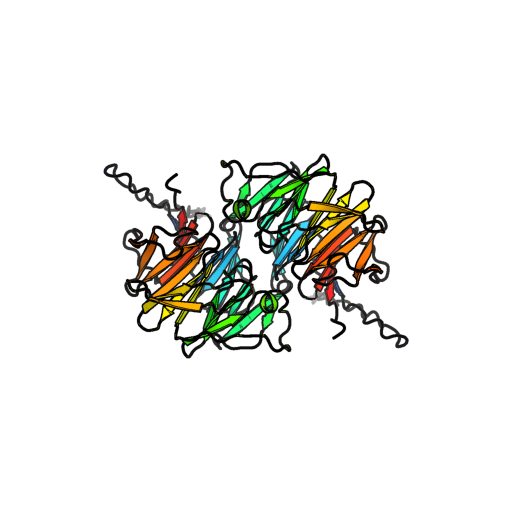 28.375 3.031 1 98.94 171 ASP B C 1
ATOM 3332 O O . ASP B 1 171 ? 0.892 27.5 3.002 1 98.94 171 ASP B O 1
ATOM 3336 N N . ILE B 1 172 ? -1.155 28.234 2.434 1 98.94 172 ILE B N 1
ATOM 3337 C CA . ILE B 1 172 ? -1.597 26.984 1.845 1 98.94 172 ILE B CA 1
ATOM 3338 C C . ILE B 1 172 ? -1.504 27.062 0.323 1 98.94 172 ILE B C 1
ATOM 3340 O O . ILE B 1 172 ? -1.879 28.078 -0.275 1 98.94 172 ILE B O 1
ATOM 3344 N N . TYR B 1 173 ? -1.037 25.984 -0.271 1 98.94 173 TYR B N 1
ATOM 3345 C CA . TYR B 1 173 ? -0.904 25.953 -1.724 1 98.94 173 TYR B CA 1
ATOM 3346 C C . TYR B 1 173 ? -1.408 24.625 -2.285 1 98.94 173 TYR B C 1
ATOM 3348 O O . TYR B 1 173 ? -1.299 23.594 -1.631 1 98.94 173 TYR B O 1
ATOM 3356 N N . TYR B 1 174 ? -1.966 24.734 -3.473 1 98.81 174 TYR B N 1
ATOM 3357 C CA . TYR B 1 174 ? -2.342 23.578 -4.281 1 98.81 174 TYR B CA 1
ATOM 3358 C C . TYR B 1 174 ? -1.477 23.484 -5.531 1 98.81 174 TYR B C 1
ATOM 3360 O O . TYR B 1 174 ? -1.23 24.5 -6.203 1 98.81 174 TYR B O 1
ATOM 3368 N N . LEU B 1 175 ? -0.952 22.297 -5.816 1 98.56 175 LEU B N 1
ATOM 3369 C CA . LEU B 1 175 ? -0.13 22.047 -6.996 1 98.56 175 LEU B CA 1
ATOM 3370 C C . LEU B 1 175 ? -0.971 21.469 -8.133 1 98.56 175 LEU B C 1
ATOM 3372 O O . LEU B 1 175 ? -1.472 20.359 -8.039 1 98.56 175 LEU B O 1
ATOM 3376 N N . TRP B 1 176 ? -1.082 22.188 -9.234 1 97.31 176 TRP B N 1
ATOM 3377 C CA . TRP B 1 176 ? -1.868 21.75 -10.383 1 97.31 176 TRP B CA 1
ATOM 3378 C C . TRP B 1 176 ? -1.108 20.719 -11.203 1 97.31 176 TRP B C 1
ATOM 3380 O O . TRP B 1 176 ? 0.104 20.828 -11.391 1 97.31 176 TRP B O 1
ATOM 3390 N N . ASN B 1 177 ? -1.83 19.672 -11.695 1 95.88 177 ASN B N 1
ATOM 3391 C CA . ASN B 1 177 ? -1.414 18.734 -12.734 1 95.88 177 ASN B CA 1
ATOM 3392 C C . ASN B 1 177 ? -0.29 17.812 -12.258 1 95.88 177 ASN B C 1
ATOM 3394 O O . ASN B 1 177 ? 0.574 17.422 -13.039 1 95.88 177 ASN B O 1
ATOM 3398 N N . SER B 1 178 ? -0.173 17.672 -10.992 1 96.38 178 SER B N 1
ATOM 3399 C CA . SER B 1 178 ? 0.703 16.625 -10.5 1 96.38 178 SER B CA 1
ATOM 3400 C C . SER B 1 178 ? 0.148 15.234 -10.828 1 96.38 178 SER B C 1
ATOM 3402 O O . SER B 1 178 ? -1.056 15 -10.711 1 96.38 178 SER B O 1
ATOM 3404 N N . SER B 1 179 ? 1.017 14.305 -11.344 1 95.25 179 SER B N 1
ATOM 3405 C CA . SER B 1 179 ? 0.592 12.977 -11.766 1 95.25 179 SER B CA 1
ATOM 3406 C C . SER B 1 179 ? 1.688 11.945 -11.523 1 95.25 179 SER B C 1
ATOM 3408 O O . SER B 1 179 ? 2.83 12.305 -11.227 1 95.25 179 SER B O 1
ATOM 3410 N N . PRO B 1 180 ? 1.329 10.68 -11.641 1 95.44 180 PRO B N 1
ATOM 3411 C CA . PRO B 1 180 ? 2.34 9.633 -11.469 1 95.44 180 PRO B CA 1
ATOM 3412 C C . PRO B 1 180 ? 3.508 9.773 -12.445 1 95.44 180 PRO B C 1
ATOM 3414 O O . PRO B 1 180 ? 4.641 9.422 -12.102 1 95.44 180 PRO B O 1
ATOM 3417 N N . ASP B 1 181 ? 3.232 10.297 -13.617 1 95.81 181 ASP B N 1
ATOM 3418 C CA . ASP B 1 181 ? 4.27 10.414 -14.633 1 95.81 181 ASP B CA 1
ATOM 3419 C C . ASP B 1 181 ? 4.973 11.766 -14.555 1 95.81 181 ASP B C 1
ATOM 3421 O O . ASP B 1 181 ? 6.078 11.922 -15.078 1 95.81 181 ASP B O 1
ATOM 3425 N N . SER B 1 182 ? 4.312 12.703 -13.992 1 97.25 182 SER B N 1
ATOM 3426 C CA . SER B 1 182 ? 4.824 14.062 -13.828 1 97.25 182 SER B CA 1
ATOM 3427 C C . SER B 1 182 ? 4.48 14.625 -12.453 1 97.25 182 SER B C 1
ATOM 3429 O O . SER B 1 182 ? 3.611 15.492 -12.336 1 97.25 182 SER B O 1
ATOM 3431 N N . CYS B 1 183 ? 5.309 14.219 -11.508 1 97.56 183 CYS B N 1
ATOM 3432 C CA . CYS B 1 183 ? 4.973 14.531 -10.125 1 97.56 183 CYS B CA 1
ATOM 3433 C C . CYS B 1 183 ? 5.203 16 -9.82 1 97.56 183 CYS B C 1
ATOM 3435 O O . CYS B 1 183 ? 4.66 16.531 -8.859 1 97.56 183 CYS B O 1
ATOM 3437 N N . GLN B 1 184 ? 5.945 16.734 -10.609 1 97.75 184 GLN B N 1
ATOM 3438 C CA . GLN B 1 184 ? 6.316 18.125 -10.352 1 97.75 184 GLN B CA 1
ATOM 3439 C C . GLN B 1 184 ? 5.16 19.062 -10.664 1 97.75 184 GLN B C 1
ATOM 3441 O O . GLN B 1 184 ? 5.199 20.25 -10.305 1 97.75 184 GLN B O 1
ATOM 3446 N N . GLY B 1 185 ? 4.195 18.562 -11.375 1 97.44 185 GLY B N 1
ATOM 3447 C CA . GLY B 1 185 ? 3.061 19.406 -11.695 1 97.44 185 GLY B CA 1
ATOM 3448 C C . GLY B 1 185 ? 3.432 20.594 -12.562 1 97.44 185 GLY B C 1
ATOM 3449 O O . GLY B 1 185 ? 4.438 20.562 -13.273 1 97.44 185 GLY B O 1
ATOM 3450 N N . SER B 1 186 ? 2.48 21.594 -12.578 1 97.38 186 SER B N 1
ATOM 3451 C CA . SER B 1 186 ? 2.688 22.703 -13.508 1 97.38 186 SER B CA 1
ATOM 3452 C C . SER B 1 186 ? 2.811 24.031 -12.773 1 97.38 186 SER B C 1
ATOM 3454 O O . SER B 1 186 ? 3.611 24.875 -13.156 1 97.38 186 SER B O 1
ATOM 3456 N N . SER B 1 187 ? 1.98 24.25 -11.734 1 97.19 187 SER B N 1
ATOM 3457 C CA . SER B 1 187 ? 2.012 25.531 -11.023 1 97.19 187 SER B CA 1
ATOM 3458 C C . SER B 1 187 ? 1.347 25.422 -9.656 1 97.19 187 SER B C 1
ATOM 3460 O O . SER B 1 187 ? 0.424 24.625 -9.477 1 97.19 187 SER B O 1
ATOM 3462 N N . TRP B 1 188 ? 1.812 26.312 -8.773 1 98.5 188 TRP B N 1
ATOM 3463 C CA . TRP B 1 188 ? 1.2 26.438 -7.453 1 98.5 188 TRP B CA 1
ATOM 3464 C C . TRP B 1 188 ? 0.086 27.469 -7.461 1 98.5 188 TRP B C 1
ATOM 3466 O O . TRP B 1 188 ? 0.215 28.516 -8.094 1 98.5 188 TRP B O 1
ATOM 3476 N N . GLN B 1 189 ? -0.917 27.172 -6.789 1 98.62 189 GLN B N 1
ATOM 3477 C CA . GLN B 1 189 ? -1.96 28.156 -6.508 1 98.62 189 GLN B CA 1
ATOM 3478 C C . GLN B 1 189 ? -2.133 28.375 -5.008 1 98.62 189 GLN B C 1
ATOM 3480 O O . GLN B 1 189 ? -2.309 27.406 -4.258 1 98.62 189 GLN B O 1
ATOM 3485 N N . HIS B 1 190 ? -2.092 29.594 -4.613 1 98.75 190 HIS B N 1
ATOM 3486 C CA . HIS B 1 190 ? -2.357 29.938 -3.221 1 98.75 190 HIS B CA 1
ATOM 3487 C C . HIS B 1 190 ? -3.824 29.719 -2.869 1 98.75 190 HIS B C 1
ATOM 3489 O O . HIS B 1 190 ? -4.715 30.078 -3.643 1 98.75 190 HIS B O 1
ATOM 3495 N N . VAL B 1 191 ? -4.082 29.109 -1.821 1 98.88 191 VAL B N 1
ATOM 3496 C CA . VAL B 1 191 ? -5.426 28.875 -1.297 1 98.88 191 VAL B CA 1
ATOM 3497 C C . VAL B 1 191 ? -5.598 29.625 0.025 1 98.88 191 VAL B C 1
ATOM 3499 O O . VAL B 1 191 ? -4.699 29.609 0.87 1 98.88 191 VAL B O 1
ATOM 3502 N N . GLU B 1 192 ? -6.715 30.25 0.283 1 98.62 192 GLU B N 1
ATOM 3503 C CA . GLU B 1 192 ? -6.949 31.047 1.479 1 98.62 192 GLU B CA 1
ATOM 3504 C C . GLU B 1 192 ? -6.84 30.203 2.744 1 98.62 192 GLU B C 1
ATOM 3506 O O . GLU B 1 192 ? -7.016 28.984 2.697 1 98.62 192 GLU B O 1
ATOM 3511 N N . GLY B 1 193 ? -6.523 30.875 3.859 1 98.56 193 GLY B N 1
ATOM 3512 C CA . GLY B 1 193 ? -6.398 30.219 5.148 1 98.56 193 GLY B CA 1
ATOM 3513 C C . GLY B 1 193 ? -4.957 30.016 5.574 1 98.56 193 GLY B C 1
ATOM 3514 O O . GLY B 1 193 ? -4.031 30.422 4.871 1 98.56 193 GLY B O 1
ATOM 3515 N N . LYS B 1 194 ? -4.824 29.5 6.785 1 98.81 194 LYS B N 1
ATOM 3516 C CA . LYS B 1 194 ? -3.516 29.188 7.355 1 98.81 194 LYS B CA 1
ATOM 3517 C C . LYS B 1 194 ? -3.516 27.812 8.008 1 98.81 194 LYS B C 1
ATOM 3519 O O . LYS B 1 194 ? -4.414 27.484 8.789 1 98.81 194 LYS B O 1
ATOM 3524 N N . LEU B 1 195 ? -2.547 27.016 7.637 1 98.94 195 LEU B N 1
ATOM 3525 C CA . LEU B 1 195 ? -2.371 25.703 8.234 1 98.94 195 LEU B CA 1
ATOM 3526 C C . LEU B 1 195 ? -0.9 25.422 8.523 1 98.94 195 LEU B C 1
ATOM 3528 O O . LEU B 1 195 ? -0.026 25.797 7.742 1 98.94 195 LEU B O 1
ATOM 3532 N N . SER B 1 196 ? -0.646 24.719 9.664 1 98.81 196 SER B N 1
ATOM 3533 C CA . SER B 1 196 ? 0.709 24.281 10 1 98.81 196 SER B CA 1
ATOM 3534 C C . SER B 1 196 ? 1.05 22.953 9.336 1 98.81 196 SER B C 1
ATOM 3536 O O . SER B 1 196 ? 2.225 22.641 9.117 1 98.81 196 SER B O 1
ATOM 3538 N N . MET B 1 197 ? 0.128 22.141 9.094 1 98.81 197 MET B N 1
ATOM 3539 C CA . MET B 1 197 ? 0.268 20.891 8.344 1 98.81 197 MET B CA 1
ATOM 3540 C C . MET B 1 197 ? -1.02 20.562 7.594 1 98.81 197 MET B C 1
ATOM 3542 O O . MET B 1 197 ? -2.092 21.062 7.945 1 98.81 197 MET B O 1
ATOM 3546 N N . ILE B 1 198 ? -0.884 19.75 6.562 1 98.88 198 ILE B N 1
ATOM 3547 C CA . ILE B 1 198 ? -1.995 19.438 5.668 1 98.88 198 ILE B CA 1
ATOM 3548 C C . ILE B 1 198 ? -1.854 18.016 5.141 1 98.88 198 ILE B C 1
ATOM 3550 O O . ILE B 1 198 ? -0.74 17.547 4.883 1 98.88 198 ILE B O 1
ATOM 3554 N N . GLU B 1 199 ? -2.92 17.266 5.059 1 98.5 199 GLU B N 1
ATOM 3555 C CA . GLU B 1 199 ? -2.947 15.891 4.559 1 98.5 199 GLU B CA 1
ATOM 3556 C C . GLU B 1 199 ? -4 15.719 3.465 1 98.5 199 GLU B C 1
ATOM 3558 O O . GLU B 1 199 ? -5.176 16.031 3.676 1 98.5 199 GLU B O 1
ATOM 3563 N N . ALA B 1 200 ? -3.535 15.289 2.334 1 97.44 200 ALA B N 1
ATOM 3564 C CA . ALA B 1 200 ? -4.426 14.867 1.255 1 97.44 200 ALA B CA 1
ATOM 3565 C C . ALA B 1 200 ? -4.617 13.352 1.261 1 97.44 200 ALA B C 1
ATOM 3567 O O . ALA B 1 200 ? -3.645 12.594 1.187 1 97.44 200 ALA B O 1
ATOM 3568 N N . GLY B 1 201 ? -5.867 12.938 1.307 1 93.88 201 GLY B N 1
ATOM 3569 C CA . GLY B 1 201 ? -6.156 11.508 1.354 1 93.88 201 GLY B CA 1
ATOM 3570 C C . GLY B 1 201 ? -6.133 10.852 -0.013 1 93.88 201 GLY B C 1
ATOM 3571 O O . GLY B 1 201 ? -6.207 11.531 -1.038 1 93.88 201 GLY B O 1
ATOM 3572 N N . THR B 1 202 ? -6.125 9.523 0.007 1 87 202 THR B N 1
ATOM 3573 C CA . THR B 1 202 ? -6.051 8.727 -1.21 1 87 202 THR B CA 1
ATOM 3574 C C . THR B 1 202 ? -7.316 8.891 -2.043 1 87 202 THR B C 1
ATOM 3576 O O . THR B 1 202 ? -7.281 8.766 -3.27 1 87 202 THR B O 1
ATOM 3579 N N . GLU B 1 203 ? -8.406 9.289 -1.447 1 84.06 203 GLU B N 1
ATOM 3580 C CA . GLU B 1 203 ? -9.656 9.453 -2.18 1 84.06 203 GLU B CA 1
ATOM 3581 C C . GLU B 1 203 ? -9.875 10.914 -2.562 1 84.06 203 GLU B C 1
ATOM 3583 O O . GLU B 1 203 ? -10.906 11.266 -3.145 1 84.06 203 GLU B O 1
ATOM 3588 N N . GLY B 1 204 ? -9.031 11.82 -2.047 1 89.12 204 GLY B N 1
ATOM 3589 C CA . GLY B 1 204 ? -9.102 13.211 -2.441 1 89.12 204 GLY B CA 1
ATOM 3590 C C . GLY B 1 204 ? -9.508 14.133 -1.307 1 89.12 204 GLY B C 1
ATOM 3591 O O . GLY B 1 204 ? -9.508 15.359 -1.462 1 89.12 204 GLY B O 1
ATOM 3592 N N . THR B 1 205 ? -9.789 13.641 -0.15 1 94.5 205 THR B N 1
ATOM 3593 C CA . THR B 1 205 ? -10.172 14.422 1.023 1 94.5 205 THR B CA 1
ATOM 3594 C C . THR B 1 205 ? -8.953 15.141 1.61 1 94.5 205 THR B C 1
ATOM 3596 O O . THR B 1 205 ? -7.859 14.578 1.659 1 94.5 205 THR B O 1
ATOM 3599 N N . VAL B 1 206 ? -9.234 16.391 2.076 1 98.19 206 VAL B N 1
ATOM 3600 C CA . VAL B 1 206 ? -8.117 17.188 2.584 1 98.19 206 VAL B CA 1
ATOM 3601 C C . VAL B 1 206 ? -8.453 17.734 3.967 1 98.19 206 VAL B C 1
ATOM 3603 O O . VAL B 1 206 ? -9.516 18.312 4.168 1 98.19 206 VAL B O 1
ATOM 3606 N N . TYR B 1 207 ? -7.578 17.5 4.914 1 98.25 207 TYR B N 1
ATOM 3607 C CA . TYR B 1 207 ? -7.637 18.062 6.258 1 98.25 207 TYR B CA 1
ATOM 3608 C C . TYR B 1 207 ? -6.332 18.766 6.617 1 98.25 207 TYR B C 1
ATOM 3610 O O . TYR B 1 207 ? -5.285 18.469 6.031 1 98.25 207 TYR B O 1
ATOM 3618 N N . GLY B 1 208 ? -6.355 19.688 7.516 1 98.75 208 GLY B N 1
ATOM 3619 C CA . GLY B 1 208 ? -5.16 20.297 8.062 1 98.75 208 GLY B CA 1
ATOM 3620 C C . GLY B 1 208 ? -5.359 20.859 9.461 1 98.75 208 GLY B C 1
ATOM 3621 O O . GLY B 1 208 ? -6.477 20.875 9.969 1 98.75 208 GLY B O 1
ATOM 3622 N N . VAL B 1 209 ? -4.254 21.219 10.062 1 98.88 209 VAL B N 1
ATOM 3623 C CA . VAL B 1 209 ? -4.234 21.812 11.398 1 98.88 209 VAL B CA 1
ATOM 3624 C C . VAL B 1 209 ? -3.549 23.172 11.344 1 98.88 209 VAL B C 1
ATOM 3626 O O . VAL B 1 209 ? -2.498 23.328 10.719 1 98.88 209 VAL B O 1
ATOM 3629 N N . ASN B 1 210 ? -4.164 24.188 11.969 1 98.69 210 ASN B N 1
ATOM 3630 C CA . ASN B 1 210 ? -3.498 25.484 12 1 98.69 210 ASN B CA 1
ATOM 3631 C C . ASN B 1 210 ? -2.65 25.641 13.266 1 98.69 210 ASN B C 1
ATOM 3633 O O . ASN B 1 210 ? -2.557 24.719 14.07 1 98.69 210 ASN B O 1
ATOM 3637 N N . ALA B 1 211 ? -2.01 26.766 13.336 1 98.56 211 ALA B N 1
ATOM 3638 C CA . ALA B 1 211 ? -1.068 27.016 14.43 1 98.56 211 ALA B CA 1
ATOM 3639 C C . ALA B 1 211 ? -1.78 27.031 15.773 1 98.56 211 ALA B C 1
ATOM 3641 O O . ALA B 1 211 ? -1.166 26.766 16.812 1 98.56 211 ALA B O 1
ATOM 3642 N N . GLN B 1 212 ? -3.078 27.312 15.82 1 97.94 212 GLN B N 1
ATOM 3643 C CA . GLN B 1 212 ? -3.859 27.375 17.047 1 97.94 212 GLN B CA 1
ATOM 3644 C C . GLN B 1 212 ? -4.363 25.984 17.453 1 97.94 212 GLN B C 1
ATOM 3646 O O . GLN B 1 212 ? -5.016 25.828 18.484 1 97.94 212 GLN B O 1
ATOM 3651 N N . GLY B 1 213 ? -4.109 24.953 16.609 1 98.5 213 GLY B N 1
ATOM 3652 C CA . GLY B 1 213 ? -4.488 23.578 16.938 1 98.5 213 GLY B CA 1
ATOM 3653 C C . GLY B 1 213 ? -5.895 23.234 16.484 1 98.5 213 GLY B C 1
ATOM 3654 O O . GLY B 1 213 ? -6.484 22.266 16.953 1 98.5 213 GLY B O 1
ATOM 3655 N N . MET B 1 214 ? -6.453 24.094 15.648 1 98.31 214 MET B N 1
ATOM 3656 C CA . MET B 1 214 ? -7.789 23.812 15.125 1 98.31 214 MET B CA 1
ATOM 3657 C C . MET B 1 214 ? -7.707 23 13.836 1 98.31 214 MET B C 1
ATOM 3659 O O . MET B 1 214 ? -6.836 23.234 13 1 98.31 214 MET B O 1
ATOM 3663 N N . VAL B 1 215 ? -8.625 22.047 13.711 1 98 215 VAL B N 1
ATOM 3664 C CA . VAL B 1 215 ? -8.648 21.172 12.547 1 98 215 VAL B CA 1
ATOM 3665 C C . VAL B 1 215 ? -9.641 21.703 11.516 1 98 215 VAL B C 1
ATOM 3667 O O . VAL B 1 215 ? -10.734 22.141 11.875 1 98 215 VAL B O 1
ATOM 3670 N N . TYR B 1 216 ? -9.211 21.641 10.266 1 98.12 216 TYR B N 1
ATOM 3671 C CA . TYR B 1 216 ? -10.062 22.094 9.172 1 98.12 216 TYR B CA 1
ATOM 3672 C C . TYR B 1 216 ? -10.18 21.031 8.086 1 98.12 216 TYR B C 1
ATOM 3674 O O . TYR B 1 216 ? -9.211 20.328 7.797 1 98.12 216 TYR B O 1
ATOM 3682 N N . HIS B 1 217 ? -11.367 20.953 7.52 1 97.38 217 HIS B N 1
ATOM 3683 C CA . HIS B 1 217 ? -11.672 20.156 6.336 1 97.38 217 HIS B CA 1
ATOM 3684 C C . HIS B 1 217 ? -11.867 21.047 5.109 1 97.38 217 HIS B C 1
ATOM 3686 O O . HIS B 1 217 ? -12.523 22.078 5.188 1 97.38 217 HIS B O 1
ATOM 3692 N N . ARG B 1 218 ? -11.227 20.672 3.992 1 98 218 ARG B N 1
ATOM 3693 C CA . ARG B 1 218 ? -11.484 21.375 2.746 1 98 218 ARG B CA 1
ATOM 3694 C C . ARG B 1 218 ? -12.781 20.906 2.102 1 98 218 ARG B C 1
ATOM 3696 O O . ARG B 1 218 ? -12.867 19.75 1.646 1 98 218 ARG B O 1
ATOM 3703 N N . ASP B 1 219 ? -13.742 21.703 1.985 1 96.69 219 ASP B N 1
ATOM 3704 C CA . ASP B 1 219 ? -15.047 21.359 1.426 1 96.69 219 ASP B CA 1
ATOM 3705 C C . ASP B 1 219 ? -15.07 21.594 -0.083 1 96.69 219 ASP B C 1
ATOM 3707 O O . ASP B 1 219 ? -14.297 22.406 -0.604 1 96.69 219 ASP B O 1
ATOM 3711 N N . GLY B 1 220 ? -15.938 20.766 -0.787 1 96.5 220 GLY B N 1
ATOM 3712 C CA . GLY B 1 220 ? -16.266 21.047 -2.178 1 96.5 220 GLY B CA 1
ATOM 3713 C C . GLY B 1 220 ? -15.258 20.469 -3.152 1 96.5 220 GLY B C 1
ATOM 3714 O O . GLY B 1 220 ? -15.258 20.797 -4.336 1 96.5 220 GLY B O 1
ATOM 3715 N N . ILE B 1 221 ? -14.359 19.625 -2.734 1 96.81 221 ILE B N 1
ATOM 3716 C CA . ILE B 1 221 ? -13.398 19 -3.639 1 96.81 221 ILE B CA 1
ATOM 3717 C C . ILE B 1 221 ? -14.109 17.969 -4.504 1 96.81 221 ILE B C 1
ATOM 3719 O O . ILE B 1 221 ? -14.852 17.125 -3.988 1 96.81 221 ILE B O 1
ATOM 3723 N N . THR B 1 222 ? -13.93 18.062 -5.816 1 94.31 222 THR B N 1
ATOM 3724 C CA . THR B 1 222 ? -14.336 17.078 -6.816 1 94.31 222 THR B CA 1
ATOM 3725 C C . THR B 1 222 ? -13.242 16.875 -7.855 1 94.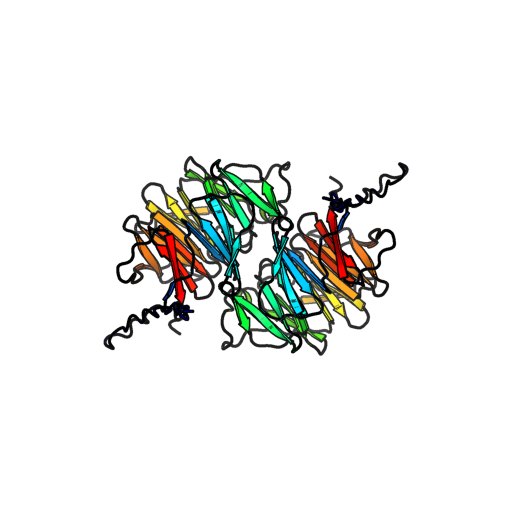31 222 THR B C 1
ATOM 3727 O O . THR B 1 222 ? -12.25 17.609 -7.867 1 94.31 222 THR B O 1
ATOM 3730 N N . ALA B 1 223 ? -13.453 15.867 -8.656 1 91.56 223 ALA B N 1
ATOM 3731 C CA . ALA B 1 223 ? -12.477 15.656 -9.727 1 91.56 223 ALA B CA 1
ATOM 3732 C C . ALA B 1 223 ? -12.375 16.875 -10.625 1 91.56 223 ALA B C 1
ATOM 3734 O O . ALA B 1 223 ? -11.289 17.203 -11.117 1 91.56 223 ALA B O 1
ATOM 3735 N N . SER B 1 224 ? -13.469 17.516 -10.875 1 94.88 224 SER B N 1
ATOM 3736 C CA . SER B 1 224 ? -13.484 18.688 -11.742 1 94.88 224 SER B CA 1
ATOM 3737 C C . SER B 1 224 ? -13.102 19.953 -10.984 1 94.88 224 SER B C 1
ATOM 3739 O O . SER B 1 224 ? -12.82 20.984 -11.594 1 94.88 224 SER B O 1
ATOM 3741 N N . ASN B 1 225 ? -13.117 19.922 -9.688 1 96.88 225 ASN B N 1
ATOM 3742 C CA . ASN B 1 225 ? -12.703 21.031 -8.828 1 96.88 225 ASN B CA 1
ATOM 3743 C C . ASN B 1 225 ? -11.82 20.531 -7.684 1 96.88 225 ASN B C 1
ATOM 3745 O O . ASN B 1 225 ? -12.219 20.594 -6.52 1 96.88 225 ASN B O 1
ATOM 3749 N N . PRO B 1 226 ? -10.625 20.203 -8.023 1 96.56 226 PRO B N 1
ATOM 3750 C CA . PRO B 1 226 ? -9.781 19.547 -7.02 1 96.56 226 PRO B CA 1
ATOM 3751 C C . PRO B 1 226 ? -9.328 20.5 -5.918 1 96.56 226 PRO B C 1
ATOM 3753 O O . PRO B 1 226 ? -8.805 20.062 -4.891 1 96.56 226 PRO B O 1
ATOM 3756 N N . ILE B 1 227 ? -9.531 21.797 -6.059 1 97.5 227 ILE B N 1
ATOM 3757 C CA . ILE B 1 227 ? -9.109 22.766 -5.055 1 97.5 227 ILE B CA 1
ATOM 3758 C C . ILE B 1 227 ? -10.234 23 -4.055 1 97.5 227 ILE B C 1
ATOM 3760 O O . ILE B 1 227 ? -10.023 23.609 -3.008 1 97.5 227 ILE B O 1
ATOM 3764 N N . GLY B 1 228 ? -11.414 22.547 -4.402 1 97.81 228 GLY B N 1
ATOM 3765 C CA . GLY B 1 228 ? -12.562 22.719 -3.533 1 97.81 228 GLY B CA 1
ATOM 3766 C C . GLY B 1 228 ? -13.055 24.156 -3.457 1 97.81 228 GLY B C 1
ATOM 3767 O O . GLY B 1 228 ? -12.867 24.938 -4.398 1 97.81 228 GLY B O 1
ATOM 3768 N N . THR B 1 229 ? -13.797 24.469 -2.258 1 98.06 229 THR B N 1
ATOM 3769 C CA . THR B 1 229 ? -14.484 25.75 -2.234 1 98.06 229 THR B CA 1
ATOM 3770 C C . THR B 1 229 ? -14.18 26.5 -0.942 1 98.06 229 THR B C 1
ATOM 3772 O O . THR B 1 229 ? -14.008 27.719 -0.954 1 98.06 229 THR B O 1
ATOM 3775 N N . SER B 1 230 ? -14.141 25.797 0.195 1 98.19 230 SER B N 1
ATOM 3776 C CA . SER B 1 230 ? -13.984 26.5 1.467 1 98.19 230 SER B CA 1
ATOM 3777 C C . SER B 1 230 ? -13.414 25.578 2.537 1 98.19 230 SER B C 1
ATOM 3779 O O . SER B 1 230 ? -13.398 24.359 2.365 1 98.19 230 SER B O 1
ATOM 3781 N N . TRP B 1 231 ? -12.883 26.25 3.541 1 98.25 231 TRP B N 1
ATOM 3782 C CA . TRP B 1 231 ? -12.469 25.516 4.727 1 98.25 231 TRP B CA 1
ATOM 3783 C C . TRP B 1 231 ? -13.586 25.469 5.762 1 98.25 231 TRP B C 1
ATOM 3785 O O . TRP B 1 231 ? -14.227 26.484 6.047 1 98.25 231 TRP B O 1
ATOM 3795 N N . ILE B 1 232 ? -13.828 24.219 6.305 1 96.88 232 ILE B N 1
ATOM 3796 C CA . ILE B 1 232 ? -14.773 24.016 7.398 1 96.88 232 ILE B CA 1
ATOM 3797 C C . ILE B 1 232 ? -14.031 23.547 8.648 1 96.88 232 ILE B C 1
ATOM 3799 O O . ILE B 1 232 ? -13.328 22.547 8.609 1 96.88 232 ILE B O 1
ATOM 3803 N N . GLN B 1 233 ? -14.203 24.281 9.703 1 96 233 GLN B N 1
ATOM 3804 C CA . GLN B 1 233 ? -13.57 23.875 10.953 1 96 233 GLN B CA 1
ATOM 3805 C C . GLN B 1 233 ? -14.25 22.641 11.539 1 96 233 GLN B C 1
ATOM 3807 O O . GLN B 1 233 ? -15.477 22.578 11.617 1 96 233 GLN B O 1
ATOM 3812 N N . VAL B 1 234 ? -13.484 21.672 11.844 1 94.31 234 VAL B N 1
ATOM 3813 C CA . VAL B 1 234 ? -13.977 20.484 12.531 1 94.31 234 VAL B CA 1
ATOM 3814 C C . VAL B 1 234 ? -14.195 20.812 14.016 1 94.31 234 VAL B C 1
ATOM 3816 O O . VAL B 1 234 ? -13.336 21.422 14.656 1 94.31 234 VAL B O 1
ATOM 3819 N N . ASP B 1 235 ? -15.273 20.406 14.523 1 87.5 235 ASP B N 1
ATOM 3820 C CA . ASP B 1 235 ? -15.523 20.594 15.953 1 87.5 235 ASP B CA 1
ATOM 3821 C C . ASP B 1 235 ? -14.594 19.719 16.797 1 87.5 235 ASP B C 1
ATOM 3823 O O . ASP B 1 235 ? -14.703 18.5 16.781 1 87.5 235 ASP B O 1
ATOM 3827 N N . SER B 1 236 ? -13.766 20.312 17.562 1 83.31 236 SER B N 1
ATOM 3828 C CA . SER B 1 236 ? -12.742 19.609 18.328 1 83.31 236 SER B CA 1
ATOM 3829 C C . SER B 1 236 ? -13.172 19.406 19.781 1 83.31 236 SER B C 1
ATOM 3831 O O . SER B 1 236 ? -12.453 18.781 20.562 1 83.31 236 SER B O 1
ATOM 3833 N N . CYS B 1 237 ? -14.266 19.859 20.109 1 82.62 237 CYS B N 1
ATOM 3834 C CA . CYS B 1 237 ? -14.789 19.766 21.469 1 82.62 237 CYS B CA 1
ATOM 3835 C C . CYS B 1 237 ? -13.758 20.25 22.484 1 82.62 237 CYS B C 1
ATOM 3837 O O . CYS B 1 237 ? -13.539 19.609 23.5 1 82.62 237 CYS B O 1
ATOM 3839 N N . GLY B 1 238 ? -13.016 21.281 22.141 1 86.81 238 GLY B N 1
ATOM 3840 C CA . GLY B 1 238 ? -12.094 21.906 23.062 1 86.81 238 GLY B CA 1
ATOM 3841 C C . GLY B 1 238 ? -10.68 21.375 22.953 1 86.81 238 GLY B C 1
ATOM 3842 O O . GLY B 1 238 ? -9.75 21.938 23.547 1 86.81 238 GLY B O 1
ATOM 3843 N N . TYR B 1 239 ? -10.469 20.312 22.25 1 93.38 239 TYR B N 1
ATOM 3844 C CA . TYR B 1 239 ? -9.117 19.781 22.078 1 93.38 239 TYR B CA 1
ATOM 3845 C C . TYR B 1 239 ? -8.336 20.594 21.062 1 93.38 239 TYR B C 1
ATOM 3847 O O . TYR B 1 239 ? -8.914 21.203 20.156 1 93.38 239 TYR B O 1
ATOM 3855 N N . LYS B 1 240 ? -7.047 20.656 21.328 1 98 240 LYS B N 1
ATOM 3856 C CA . LYS B 1 240 ? -6.105 21.188 20.344 1 98 240 LYS B CA 1
ATOM 3857 C C . LYS B 1 240 ? -5.277 20.078 19.719 1 98 240 LYS B C 1
ATOM 3859 O O . LYS B 1 240 ? -4.863 19.141 20.391 1 98 240 LYS B O 1
ATOM 3864 N N . PHE B 1 241 ? -5.031 20.297 18.453 1 98.62 241 PHE B N 1
ATOM 3865 C CA . PHE B 1 241 ? -4.402 19.219 17.703 1 98.62 241 PHE B CA 1
ATOM 3866 C C . PHE B 1 241 ? -3.115 19.703 17.047 1 98.62 241 PHE B C 1
ATOM 3868 O O . PHE B 1 241 ? -2.936 20.906 16.828 1 98.62 241 PHE B O 1
ATOM 3875 N N . LYS B 1 242 ? -2.234 18.75 16.781 1 98.62 242 LYS B N 1
ATOM 3876 C CA . LYS B 1 242 ? -0.993 19.094 16.094 1 98.62 242 LYS B CA 1
ATOM 3877 C C . LYS B 1 242 ? -0.856 18.328 14.781 1 98.62 242 LYS B C 1
ATOM 3879 O O . LYS B 1 242 ? -0.011 18.672 13.953 1 98.62 242 LYS B O 1
ATOM 3884 N N . HIS B 1 243 ? -1.607 17.297 14.602 1 98.75 243 HIS B N 1
ATOM 3885 C CA . HIS B 1 243 ? -1.468 16.453 13.414 1 98.75 243 HIS B CA 1
ATOM 3886 C C . HIS B 1 243 ? -2.762 15.711 13.117 1 98.75 243 HIS B C 1
ATOM 3888 O O . HIS B 1 243 ? -3.486 15.32 14.031 1 98.75 243 HIS B O 1
ATOM 3894 N N . VAL B 1 244 ? -3.043 15.469 11.805 1 98.56 244 VAL B N 1
ATOM 3895 C CA . VAL B 1 244 ? -4.219 14.703 11.398 1 98.56 244 VAL B CA 1
ATOM 3896 C C . VAL B 1 244 ? -3.893 13.867 10.156 1 98.56 244 VAL B C 1
ATOM 3898 O O . VAL B 1 244 ? -2.936 14.164 9.438 1 98.56 244 VAL B O 1
ATOM 3901 N N . SER B 1 245 ? -4.574 12.875 9.93 1 98.44 245 SER B N 1
ATOM 3902 C CA . SER B 1 245 ? -4.602 12.094 8.703 1 98.44 245 SER B CA 1
ATOM 3903 C C . SER B 1 245 ? -5.957 11.414 8.508 1 98.44 245 SER B C 1
ATOM 3905 O O . SER B 1 245 ? -6.609 11.031 9.484 1 98.44 245 SER B O 1
ATOM 3907 N N . TYR B 1 246 ? -6.387 11.336 7.262 1 96.88 246 TYR B N 1
ATOM 3908 C CA . TYR B 1 246 ? -7.703 10.789 6.953 1 96.88 246 TYR B CA 1
ATOM 3909 C C . TYR B 1 246 ? -7.594 9.625 5.965 1 96.88 246 TYR B C 1
ATOM 3911 O O . TYR B 1 246 ? -6.801 9.68 5.023 1 96.88 246 TYR B O 1
ATOM 3919 N N . ASP B 1 247 ? -8.422 8.609 6.246 1 96.62 247 ASP B N 1
ATOM 3920 C CA . ASP B 1 247 ? -8.508 7.488 5.32 1 96.62 247 ASP B CA 1
ATOM 3921 C C . ASP B 1 247 ? -9.82 6.727 5.492 1 96.62 247 ASP B C 1
ATOM 3923 O O . ASP B 1 247 ? -10.195 6.375 6.613 1 96.62 247 ASP B O 1
ATOM 3927 N N . LEU B 1 248 ? -10.555 6.543 4.434 1 94.12 248 LEU B N 1
ATOM 3928 C CA . LEU B 1 248 ? -11.664 5.609 4.312 1 94.12 248 LEU B CA 1
ATOM 3929 C C . LEU B 1 248 ? -12.68 5.824 5.434 1 94.12 248 LEU B C 1
ATOM 3931 O O . LEU B 1 248 ? -13.078 4.867 6.105 1 94.12 248 LEU B O 1
ATOM 3935 N N . GLY B 1 249 ? -13.055 7.016 5.688 1 92.5 249 GLY B N 1
ATOM 3936 C CA . GLY B 1 249 ? -14.156 7.324 6.59 1 92.5 249 GLY B CA 1
ATOM 3937 C C . GLY B 1 249 ? -13.695 7.625 8.008 1 92.5 249 GLY B C 1
ATOM 3938 O O . GLY B 1 249 ? -14.508 7.984 8.867 1 92.5 249 GLY B O 1
ATOM 3939 N N . PHE B 1 250 ? -12.359 7.559 8.211 1 95.25 250 PHE B N 1
ATOM 3940 C CA . PHE B 1 250 ? -11.859 7.801 9.562 1 95.25 250 PHE B CA 1
ATOM 3941 C C . PHE B 1 250 ? -10.844 8.938 9.562 1 95.25 250 PHE B C 1
ATOM 3943 O O . PHE B 1 250 ? -9.914 8.945 8.758 1 95.25 250 PHE B O 1
ATOM 3950 N N . LEU B 1 251 ? -11.078 9.844 10.445 1 96.5 251 LEU B N 1
ATOM 3951 C CA . LEU B 1 251 ? -10.133 10.914 10.742 1 96.5 251 LEU B CA 1
ATOM 3952 C C . LEU B 1 251 ? -9.336 10.594 12 1 96.5 251 LEU B C 1
ATOM 3954 O O . LEU B 1 251 ? -9.914 10.383 13.07 1 96.5 251 LEU B O 1
ATOM 3958 N N . TRP B 1 252 ? -8.07 10.523 11.852 1 98.12 252 TRP B N 1
ATOM 3959 C CA . TRP B 1 252 ? -7.148 10.336 12.961 1 98.12 252 TRP B CA 1
ATOM 3960 C C . TRP B 1 252 ? -6.496 11.656 13.359 1 98.12 252 TRP B C 1
ATOM 3962 O O . TRP B 1 252 ? -5.914 12.344 12.516 1 98.12 252 TRP B O 1
ATOM 3972 N N . MET B 1 253 ? -6.629 11.984 14.602 1 98.38 253 MET B N 1
ATOM 3973 C CA . MET B 1 253 ? -6.121 13.266 15.094 1 98.38 253 MET B CA 1
ATOM 3974 C C . MET B 1 253 ? -5.207 13.062 16.297 1 98.38 253 MET B C 1
ATOM 3976 O O . MET B 1 253 ? -5.488 12.227 17.156 1 98.38 253 MET B O 1
ATOM 3980 N N . LEU B 1 254 ? -4.137 13.789 16.312 1 98.88 254 LEU B N 1
ATOM 3981 C CA . LEU B 1 254 ? -3.244 13.82 17.469 1 98.88 254 LEU B CA 1
ATOM 3982 C C . LEU B 1 254 ? -3.35 15.148 18.203 1 98.88 254 LEU B C 1
ATOM 3984 O O . LEU B 1 254 ? -3.127 16.203 17.625 1 98.88 254 LEU B O 1
ATOM 3988 N N . THR B 1 255 ? -3.656 15.031 19.484 1 98.56 255 THR B N 1
ATOM 3989 C CA . THR B 1 255 ? -3.654 16.25 20.297 1 98.56 255 THR B CA 1
ATOM 3990 C C . THR B 1 255 ? -2.23 16.75 20.5 1 98.56 255 THR B C 1
ATOM 3992 O O . THR B 1 255 ? -1.265 16.047 20.188 1 98.56 255 THR B O 1
ATOM 3995 N N . THR B 1 256 ? -2.152 17.953 21.016 1 98.12 256 THR B N 1
ATOM 3996 C CA . THR B 1 256 ? -0.845 18.562 21.219 1 98.12 256 THR B CA 1
ATOM 3997 C C . THR B 1 256 ? -0.016 17.734 22.203 1 98.12 256 THR B C 1
ATOM 3999 O O . THR B 1 256 ? 1.214 17.719 22.109 1 98.12 256 THR B O 1
ATOM 4002 N N . ASP B 1 257 ? -0.634 16.984 23.047 1 97.12 257 ASP B N 1
ATOM 4003 C CA . ASP B 1 257 ? 0.091 16.172 24.016 1 97.12 257 ASP B CA 1
ATOM 4004 C C . ASP B 1 257 ? 0.287 14.742 23.5 1 97.12 257 ASP B C 1
ATOM 4006 O O . ASP B 1 257 ? 0.834 13.891 24.203 1 97.12 257 ASP B O 1
ATOM 4010 N N . GLY B 1 258 ? -0.238 14.43 22.344 1 98.44 258 GLY B N 1
ATOM 4011 C CA . GLY B 1 258 ? 0.065 13.172 21.688 1 98.44 258 GLY B CA 1
ATOM 4012 C C . GLY B 1 258 ? -1.05 12.148 21.828 1 98.44 258 GLY B C 1
ATOM 4013 O O . GLY B 1 258 ? -0.931 11.023 21.328 1 98.44 258 GLY B O 1
ATOM 4014 N N . THR B 1 259 ? -2.16 12.578 22.484 1 98.38 259 THR B N 1
ATOM 4015 C CA . THR B 1 259 ? -3.316 11.688 22.547 1 98.38 259 THR B CA 1
ATOM 4016 C C . THR B 1 259 ? -3.846 11.391 21.156 1 98.38 259 THR B C 1
ATOM 4018 O O . THR B 1 259 ? -3.926 12.281 20.297 1 98.38 259 THR B O 1
ATOM 4021 N N . ILE B 1 260 ? -4.211 10.141 20.938 1 98.69 260 ILE B N 1
ATOM 4022 C CA . ILE B 1 260 ? -4.672 9.703 19.625 1 98.69 260 ILE B CA 1
ATOM 4023 C C . ILE B 1 260 ? -6.195 9.562 19.641 1 98.69 260 ILE B C 1
ATOM 4025 O O . ILE B 1 260 ? -6.754 8.812 20.438 1 98.69 260 ILE B O 1
ATOM 4029 N N . LEU B 1 261 ? -6.844 10.289 18.75 1 97.75 261 LEU B N 1
ATOM 4030 C CA . LEU B 1 261 ? -8.281 10.172 18.562 1 97.75 261 LEU B CA 1
ATOM 4031 C C . LEU B 1 261 ? -8.609 9.656 17.172 1 97.75 261 LEU B C 1
ATOM 4033 O O . LEU B 1 261 ? -8.055 10.133 16.188 1 97.75 261 LEU B O 1
ATOM 4037 N N . LYS B 1 262 ? -9.375 8.617 17.094 1 97.38 262 LYS B N 1
ATOM 4038 C CA . LYS B 1 262 ? -9.945 8.125 15.844 1 97.38 262 LYS B CA 1
ATOM 4039 C C . LYS B 1 262 ? -11.43 8.469 15.75 1 97.38 262 LYS B C 1
ATOM 4041 O O . LYS B 1 262 ? -12.227 8.047 16.594 1 97.38 262 LYS B O 1
ATOM 4046 N N . CYS B 1 263 ? -11.797 9.188 14.664 1 95.38 263 CYS B N 1
ATOM 4047 C CA . CYS B 1 263 ? -13.156 9.695 14.531 1 95.38 263 CYS B CA 1
ATOM 4048 C C . CYS B 1 263 ? -13.805 9.195 13.25 1 95.38 263 CYS B C 1
ATOM 4050 O O . CYS B 1 263 ? -13.219 9.305 12.172 1 95.38 263 CYS B O 1
ATOM 4052 N N . SER B 1 264 ? -14.945 8.586 13.375 1 92.75 264 SER B N 1
ATOM 4053 C CA . SER B 1 264 ? -15.719 8.188 12.203 1 92.75 264 SER B CA 1
ATOM 4054 C C . SER B 1 264 ? -16.453 9.375 11.594 1 92.75 264 SER B C 1
ATOM 4056 O O . SER B 1 264 ? -17.188 10.078 12.297 1 92.75 264 SER B O 1
ATOM 4058 N N . ILE B 1 265 ? -16.156 9.625 10.328 1 86.5 265 ILE B N 1
ATOM 4059 C CA . ILE B 1 265 ? -16.812 10.727 9.641 1 86.5 265 ILE B CA 1
ATOM 4060 C C . ILE B 1 265 ? -18.062 10.219 8.914 1 86.5 265 ILE B C 1
ATOM 4062 O O . ILE B 1 265 ? -17.984 9.281 8.117 1 86.5 265 ILE B O 1
ATOM 4066 N N . ALA B 1 266 ? -19.203 10.203 9.703 1 63.91 266 ALA B N 1
ATOM 4067 C CA . ALA B 1 266 ? -20.453 9.734 9.109 1 63.91 266 ALA B CA 1
ATOM 4068 C C . ALA B 1 266 ? -20.688 10.391 7.758 1 63.91 266 ALA B C 1
ATOM 4070 O O . ALA B 1 266 ? -20.359 11.562 7.555 1 63.91 266 ALA B O 1
ATOM 4071 N N . CYS B 1 267 ? -20.438 9.578 6.699 1 51.09 267 CYS B N 1
ATOM 4072 C CA . CYS B 1 267 ? -20.781 10.133 5.395 1 51.09 267 CYS B CA 1
ATOM 4073 C C . CYS B 1 267 ? -22.156 10.781 5.43 1 51.09 267 CYS B C 1
ATOM 4075 O O . CYS B 1 267 ? -23.094 10.219 5.988 1 51.09 267 CYS B O 1
ATOM 4077 N N . ALA B 1 268 ? -22.266 12.125 5.539 1 37.25 268 ALA B N 1
ATOM 4078 C CA . ALA B 1 268 ? -23.578 12.617 5.137 1 37.25 268 ALA B CA 1
ATOM 4079 C C . ALA B 1 268 ? -24.109 11.852 3.928 1 37.25 268 ALA B C 1
ATOM 4081 O O . ALA B 1 268 ? -23.5 11.883 2.855 1 37.25 268 ALA B O 1
ATOM 4082 N N . GLU B 1 269 ? -24.297 10.539 3.988 1 32.44 269 GLU B N 1
ATOM 4083 C CA . GLU B 1 269 ? -25.109 10.07 2.865 1 32.44 269 GLU B CA 1
ATOM 4084 C C . GLU B 1 269 ? -26.359 10.922 2.691 1 32.44 269 GLU B C 1
ATOM 4086 O O . GLU B 1 269 ? -26.969 11.336 3.678 1 32.44 269 GLU B O 1
#